Protein 2QA1 (pdb70)

Radius of gyration: 23.23 Å; Cα contacts (8 Å, |Δi|>4): 1098; chains: 1; bounding box: 50×61×61 Å

Secondary structure (DSSP, 8-state):
--SB-SEEEE--SHHHHHHHHHHHHTT--EEEEES-SS------SEEE-HHHHHHHHTTT-GGGG-S--B--EEEETTEEEEGGGSTTGGG-EEEEEHHHHHHHHHHHHHHTT-EEEET-EEEEEEEETTEEEEEEEETTEEEEEEESEEEE---TT-HHHHHTT----EE----EEEEEEEES-----EEEEEEETTEEEEEEEETTTEEEEEEEETT------HHHHHHHHHHHHS---TTSEEEEEEEEE--EEE-S-SEETTEEE-GGGTEE----SS-HHHHHHHHHHHHHHHHHHHHTTSS-HHHHHHHHHHHHHHHHHHHHHHHHHHHHHHS-GGGHHHHHHHHHHHTSHHHHHHHHHHHHSTT--------S-TTTTSBPPP-EEE-SS-EEEHHHHTTT--EEEEETT--HHHHHHHGGGTTTEEEEE-EE----TTSS-TT--EEEE-TTSBEEEEESS-SS-HHHHHHHHH-SPPP-

Nearest PDB structures (foldseek):
  2qa1-assembly1_A-2  TM=1.002E+00  e=1.867E-101  Streptomyces sp. PGA64
  4icy-assembly1_A-2  TM=9.979E-01  e=6.576E-88  Streptomyces sp. PGA64
  2qa2-assembly1_A-2  TM=9.808E-01  e=1.336E-72  Streptomyces
  7vwp-assembly1_A  TM=9.591E-01  e=5.067E-63  Micromonospora rosaria
  7vwp-assembly2_C-3  TM=9.704E-01  e=1.013E-60  Micromonospora rosaria

Organism: NCBI:txid161235

CATH classification: 3.50.50.60 (+2 more: 3.30.70.2450, 3.40.30.120)

Foldseek 3Di:
DDAEFAEEEEALALLRLLLLLLQLLLVGAYEYFAQAPDQPLDQPDFWAFLVLLLLCLLQVLPVLVPDFDWAQWADALLHTFRLVLAPSRRNTGGGHGSSSVSVSSNVSSVVSPHHYAYNKDFPAWDDDLQWIKTWIQHPVGIDIYIHNAYEYAPAQVTPLCVRLPWDKDFDDFFAKWKKFKWADDDDDADCSWDAFQFWIKGWDDDPPRIIIITAFGHPHGDLDDVVVVQVSCCVGPVDGPSVIGTPDMDMDTATWIATPFQDDNRYGYAFSNGIDGPCFLSPRSNLRSLLSLQQNNQSSCVSVVQDDCLSVRQSGVQSVVLRVLVRVRRVSSCCSRTPHCVCVVVSVVLSVVSVDSVSSNVNSCSSNVQVRAGPLAFWDQPQARGFQPWKWWDAPPDTDIPSHVLNSLAKEKEQQAPDVVVVVVCVLQVVRYPYTYTHIDDDDPPSSCPPWRMFIAGSSRGTNDTPPIGPDDDVVSCCSRRNDGHDD

Sequence (488 aa):
HRSDAAVIVVGAGPAGMMLAGELRLAGVEVVVLERLVERRTGESRGLGFTARTMMEVFDQRGILPRFGEVETSTQGHFGGLPIDFGVLEGAWQAAKTVPQSVTETHLEQWATGLGADIRRGHEVLSLTDDGAGVTVEVRGPEGKKHTLRAAYLVGCDGGRSSVRKAAGFDDFPGTAATMMEMYLADIKGVELQPRMIGETLPGGMVMVGPLPGGITRIIVCERGTPPPPSWHEVADAWKRLTGDDIAHAEPVWVSAFGNATRQVTEYRRGRVILAGDSAHIHLPAGGQGMNTSIQDAVNLGWKLGAVVNGTATEELLDSYHSERHAVGKRLLMNTQAQGLLFLSGPEEVVQPLRDVLTELIQYGEEVARHLAGMMVSGLEITYDVGTGSHPLLGKRMPALELTTATRETSSTEELLHTARGVLLDLADNPRLRARAAAWSDRVDIVTAVPGEVSATSGLRDTTAVLIRPDGHVAWAAPGSHHDLPMALERWFGAPLTG

Solvent-accessible surface area: 21072 Å² total; per-residue (Å²): 129,188,53,109,18,27,0,2,0,10,8,2,23,16,7,0,0,0,0,0,0,1,0,52,46,28,51,2,102,4,8,0,1,15,130,83,120,139,45,73,56,48,9,136,28,64,6,8,14,0,9,0,15,19,2,0,51,8,14,32,0,37,111,104,23,52,181,30,101,50,24,51,150,8,33,10,4,18,18,92,7,86,17,42,63,39,97,7,1,146,24,24,6,80,64,16,40,13,23,57,0,12,51,32,0,32,98,17,0,71,67,59,42,7,51,34,12,50,16,12,58,9,77,46,24,80,53,85,69,73,0,0,45,0,76,0,130,10,119,89,11,155,30,81,5,89,5,35,12,0,0,0,10,32,26,22,184,0,53,0,14,135,58,18,44,18,83,35,67,44,82,65,38,99,44,46,2,18,16,0,11,1,84,77,32,174,35,139,79,90,99,53,17,57,70,29,116,13,7,10,5,39,5,8,91,28,116,61,64,36,17,16,0,38,0,6,21,190,77,27,100,97,178,21,64,18,108,77,0,1,53,0,9,87,158,16,41,63,81,84,2,33,123,7,113,65,88,67,28,21,43,48,27,33,23,7,73,12,0,60,64,0,56,89,45,55,1,0,0,1,1,47,0,0,0,38,22,13,83,9,13,54,15,16,24,10,9,6,0,13,0,0,5,3,0,0,12,0,0,0,17,19,48,80,64,56,12,97,67,144,9,1,70,15,2,55,68,10,3,38,58,20,0,138,88,7,22,85,3,0,76,33,0,3,113,10,17,29,32,16,83,136,18,69,86,112,8,74,77,47,67,123,74,13,150,142,34,129,38,7,95,105,14,0,5,19,15,6,10,11,45,23,82,14,107,3,27,95,27,96,13,87,10,20,0,72,34,13,14,80,4,119,2,59,20,113,130,123,130,7,7,2,22,86,16,3,64,78,14,69,0,0,0,0,0,18,57,97,59,80,194,22,77,75,130,0,49,30,15,54,68,36,1,45,46,20,47,5,106,49,29,187,29,39,72,120,16,11,8,128,134,13,62,1,0,0,0,0,6,3,0,8,0,0,21,1,22,85,26,26,143,18,59,3,31,110,2,0,92,113,5,10,12,69,62,102,132,137

B-factor: mean 44.13, std 6.71, range [21.86, 83.82]

InterPro domains:
  IPR002938 FAD-binding domain [PF01494] (3-332)
  IPR036188 FAD/NAD(P)-binding domain superfamily [G3DSA:3.50.50.60] (1-177)
  IPR036188 FAD/NAD(P)-binding domain superfamily [G3DSA:3.50.50.60] (252-377)
  IPR036188 FAD/NAD(P)-binding domain superfamily [SSF51905] (5-354)
  IPR050641 Rifampicin monooxygenase-like [PTHR43004] (4-327)

Structure (mmCIF, N/CA/C/O backbone):
data_2QA1
#
_entry.id   2QA1
#
_cell.length_a   66.229
_cell.length_b   171.535
_cell.length_c   212.186
_cell.angle_alpha   90.00
_cell.angle_beta   90.00
_cell.angle_gamma   90.00
#
_symmetry.space_group_name_H-M   'F 2 2 2'
#
loop_
_entity.id
_entity.type
_entity.pdbx_description
1 polymer 'Polyketide oxygenase PgaE'
2 non-polymer 'ZINC ION'
3 non-polymer 'FLAVIN-ADENINE DINUCLEOTIDE'
4 non-polymer 1,2-ETHANEDIOL
5 non-polymer GLYCEROL
6 water water
#
loop_
_atom_site.group_PDB
_atom_site.id
_atom_site.type_symbol
_atom_site.label_atom_id
_atom_site.label_alt_id
_atom_site.label_comp_id
_atom_site.label_asym_id
_atom_site.label_entity_id
_atom_site.label_seq_id
_atom_site.pdbx_PDB_ins_code
_atom_site.Cartn_x
_atom_site.Cartn_y
_atom_site.Cartn_z
_atom_site.occupancy
_atom_site.B_iso_or_equiv
_atom_site.auth_seq_id
_atom_site.auth_comp_id
_atom_site.auth_asym_id
_atom_site.auth_atom_id
_atom_site.pdbx_PDB_model_num
ATOM 1 N N . HIS A 1 8 ? 24.590 31.362 90.650 1.00 75.69 -1 HIS A N 1
ATOM 2 C CA . HIS A 1 8 ? 25.299 32.249 89.671 1.00 75.26 -1 HIS A CA 1
ATOM 3 C C . HIS A 1 8 ? 26.799 32.378 89.989 1.00 75.35 -1 HIS A C 1
ATOM 4 O O . HIS A 1 8 ? 27.578 32.912 89.191 1.00 75.19 -1 HIS A O 1
ATOM 11 N N . ARG A 1 9 ? 27.182 31.809 91.131 1.00 75.11 0 ARG A N 1
ATOM 12 C CA . ARG A 1 9 ? 28.329 32.256 91.936 1.00 74.86 0 ARG A CA 1
ATOM 13 C C . ARG A 1 9 ? 29.748 32.290 91.344 1.00 74.16 0 ARG A C 1
ATOM 14 O O . ARG A 1 9 ? 30.160 31.403 90.590 1.00 74.22 0 ARG A O 1
ATOM 22 N N . SER A 1 10 ? 30.446 33.379 91.682 1.00 73.25 1 SER A N 1
ATOM 23 C CA . SER A 1 10 ? 31.905 33.407 91.937 1.00 71.90 1 SER A CA 1
ATOM 24 C C . SER A 1 10 ? 32.863 34.011 90.899 1.00 70.69 1 SER A C 1
ATOM 25 O O . SER A 1 10 ? 33.950 34.466 91.273 1.00 70.82 1 SER A O 1
ATOM 28 N N . ASP A 1 11 ? 32.478 34.039 89.624 1.00 69.07 2 ASP A N 1
ATOM 29 C CA . ASP A 1 11 ? 33.373 34.562 88.580 1.00 66.78 2 ASP A CA 1
ATOM 30 C C . ASP A 1 11 ? 32.695 35.346 87.459 1.00 64.91 2 ASP A C 1
ATOM 31 O O . ASP A 1 11 ? 31.549 35.072 87.078 1.00 65.00 2 ASP A O 1
ATOM 36 N N . ALA A 1 12 ? 33.430 36.333 86.952 1.00 61.71 3 ALA A N 1
ATOM 37 C CA . ALA A 1 12 ? 33.051 37.113 85.778 1.00 58.37 3 ALA A CA 1
ATOM 38 C C . ALA A 1 12 ? 34.334 37.625 85.138 1.00 55.67 3 ALA A C 1
ATOM 39 O O . ALA A 1 12 ? 35.409 37.511 85.729 1.00 55.53 3 ALA A O 1
ATOM 41 N N . ALA A 1 13 ? 34.232 38.181 83.936 1.00 52.23 4 ALA A N 1
ATOM 42 C CA . ALA A 1 13 ? 35.380 38.832 83.328 1.00 49.23 4 ALA A CA 1
ATOM 43 C C . ALA A 1 13 ? 35.579 40.213 83.947 1.00 46.89 4 ALA A C 1
ATOM 44 O O . ALA A 1 13 ? 36.698 40.588 84.280 1.00 45.81 4 ALA A O 1
ATOM 46 N N . VAL A 1 14 ? 34.481 40.956 84.099 1.00 45.10 5 VAL A N 1
ATOM 47 C CA . VAL A 1 14 ? 34.500 42.296 84.679 1.00 43.33 5 VAL A CA 1
ATOM 48 C C . VAL A 1 14 ? 33.408 42.407 85.739 1.00 42.19 5 VAL A C 1
ATOM 49 O O . VAL A 1 14 ? 32.266 42.000 85.504 1.00 40.85 5 VAL A O 1
ATOM 53 N N . ILE A 1 15 ? 33.768 42.942 86.904 1.00 40.20 6 ILE A N 1
ATOM 54 C CA . ILE A 1 15 ? 32.779 43.285 87.923 1.00 39.82 6 ILE A CA 1
ATOM 55 C C . ILE A 1 15 ? 32.574 44.792 87.959 1.00 40.02 6 ILE A C 1
ATOM 56 O O . ILE A 1 15 ? 33.539 45.553 88.039 1.00 39.87 6 ILE A O 1
ATOM 61 N N . VAL A 1 16 ? 31.311 45.206 87.881 1.00 40.15 7 VAL A N 1
ATOM 62 C CA . VAL A 1 16 ? 30.936 46.626 87.969 1.00 40.12 7 VAL A CA 1
ATOM 63 C C . VAL A 1 16 ? 30.223 46.827 89.304 1.00 40.47 7 VAL A C 1
ATOM 64 O O . VAL A 1 16 ? 29.280 46.089 89.626 1.00 40.69 7 VAL A O 1
ATOM 68 N N . VAL A 1 17 ? 30.690 47.798 90.094 1.00 39.37 8 VAL A N 1
ATOM 69 C CA . VAL A 1 17 ? 30.044 48.130 91.359 1.00 40.63 8 VAL A CA 1
ATOM 70 C C . VAL A 1 17 ? 29.123 49.337 91.159 1.00 40.82 8 VAL A C 1
ATOM 71 O O . VAL A 1 17 ? 29.590 50.428 90.838 1.00 41.21 8 VAL A O 1
ATOM 75 N N . GLY A 1 18 ? 27.825 49.142 91.353 1.00 40.24 9 GLY A N 1
ATOM 76 C CA . GLY A 1 18 ? 26.868 50.243 91.237 1.00 41.06 9 GLY A CA 1
ATOM 77 C C . GLY A 1 18 ? 26.051 50.152 89.966 1.00 41.94 9 GLY A C 1
ATOM 78 O O . GLY A 1 18 ? 26.591 49.943 88.884 1.00 41.19 9 GLY A O 1
ATOM 79 N N . ALA A 1 19 ? 24.738 50.301 90.108 1.00 42.60 10 ALA A N 1
ATOM 80 C CA . ALA A 1 19 ? 23.820 50.253 88.979 1.00 41.71 10 ALA A CA 1
ATOM 81 C C . ALA A 1 19 ? 23.092 51.595 88.839 1.00 42.34 10 ALA A C 1
ATOM 82 O O . ALA A 1 19 ? 21.886 51.644 88.583 1.00 43.88 10 ALA A O 1
ATOM 84 N N . GLY A 1 20 ? 23.842 52.686 89.001 1.00 41.55 11 GLY A N 1
ATOM 85 C CA . GLY A 1 20 ? 23.409 53.996 88.515 1.00 41.72 11 GLY A CA 1
ATOM 86 C C . GLY A 1 20 ? 23.607 54.107 87.007 1.00 40.33 11 GLY A C 1
ATOM 87 O O . GLY A 1 20 ? 23.867 53.104 86.329 1.00 42.59 11 GLY A O 1
ATOM 88 N N . PRO A 1 21 ? 23.454 55.319 86.453 1.00 39.32 12 PRO A N 1
ATOM 89 C CA . PRO A 1 21 ? 23.601 55.501 84.999 1.00 39.19 12 PRO A CA 1
ATOM 90 C C . PRO A 1 21 ? 24.957 55.049 84.452 1.00 39.22 12 PRO A C 1
ATOM 91 O O . PRO A 1 21 ? 25.009 54.443 83.376 1.00 38.89 12 PRO A O 1
ATOM 95 N N . ALA A 1 22 ? 26.039 55.306 85.188 1.00 38.75 13 ALA A N 1
ATOM 96 C CA . ALA A 1 22 ? 27.371 54.906 84.730 1.00 38.03 13 ALA A CA 1
ATOM 97 C C . ALA A 1 22 ? 27.479 53.380 84.655 1.00 38.94 13 ALA A C 1
ATOM 98 O O . ALA A 1 22 ? 27.875 52.822 83.627 1.00 38.41 13 ALA A O 1
ATOM 100 N N . GLY A 1 23 ? 27.111 52.711 85.742 1.00 38.37 14 GLY A N 1
ATOM 101 C CA . GLY A 1 23 ? 27.214 51.257 85.814 1.00 38.84 14 GLY A CA 1
ATOM 102 C C . GLY A 1 23 ? 26.336 50.549 84.814 1.00 38.36 14 GLY A C 1
ATOM 103 O O . GLY A 1 23 ? 26.747 49.553 84.202 1.00 38.52 14 GLY A O 1
ATOM 104 N N . MET A 1 24 ? 25.118 51.053 84.624 1.00 39.78 15 MET A N 1
ATOM 105 C CA . MET A 1 24 ? 24.194 50.414 83.669 1.00 40.78 15 MET A CA 1
ATOM 106 C C . MET A 1 24 ? 24.605 50.652 82.214 1.00 40.81 15 MET A C 1
ATOM 107 O O . MET A 1 24 ? 24.548 49.735 81.390 1.00 39.62 15 MET A O 1
ATOM 112 N N . MET A 1 25 ? 25.014 51.874 81.880 1.00 40.10 16 MET A N 1
ATOM 113 C CA . MET A 1 25 ? 25.547 52.104 80.529 1.00 38.74 16 MET A CA 1
ATOM 114 C C . MET A 1 25 ? 26.795 51.236 80.283 1.00 39.24 16 MET A C 1
ATOM 115 O O . MET A 1 25 ? 26.954 50.626 79.210 1.00 38.45 16 MET A O 1
ATOM 120 N N . LEU A 1 26 ? 27.679 51.183 81.274 1.00 37.71 17 LEU A N 1
ATOM 121 C CA . LEU A 1 26 ? 28.894 50.359 81.157 1.00 37.90 17 LEU A CA 1
ATOM 122 C C . LEU A 1 26 ? 28.545 48.895 80.946 1.00 38.23 17 LEU A C 1
ATOM 123 O O . LEU A 1 26 ? 29.152 48.213 80.127 1.00 40.27 17 LEU A O 1
ATOM 128 N N . ALA A 1 27 ? 27.601 48.394 81.731 1.00 38.94 18 ALA A N 1
ATOM 129 C CA . ALA A 1 27 ? 27.224 46.984 81.619 1.00 38.70 18 ALA A CA 1
ATOM 130 C C . ALA A 1 27 ? 26.745 46.667 80.209 1.00 39.25 18 ALA A C 1
ATOM 131 O O . ALA A 1 27 ? 27.128 45.641 79.619 1.00 38.34 18 ALA A O 1
ATOM 133 N N . GLY A 1 28 ? 25.900 47.539 79.657 1.00 38.63 19 GLY A N 1
ATOM 134 C CA . GLY A 1 28 ? 25.391 47.321 78.299 1.00 38.69 19 GLY A CA 1
ATOM 135 C C . GLY A 1 28 ? 26.518 47.362 77.282 1.00 38.06 19 GLY A C 1
ATOM 136 O O . GLY A 1 28 ? 26.601 46.505 76.397 1.00 39.28 19 GLY A O 1
ATOM 137 N N . GLU A 1 29 ? 27.408 48.355 77.407 1.00 37.69 20 GLU A N 1
ATOM 138 C CA . GLU A 1 29 ? 28.574 48.459 76.500 1.00 38.08 20 GLU A CA 1
ATOM 139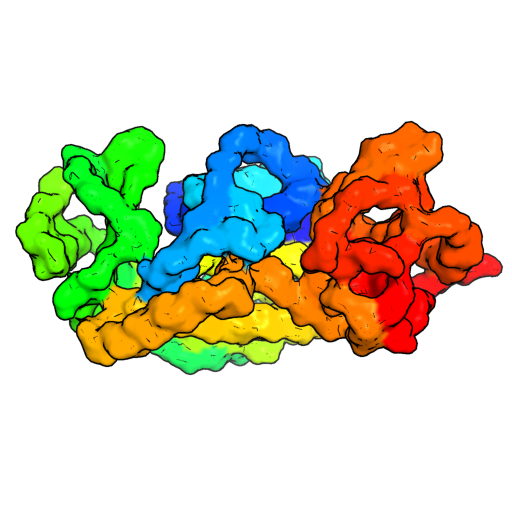 C C . GLU A 1 29 ? 29.485 47.224 76.555 1.00 38.16 20 GLU A C 1
ATOM 140 O O . GLU A 1 29 ? 29.990 46.765 75.530 1.00 37.22 20 GLU A O 1
ATOM 146 N N . LEU A 1 30 ? 29.708 46.697 77.754 1.00 37.72 21 LEU A N 1
ATOM 147 C CA . LEU A 1 30 ? 30.527 45.488 77.889 1.00 37.06 21 LEU A CA 1
ATOM 148 C C . LEU A 1 30 ? 29.856 44.276 77.236 1.00 38.14 21 LEU A C 1
ATOM 149 O O . LEU A 1 30 ? 30.512 43.470 76.552 1.00 38.21 21 LEU A O 1
ATOM 154 N N . ARG A 1 31 ? 28.547 44.153 77.418 1.00 37.55 22 ARG A N 1
ATOM 155 C CA . ARG A 1 31 ? 27.806 43.107 76.721 1.00 38.06 22 ARG A CA 1
ATOM 156 C C . ARG A 1 31 ? 27.937 43.238 75.213 1.00 38.15 22 ARG A C 1
ATOM 157 O O . ARG A 1 31 ? 28.086 42.225 74.512 1.00 38.25 22 ARG A O 1
ATOM 165 N N . LEU A 1 32 ? 27.902 44.470 74.693 1.00 37.79 23 LEU A N 1
ATOM 166 C CA . LEU A 1 32 ? 28.010 44.635 73.232 1.00 39.32 23 LEU A CA 1
ATOM 167 C C . LEU A 1 32 ? 29.379 44.137 72.758 1.00 41.18 23 LEU A C 1
ATOM 168 O O . LEU A 1 32 ? 29.530 43.627 71.635 1.00 42.34 23 LEU A O 1
ATOM 173 N N . ALA A 1 33 ? 30.362 44.262 73.639 1.00 42.39 24 ALA A N 1
ATOM 174 C CA . ALA A 1 33 ? 31.705 43.753 73.354 1.00 44.61 24 ALA A CA 1
ATOM 175 C C . ALA A 1 33 ? 31.859 42.251 73.605 1.00 45.94 24 ALA A C 1
ATOM 176 O O . ALA A 1 33 ? 32.936 41.684 73.363 1.00 48.29 24 ALA A O 1
ATOM 178 N N . GLY A 1 34 ? 30.785 41.607 74.063 1.00 45.81 25 GLY A N 1
ATOM 179 C CA . GLY A 1 34 ? 30.764 40.153 74.304 1.00 45.86 25 GLY A CA 1
ATOM 180 C C . GLY A 1 34 ? 31.386 39.711 75.618 1.00 45.67 25 GLY A C 1
ATOM 181 O O . GLY A 1 34 ? 31.785 38.539 75.770 1.00 46.25 25 GLY A O 1
ATOM 182 N N . VAL A 1 35 ? 31.452 40.643 76.566 1.00 43.63 26 VAL A N 1
ATOM 183 C CA . VAL A 1 35 ? 32.133 40.449 77.839 1.00 44.03 26 VAL A CA 1
ATOM 184 C C . VAL A 1 35 ? 31.157 39.993 78.916 1.00 43.43 26 VAL A C 1
ATOM 185 O O . VAL A 1 35 ? 30.085 40.580 79.084 1.00 42.67 26 VAL A O 1
ATOM 189 N N . GLU A 1 36 ? 31.532 38.958 79.657 1.00 42.79 27 GLU A N 1
ATOM 190 C CA . GLU A 1 36 ? 30.717 38.541 80.787 1.00 44.80 27 GLU A CA 1
ATOM 191 C C . GLU A 1 36 ? 30.876 39.541 81.914 1.00 43.50 27 GLU A C 1
ATOM 192 O O . GLU A 1 36 ? 31.984 39.758 82.414 1.00 45.59 27 GLU A O 1
ATOM 198 N N . VAL A 1 37 ? 29.767 40.162 82.297 1.00 41.73 28 VAL A N 1
ATOM 199 C CA . VAL A 1 37 ? 29.797 41.229 83.300 1.00 40.62 28 VAL A CA 1
ATOM 200 C C . VAL A 1 37 ? 28.782 41.005 84.423 1.00 40.36 28 VAL A C 1
ATOM 201 O O . VAL A 1 37 ? 27.615 40.695 84.166 1.00 40.47 28 VAL A O 1
ATOM 205 N N . VAL A 1 38 ? 29.251 41.130 85.665 1.00 39.81 29 VAL A N 1
ATOM 206 C CA . VAL A 1 38 ? 28.394 41.086 86.841 1.00 39.39 29 VAL A CA 1
ATOM 207 C C . VAL A 1 38 ? 28.352 42.488 87.442 1.00 38.86 29 VAL A C 1
ATOM 208 O O . VAL A 1 38 ? 29.403 43.107 87.638 1.00 40.73 29 VAL A O 1
ATOM 212 N N . VAL A 1 39 ? 27.146 42.985 87.706 1.00 38.24 30 VAL A N 1
ATOM 213 C CA . VAL A 1 39 ? 26.958 44.263 88.382 1.00 38.51 30 VAL A CA 1
ATOM 214 C C . VAL A 1 39 ? 26.482 44.009 89.809 1.00 39.20 30 VAL A C 1
ATOM 215 O O . VAL A 1 39 ? 25.533 43.248 90.028 1.00 39.19 30 VAL A O 1
ATOM 219 N N . LEU A 1 40 ? 27.162 44.625 90.770 1.00 38.66 31 LEU A N 1
ATOM 220 C CA . LEU A 1 40 ? 26.799 44.485 92.177 1.00 40.11 31 LEU A CA 1
ATOM 221 C C . LEU A 1 40 ? 26.218 45.822 92.604 1.00 40.70 31 LEU A C 1
ATOM 222 O O . LEU A 1 40 ? 26.902 46.855 92.554 1.00 41.40 31 LEU A O 1
ATOM 227 N N . GLU A 1 41 ? 24.940 45.808 92.961 1.00 40.50 32 GLU A N 1
ATOM 228 C CA . GLU A 1 41 ? 24.268 47.019 93.426 1.00 40.07 32 GLU A CA 1
ATOM 229 C C . GLU A 1 41 ? 23.664 46.792 94.807 1.00 39.85 32 GLU A C 1
ATOM 230 O O . GLU A 1 41 ? 22.925 45.835 95.010 1.00 38.84 32 GLU A O 1
ATOM 236 N N . ARG A 1 42 ? 23.989 47.675 95.759 1.00 39.40 33 ARG A N 1
ATOM 237 C CA . ARG A 1 42 ? 23.557 47.492 97.156 1.00 41.07 33 ARG A CA 1
ATOM 238 C C . ARG A 1 42 ? 22.042 47.617 97.315 1.00 40.35 33 ARG A C 1
ATOM 239 O O . ARG A 1 42 ? 21.443 46.890 98.102 1.00 39.29 33 ARG A O 1
ATOM 247 N N . LEU A 1 43 ? 21.433 48.532 96.556 1.00 39.80 34 LEU A N 1
ATOM 248 C CA . LEU A 1 43 ? 19.994 48.773 96.637 1.00 41.24 34 LEU A CA 1
ATOM 249 C C . LEU A 1 43 ? 19.193 47.652 96.011 1.00 41.85 34 LEU A C 1
ATOM 250 O O . LEU A 1 43 ? 19.515 47.195 94.923 1.00 42.14 34 LEU A O 1
ATOM 255 N N . VAL A 1 44 ? 18.124 47.240 96.684 1.00 43.47 35 VAL A N 1
ATOM 256 C CA . VAL A 1 44 ? 17.231 46.213 96.137 1.00 44.56 35 VAL A CA 1
ATOM 257 C C . VAL A 1 44 ? 16.351 46.826 95.038 1.00 45.79 35 VAL A C 1
ATOM 258 O O . VAL A 1 44 ? 15.981 46.157 94.076 1.00 45.47 35 VAL A O 1
ATOM 262 N N . GLU A 1 45 ? 16.053 48.116 95.179 1.00 48.45 36 GLU A N 1
ATOM 263 C CA . GLU A 1 45 ? 15.037 48.795 94.359 1.00 50.08 36 GLU A CA 1
ATOM 264 C C . GLU A 1 45 ? 15.562 50.170 93.989 1.00 52.48 36 GLU A C 1
ATOM 265 O O . GLU A 1 45 ? 16.165 50.841 94.834 1.00 52.56 36 GLU A O 1
ATOM 271 N N . ARG A 1 46 ? 15.347 50.585 92.740 1.00 54.28 37 ARG A N 1
ATOM 272 C CA B ARG A 1 46 ? 15.820 51.882 92.277 0.23 55.43 37 ARG A CA 1
ATOM 273 C CA C ARG A 1 46 ? 15.825 51.886 92.281 0.77 56.11 37 ARG A CA 1
ATOM 274 C C . ARG A 1 46 ? 15.243 52.969 93.170 1.00 57.29 37 ARG A C 1
ATOM 275 O O . ARG A 1 46 ? 14.042 52.965 93.478 1.00 58.19 37 ARG A O 1
ATOM 290 N N . THR A 1 47 ? 16.115 53.878 93.596 1.00 60.56 38 THR A N 1
ATOM 291 C CA . THR A 1 47 ? 15.785 54.921 94.568 1.00 63.24 38 THR A CA 1
ATOM 292 C C . THR A 1 47 ? 14.541 55.747 94.183 1.00 64.75 38 THR A C 1
ATOM 293 O O . THR A 1 47 ? 13.859 56.303 95.061 1.00 65.58 38 THR A O 1
ATOM 297 N N . GLY A 1 48 ? 14.259 55.791 92.870 1.00 66.36 39 GLY A N 1
ATOM 298 C CA . GLY A 1 48 ? 13.074 56.466 92.324 1.00 66.95 39 GLY A CA 1
ATOM 299 C C . GLY A 1 48 ? 13.227 57.989 92.411 1.00 67.05 39 GLY A C 1
ATOM 300 O O . GLY A 1 48 ? 12.239 58.729 92.619 1.00 67.60 39 GLY A O 1
ATOM 301 N N . GLU A 1 49 ? 14.464 58.458 92.229 1.00 66.27 40 GLU A N 1
ATOM 302 C CA . GLU A 1 49 ? 14.821 59.830 92.595 1.00 65.32 40 GLU A CA 1
ATOM 303 C C . GLU A 1 49 ? 14.567 60.822 91.488 1.00 64.36 40 GLU A C 1
ATOM 304 O O . GLU A 1 49 ? 13.664 61.651 91.586 1.00 64.60 40 GLU A O 1
ATOM 310 N N . SER A 1 50 ? 15.365 60.728 90.430 1.00 63.36 41 SER A N 1
ATOM 311 C CA . SER A 1 50 ? 15.401 61.759 89.415 1.00 62.22 41 SER A CA 1
ATOM 312 C C . SER A 1 50 ? 15.713 63.079 90.094 1.00 60.46 41 SER A C 1
ATOM 313 O O . SER A 1 50 ? 14.847 63.952 90.262 1.00 61.03 41 SER A O 1
ATOM 316 N N . ARG A 1 51 ? 16.949 63.183 90.555 1.00 57.72 42 ARG A N 1
ATOM 317 C CA . ARG A 1 51 ? 17.510 64.472 90.838 1.00 55.24 42 ARG A CA 1
ATOM 318 C C . ARG A 1 51 ? 17.597 65.195 89.496 1.00 53.09 42 ARG A C 1
ATOM 319 O O . ARG A 1 51 ? 17.017 66.257 89.329 1.00 52.87 42 ARG A O 1
ATOM 327 N N . GLY A 1 52 ? 18.255 64.580 88.519 1.00 51.64 43 GLY A N 1
ATOM 328 C CA . GLY A 1 52 ? 18.327 65.147 87.171 1.00 49.90 43 GLY A CA 1
ATOM 329 C C . GLY A 1 52 ? 17.054 65.051 86.334 1.00 47.60 43 GLY A C 1
ATOM 330 O O . GLY A 1 52 ? 16.263 64.124 86.487 1.00 47.22 43 GLY A O 1
ATOM 331 N N . LEU A 1 53 ? 16.864 66.039 85.466 1.00 46.54 44 LEU A N 1
ATOM 332 C CA . LEU A 1 53 ? 15.781 66.056 84.485 1.00 46.40 44 LEU A CA 1
ATOM 333 C C . LEU A 1 53 ? 16.344 66.297 83.096 1.00 46.19 44 LEU A C 1
ATOM 334 O O . LEU A 1 53 ? 17.087 67.254 82.873 1.00 48.02 44 LEU A O 1
ATOM 339 N N . GLY A 1 54 ? 15.957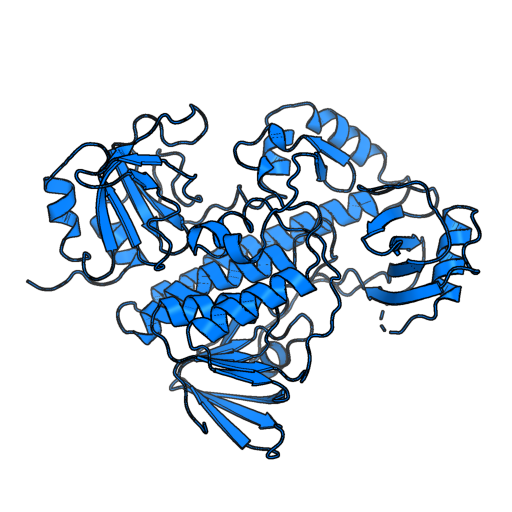 65.440 82.167 1.00 45.00 45 GLY A N 1
ATOM 340 C CA . GLY A 1 54 ? 16.406 65.555 80.795 1.00 44.58 45 GLY A CA 1
ATOM 341 C C . GLY A 1 54 ? 17.858 65.104 80.682 1.00 44.67 45 GLY A C 1
ATOM 342 O O . GLY A 1 54 ? 18.453 64.602 81.652 1.00 45.65 45 GLY A O 1
ATOM 343 N N . PHE A 1 55 ? 18.415 65.256 79.492 1.00 41.89 46 PHE A N 1
ATOM 344 C CA . PHE A 1 55 ? 19.814 64.930 79.242 1.00 40.48 46 PHE A CA 1
ATOM 345 C C . PHE A 1 55 ? 20.317 65.737 78.052 1.00 40.64 46 PHE A C 1
ATOM 346 O O . PHE A 1 55 ? 19.515 66.356 77.312 1.00 40.23 46 PHE A O 1
ATOM 354 N N . THR A 1 56 ? 21.632 65.757 77.882 1.00 39.87 47 THR A N 1
ATOM 355 C CA . THR A 1 56 ? 22.259 66.640 76.876 1.00 38.31 47 THR A CA 1
ATOM 356 C C . THR A 1 56 ? 22.108 66.084 75.476 1.00 38.64 47 THR A C 1
ATOM 357 O O . THR A 1 56 ? 21.757 64.901 75.291 1.00 38.10 47 THR A O 1
ATOM 361 N N . ALA A 1 57 ? 22.408 66.927 74.487 1.00 38.03 48 ALA A N 1
ATOM 362 C CA . ALA A 1 57 ? 22.395 66.486 73.099 1.00 37.85 48 ALA A CA 1
ATOM 363 C C . ALA A 1 57 ? 23.380 65.330 72.907 1.00 38.00 48 ALA A C 1
ATOM 364 O O . ALA A 1 57 ? 23.071 64.375 72.207 1.00 37.91 48 ALA A O 1
ATOM 366 N N . ARG A 1 58 ? 24.555 65.410 73.530 1.00 37.54 49 ARG A N 1
ATOM 367 C CA . ARG A 1 58 ? 25.534 64.334 73.321 1.00 37.70 49 ARG A CA 1
ATOM 368 C C . ARG A 1 58 ? 25.036 63.024 73.934 1.00 37.32 49 ARG A C 1
ATOM 369 O O . ARG A 1 58 ? 25.204 61.951 73.329 1.00 36.44 49 ARG A O 1
ATOM 377 N N . THR A 1 59 ? 24.434 63.091 75.118 1.00 37.80 50 THR A N 1
ATOM 378 C CA . THR A 1 59 ? 23.841 61.881 75.700 1.00 37.66 50 THR A CA 1
ATOM 379 C C . THR A 1 59 ? 22.774 61.282 74.765 1.00 38.21 50 THR A C 1
ATOM 380 O O . THR A 1 59 ? 22.740 60.054 74.558 1.00 37.21 50 THR A O 1
ATOM 384 N N A MET A 1 60 ? 21.926 62.138 74.180 0.50 37.17 51 MET A N 1
ATOM 385 N N B MET A 1 60 ? 21.927 62.126 74.182 0.50 39.19 51 MET A N 1
ATOM 386 C CA A MET A 1 60 ? 20.925 61.682 73.201 0.50 37.25 51 MET A CA 1
ATOM 387 C CA B MET A 1 60 ? 20.946 61.624 73.229 0.50 41.42 51 MET A CA 1
ATOM 388 C C A MET A 1 60 ? 21.591 60.897 72.077 0.50 37.74 51 MET A C 1
ATOM 389 C C B MET A 1 60 ? 21.627 60.853 72.106 0.50 39.98 51 MET A C 1
ATOM 390 O O A MET A 1 60 ? 21.089 59.840 71.671 0.50 36.95 51 MET A O 1
ATOM 391 O O B MET A 1 60 ? 21.163 59.771 71.720 0.50 39.26 51 MET A O 1
ATOM 400 N N . GLU A 1 61 ? 22.724 61.413 71.588 1.00 38.81 52 GLU A N 1
ATOM 401 C CA . GLU A 1 61 ? 23.464 60.779 70.496 1.00 37.73 52 GLU A CA 1
ATOM 402 C C . GLU A 1 61 ? 24.072 59.453 70.899 1.00 37.23 52 GLU A C 1
ATOM 403 O O . GLU A 1 61 ? 24.008 58.502 70.111 1.00 37.47 52 GLU A O 1
ATOM 409 N N . VAL A 1 62 ? 24.648 59.372 72.108 1.00 35.82 53 VAL A N 1
ATOM 410 C CA . VAL A 1 62 ? 25.274 58.092 72.522 1.00 36.77 53 VAL A CA 1
ATOM 411 C C . VAL A 1 62 ? 24.192 57.002 72.756 1.00 37.32 53 VAL A C 1
ATOM 412 O O . VAL A 1 62 ? 24.471 55.821 72.574 1.00 37.58 53 VAL A O 1
ATOM 416 N N . PHE A 1 63 ? 22.980 57.412 73.136 1.00 35.50 54 PHE A N 1
ATOM 417 C CA . PHE A 1 63 ? 21.825 56.496 73.193 1.00 36.70 54 PHE A CA 1
ATOM 418 C C . PHE A 1 63 ? 21.418 56.052 71.785 1.00 36.87 54 PHE A C 1
ATOM 419 O O . PHE A 1 63 ? 21.212 54.861 71.532 1.00 37.01 54 PHE A O 1
ATOM 427 N N . ASP A 1 64 ? 21.279 57.025 70.892 1.00 36.80 55 ASP A N 1
ATOM 428 C CA . ASP A 1 64 ? 20.824 56.789 69.513 1.00 37.18 55 ASP A CA 1
ATOM 429 C C . ASP A 1 64 ? 21.731 55.792 68.811 1.00 38.35 55 ASP A C 1
ATOM 430 O O . ASP A 1 64 ? 21.249 54.883 68.107 1.00 38.46 55 ASP A O 1
ATOM 435 N N . GLN A 1 65 ? 23.043 55.963 69.000 1.00 37.22 56 GLN A N 1
ATOM 436 C CA . GLN A 1 65 ? 24.036 55.122 68.314 1.00 37.48 56 GLN A CA 1
ATOM 437 C C . GLN A 1 65 ? 24.095 53.691 68.834 1.00 36.28 56 GLN A C 1
ATOM 438 O O . GLN A 1 65 ? 24.871 52.887 68.314 1.00 36.72 56 GLN A O 1
ATOM 444 N N . ARG A 1 66 ? 23.302 53.386 69.856 1.00 36.76 57 ARG A N 1
ATOM 445 C CA . ARG A 1 66 ? 23.109 52.002 70.303 1.00 36.13 57 ARG A CA 1
ATOM 446 C C . ARG A 1 66 ? 21.669 51.522 70.061 1.00 37.80 57 ARG A C 1
ATOM 447 O O . ARG A 1 66 ? 21.290 50.404 70.474 1.00 38.45 57 ARG A O 1
ATOM 455 N N . GLY A 1 67 ? 20.850 52.354 69.433 1.00 37.69 58 GLY A N 1
ATOM 456 C CA . GLY A 1 67 ? 19.454 51.956 69.167 1.00 38.65 58 GLY A CA 1
ATOM 457 C C . GLY A 1 67 ? 18.600 51.876 70.431 1.00 40.67 58 GLY A C 1
ATOM 458 O O . GLY A 1 67 ? 17.566 51.194 70.458 1.00 41.71 58 GLY A O 1
ATOM 459 N N . ILE A 1 68 ? 19.020 52.603 71.457 1.00 39.54 59 ILE A N 1
ATOM 460 C CA . ILE A 1 68 ? 18.327 52.670 72.759 1.00 40.40 59 ILE A CA 1
ATOM 461 C C . ILE A 1 68 ? 17.060 53.559 72.733 1.00 39.76 59 ILE A C 1
ATOM 462 O O . ILE A 1 68 ? 16.130 53.344 73.529 1.00 38.52 59 ILE A O 1
ATOM 467 N N . LEU A 1 69 ? 16.998 54.542 71.837 1.00 39.37 60 LEU A N 1
ATOM 468 C CA . LEU A 1 69 ? 15.928 55.560 71.955 1.00 39.47 60 LEU A CA 1
ATOM 469 C C . LEU A 1 69 ? 14.465 55.097 71.891 1.00 39.75 60 LEU A C 1
ATOM 470 O O . LEU A 1 69 ? 13.621 55.689 72.563 1.00 41.03 60 LEU A O 1
ATOM 475 N N . PRO A 1 70 ? 14.143 54.080 71.078 1.00 39.52 61 PRO A N 1
ATOM 476 C CA . PRO A 1 70 ? 12.744 53.644 71.078 1.00 39.66 61 PRO A CA 1
ATOM 477 C C . PRO A 1 70 ? 12.212 53.307 72.478 1.00 40.00 61 PRO A C 1
ATOM 478 O O . PRO A 1 70 ? 11.018 53.486 72.731 1.00 39.79 61 PRO A O 1
ATOM 482 N N . ARG A 1 71 ? 13.092 52.869 73.391 1.00 38.93 62 ARG A N 1
ATOM 483 C CA . ARG A 1 71 ? 12.672 52.591 74.782 1.00 39.48 62 ARG A CA 1
ATOM 484 C C . ARG A 1 71 ? 12.008 53.807 75.433 1.00 39.83 62 ARG A C 1
ATOM 485 O O . ARG A 1 71 ? 11.079 53.656 76.216 1.00 38.42 62 ARG A O 1
ATOM 493 N N . PHE A 1 72 ? 12.475 55.001 75.066 1.00 39.41 63 PHE A N 1
ATOM 494 C CA . PHE A 1 72 ? 11.994 56.259 75.650 1.00 40.46 63 PHE A CA 1
ATOM 495 C C . PHE A 1 72 ? 10.668 56.777 75.063 1.00 42.23 63 PHE A C 1
ATOM 496 O O . PHE A 1 72 ? 10.001 57.649 75.647 1.00 41.63 63 PHE A O 1
ATOM 504 N N . GLY A 1 73 ? 10.277 56.239 73.916 1.00 43.70 64 GLY A N 1
ATOM 505 C CA . GLY A 1 73 ? 9.075 56.729 73.247 1.00 44.31 64 GLY A CA 1
ATOM 506 C C . GLY A 1 73 ? 9.327 58.143 72.766 1.00 45.51 64 GLY A C 1
ATOM 507 O O . GLY A 1 73 ? 10.458 58.485 72.424 1.00 45.69 64 GLY A O 1
ATOM 508 N N . GLU A 1 74 ? 8.287 58.968 72.743 1.00 46.95 65 GLU A N 1
ATOM 509 C CA . GLU A 1 74 ? 8.428 60.330 72.257 1.00 49.32 65 GLU A CA 1
ATOM 510 C C . GLU A 1 74 ? 9.027 61.175 73.366 1.00 49.36 65 GLU A C 1
ATOM 511 O O . GLU A 1 74 ? 8.529 61.181 74.497 1.00 49.66 65 GLU A O 1
ATOM 517 N N . VAL A 1 75 ? 10.104 61.875 73.036 1.00 48.89 66 VAL A N 1
ATOM 518 C CA . VAL A 1 75 ? 10.838 62.676 74.006 1.00 48.20 66 VAL A CA 1
ATOM 519 C C . VAL A 1 75 ? 10.868 64.138 73.559 1.00 47.77 66 VAL A C 1
ATOM 520 O O . VAL A 1 75 ? 11.295 64.431 72.443 1.00 47.48 66 VAL A O 1
ATOM 524 N N . GLU A 1 76 ? 10.429 65.042 74.436 1.00 46.64 67 GLU A N 1
ATOM 525 C CA . GLU A 1 76 ? 10.488 66.472 74.148 1.00 46.52 67 GLU A CA 1
ATOM 526 C C . GLU A 1 76 ? 11.951 66.918 74.158 1.00 45.60 67 GLU A C 1
ATOM 527 O O . GLU A 1 76 ? 12.692 66.607 75.101 1.00 44.59 67 GLU A O 1
ATOM 533 N N . THR A 1 77 ? 12.356 67.620 73.100 1.00 44.60 68 THR A N 1
ATOM 534 C CA . THR A 1 77 ? 13.697 68.195 72.996 1.00 44.75 68 THR A CA 1
ATOM 535 C C . THR A 1 77 ? 13.630 69.731 73.023 1.00 43.94 68 THR A C 1
ATOM 536 O O . THR A 1 77 ? 12.558 70.320 72.862 1.00 42.76 68 THR A O 1
ATOM 540 N N . SER A 1 78 ? 14.764 70.387 73.228 1.00 43.91 69 SER A N 1
ATOM 541 C CA . SER A 1 78 ? 14.759 71.842 73.314 1.00 44.86 69 SER A CA 1
ATOM 542 C C . SER A 1 78 ? 16.097 72.447 72.944 1.00 44.45 69 SER A C 1
ATOM 543 O O . SER A 1 78 ? 17.134 71.852 73.199 1.00 42.40 69 SER A O 1
ATOM 546 N N . THR A 1 79 ? 16.047 73.630 72.343 1.00 45.59 70 THR A N 1
ATOM 547 C CA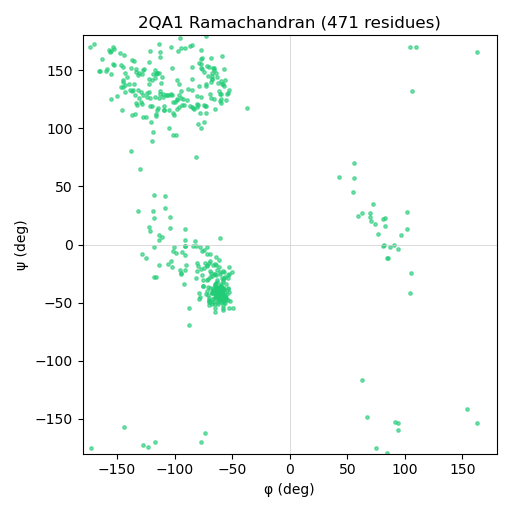 . THR A 1 79 ? 17.248 74.402 72.029 1.00 47.16 70 THR A CA 1
ATOM 548 C C . THR A 1 79 ? 17.471 75.509 73.053 1.00 49.09 70 THR A C 1
ATOM 549 O O . THR A 1 79 ? 18.442 76.259 72.941 1.00 48.84 70 THR A O 1
ATOM 553 N N . GLN A 1 80 ? 16.560 75.646 74.021 1.00 50.24 71 GLN A N 1
ATOM 554 C CA . GLN A 1 80 ? 16.699 76.684 75.044 1.00 52.64 71 GLN A CA 1
ATOM 555 C C . GLN A 1 80 ? 17.725 76.231 76.052 1.00 51.71 71 GLN A C 1
ATOM 556 O O . GLN A 1 80 ? 17.503 75.251 76.772 1.00 54.58 71 GLN A O 1
ATOM 562 N N . GLY A 1 81 ? 18.855 76.924 76.101 1.00 48.64 72 GLY A N 1
ATOM 563 C CA . GLY A 1 81 ? 19.879 76.616 77.093 1.00 45.87 72 GLY A CA 1
ATOM 564 C C . GLY A 1 81 ? 20.237 77.795 77.971 1.00 43.96 72 GLY A C 1
ATOM 565 O O . GLY A 1 81 ? 19.621 78.862 77.905 1.00 41.71 72 GLY A O 1
ATOM 566 N N . HIS A 1 82 ? 21.240 77.590 78.807 1.00 43.24 73 HIS A N 1
ATOM 567 C CA . HIS A 1 82 ? 21.782 78.659 79.625 1.00 42.64 73 HIS A CA 1
ATOM 568 C C . HIS A 1 82 ? 23.205 78.293 79.981 1.00 41.91 73 HIS A C 1
ATOM 569 O O . HIS A 1 82 ? 23.638 77.137 79.800 1.00 42.42 73 HIS A O 1
ATOM 576 N N . PHE A 1 83 ? 23.929 79.289 80.471 1.00 40.86 74 PHE A N 1
ATOM 577 C CA . PHE A 1 83 ? 25.209 79.080 81.114 1.00 39.95 74 PHE A CA 1
ATOM 578 C C . PHE A 1 83 ? 25.211 79.908 82.385 1.00 40.10 74 PHE A C 1
ATOM 579 O O . PHE A 1 83 ? 25.167 81.147 82.325 1.00 39.43 74 PHE A O 1
ATOM 587 N N . GLY A 1 84 ? 25.208 79.242 83.543 1.00 39.31 75 GLY A N 1
ATOM 588 C CA . GLY A 1 84 ? 25.165 79.960 84.825 1.00 39.69 75 GLY A CA 1
ATOM 589 C C . GLY A 1 84 ? 23.888 80.775 84.976 1.00 39.84 75 GLY A C 1
ATOM 590 O O . GLY A 1 84 ? 23.856 81.793 85.680 1.00 38.77 75 GLY A O 1
ATOM 591 N N . GLY A 1 85 ? 22.824 80.326 84.305 1.00 39.90 76 GLY A N 1
ATOM 592 C CA . GLY A 1 85 ? 21.543 81.017 84.355 1.00 39.49 76 GLY A CA 1
ATOM 593 C C . GLY A 1 85 ? 21.406 82.121 83.316 1.00 39.47 76 GLY A C 1
ATOM 594 O O . GLY A 1 85 ? 20.356 82.761 83.237 1.00 40.54 76 GLY A O 1
ATOM 595 N N . LEU A 1 86 ? 22.459 82.349 82.528 1.00 38.33 77 LEU A N 1
ATOM 596 C CA . LEU A 1 86 ? 22.398 83.296 81.406 1.00 38.39 77 LEU A CA 1
ATOM 597 C C . LEU A 1 86 ? 21.834 82.575 80.178 1.00 38.22 77 LEU A C 1
ATOM 598 O O . LEU A 1 86 ? 22.431 81.619 79.703 1.00 39.34 77 LEU A O 1
ATOM 603 N N . PRO A 1 87 ? 20.679 83.029 79.664 1.00 38.86 78 PRO A N 1
ATOM 604 C CA . PRO A 1 87 ? 20.046 82.260 78.586 1.00 39.18 78 PRO A CA 1
ATOM 605 C C . PRO A 1 87 ? 20.841 82.293 77.300 1.00 39.46 78 PRO A C 1
ATOM 606 O O . PRO A 1 87 ? 21.406 83.332 76.946 1.00 39.08 78 PRO A O 1
ATOM 610 N N . ILE A 1 88 ? 20.893 81.145 76.632 1.00 39.55 79 ILE A N 1
ATOM 611 C CA . ILE A 1 88 ? 21.556 80.998 75.345 1.00 39.94 79 ILE A CA 1
ATOM 612 C C . ILE A 1 88 ? 20.685 80.116 74.441 1.00 40.61 79 ILE A C 1
ATOM 613 O O . ILE A 1 88 ? 20.179 79.072 74.869 1.00 40.84 79 ILE A O 1
ATOM 618 N N . ASP A 1 89 ? 20.489 80.553 73.199 1.00 41.01 80 ASP A N 1
ATOM 619 C CA . ASP A 1 89 ? 19.832 79.711 72.216 1.00 43.04 80 ASP A CA 1
ATOM 620 C C . ASP A 1 89 ? 20.872 78.723 71.699 1.00 43.07 80 ASP A C 1
ATOM 621 O O . ASP A 1 89 ? 21.751 79.084 70.924 1.00 43.81 80 ASP A O 1
ATOM 626 N N . PHE A 1 90 ? 20.782 77.485 72.156 1.00 44.15 81 PHE A N 1
ATOM 627 C CA . PHE A 1 90 ? 21.764 76.461 71.775 1.00 45.13 81 PHE A CA 1
ATOM 628 C C . PHE A 1 90 ? 21.560 76.043 70.318 1.00 44.95 81 PHE A C 1
ATOM 629 O O . PHE A 1 90 ? 22.381 75.322 69.756 1.00 45.78 81 PHE A O 1
ATOM 637 N N . GLY A 1 91 ? 20.472 76.515 69.703 1.00 45.02 82 GLY A N 1
ATOM 638 C CA . GLY A 1 91 ? 20.190 76.253 68.290 1.00 43.99 82 GLY A CA 1
ATOM 639 C C . GLY A 1 91 ? 21.232 76.799 67.327 1.00 44.09 82 GLY A C 1
ATOM 640 O O . GLY A 1 91 ? 21.244 76.448 66.143 1.00 43.94 82 GLY A O 1
ATOM 641 N N . VAL A 1 92 ? 22.108 77.672 67.821 1.00 43.06 83 VAL A N 1
ATOM 642 C CA . VAL A 1 92 ? 23.206 78.205 67.002 1.00 42.97 83 VAL A CA 1
ATOM 643 C C . VAL A 1 92 ? 24.251 77.123 66.721 1.00 42.18 83 VAL A C 1
ATOM 644 O O . VAL A 1 92 ? 25.088 77.280 65.839 1.00 41.32 83 VAL A O 1
ATOM 648 N N . LEU A 1 93 ? 24.198 76.035 67.489 1.00 41.48 84 LEU A N 1
ATOM 649 C CA . LEU A 1 93 ? 25.129 74.924 67.327 1.00 41.61 84 LEU A CA 1
ATOM 650 C C . LEU A 1 93 ? 24.429 73.696 66.736 1.00 42.47 84 LEU A C 1
ATOM 651 O O . LEU A 1 93 ? 23.509 73.158 67.332 1.00 41.61 84 LEU A O 1
ATOM 656 N N . GLU A 1 94 ? 24.883 73.244 65.572 1.00 43.56 85 GLU A N 1
ATOM 657 C CA . GLU A 1 94 ? 24.276 72.083 64.906 1.00 44.83 85 GLU A CA 1
ATOM 658 C C . GLU A 1 94 ? 24.197 70.899 65.853 1.00 44.22 85 GLU A C 1
ATOM 659 O O . GLU A 1 94 ? 25.161 70.595 66.568 1.00 44.57 85 GLU A O 1
ATOM 665 N N . GLY A 1 95 ? 23.029 70.259 65.886 1.00 42.19 86 GLY A N 1
ATOM 666 C CA . GLY A 1 95 ? 22.842 69.048 66.678 1.00 41.62 86 GLY A CA 1
ATOM 667 C C . GLY A 1 95 ? 22.497 69.317 68.137 1.00 40.85 86 GLY A C 1
ATOM 668 O O . GLY A 1 95 ? 22.099 68.401 68.859 1.00 41.57 86 GLY A O 1
ATOM 669 N N . ALA A 1 96 ? 22.626 70.561 68.598 1.00 41.12 87 ALA A N 1
ATOM 670 C CA . ALA A 1 96 ? 22.344 70.839 70.016 1.00 42.05 87 ALA A CA 1
ATOM 671 C C . ALA A 1 96 ? 20.850 70.700 70.339 1.00 44.14 87 ALA A C 1
ATOM 672 O O . ALA A 1 96 ? 20.477 70.472 71.502 1.00 43.26 87 ALA A O 1
ATOM 674 N N . TRP A 1 97 ? 20.014 70.830 69.303 1.00 44.29 88 TRP A N 1
ATOM 675 C CA . TRP A 1 97 ? 18.554 70.612 69.405 1.00 45.94 88 TRP A CA 1
ATOM 676 C C . TRP A 1 97 ? 18.128 69.281 70.007 1.00 45.19 88 TRP A C 1
ATOM 677 O O . TRP A 1 97 ? 16.975 69.124 70.427 1.00 44.80 88 TRP A O 1
ATOM 688 N N . GLN A 1 98 ? 19.038 68.318 70.011 1.00 43.76 89 GLN A N 1
ATOM 689 C CA . GLN A 1 98 ? 18.711 66.969 70.434 1.00 43.63 89 GLN A CA 1
ATOM 690 C C . GLN A 1 98 ? 18.633 66.772 71.940 1.00 44.68 89 GLN A C 1
ATOM 691 O O . GLN A 1 98 ? 18.321 65.664 72.394 1.00 45.98 89 GLN A O 1
ATOM 697 N N . ALA A 1 99 ? 18.907 67.816 72.717 1.00 44.21 90 ALA A N 1
ATOM 698 C CA . ALA A 1 99 ? 18.796 67.728 74.191 1.00 44.03 90 ALA A CA 1
ATOM 699 C C . ALA A 1 99 ? 17.369 67.360 74.620 1.00 44.64 90 ALA A C 1
ATOM 700 O O . ALA A 1 99 ? 16.406 68.006 74.178 1.00 43.98 90 ALA A O 1
ATOM 702 N N . ALA A 1 100 ? 17.253 66.343 75.477 1.00 42.94 91 ALA A N 1
ATOM 703 C CA . ALA A 1 100 ? 15.987 65.973 76.129 1.00 43.30 91 ALA A CA 1
ATOM 704 C C . ALA A 1 100 ? 15.700 66.947 77.256 1.00 43.92 91 ALA A C 1
ATOM 705 O O . ALA A 1 100 ? 16.537 67.155 78.133 1.00 43.59 91 ALA A O 1
ATOM 707 N N . LYS A 1 101 ? 14.506 67.532 77.233 1.00 43.78 92 LYS A N 1
ATOM 708 C CA . LYS A 1 101 ? 14.141 68.618 78.142 1.00 44.56 92 LYS A CA 1
ATOM 709 C C . LYS A 1 101 ? 13.752 68.167 79.555 1.00 43.91 92 LYS A C 1
ATOM 710 O O . LYS A 1 101 ? 14.157 68.800 80.534 1.00 44.65 92 LYS A O 1
ATOM 716 N N . THR A 1 102 ? 12.978 67.081 79.662 1.00 43.16 93 THR A N 1
ATOM 717 C CA . THR A 1 102 ? 12.298 66.727 80.921 1.00 42.99 93 THR A CA 1
ATOM 718 C C . THR A 1 102 ? 12.474 65.295 81.461 1.00 43.34 93 THR A C 1
ATOM 719 O O . THR A 1 102 ? 12.023 65.004 82.567 1.00 43.64 93 THR A O 1
ATOM 723 N N . VAL A 1 103 ? 13.082 64.391 80.702 1.00 43.52 94 VAL A N 1
ATOM 724 C CA . VAL A 1 103 ? 13.068 62.983 81.145 1.00 44.23 94 VAL A CA 1
ATOM 725 C C . VAL A 1 103 ? 13.744 62.853 82.524 1.00 43.45 94 VAL A C 1
ATOM 726 O O . VAL A 1 103 ? 14.900 63.224 82.667 1.00 43.24 94 VAL A O 1
ATOM 730 N N . PRO A 1 104 ? 13.024 62.335 83.535 1.00 44.02 95 PRO A N 1
ATOM 731 C CA . PRO A 1 104 ? 13.599 62.192 84.887 1.00 43.95 95 PRO A CA 1
ATOM 732 C C . PRO A 1 104 ? 14.778 61.207 84.887 1.00 43.31 95 PRO A C 1
ATOM 733 O O . PRO A 1 104 ? 14.768 60.254 84.104 1.00 42.66 95 PRO A O 1
ATOM 737 N N . GLN A 1 105 ? 15.775 61.421 85.745 1.00 41.47 96 GLN A N 1
ATOM 738 C CA . GLN A 1 105 ? 16.921 60.506 85.776 1.00 41.30 96 GLN A CA 1
ATOM 739 C C . GLN A 1 105 ? 16.493 59.056 86.054 1.00 41.19 96 GLN A C 1
ATOM 740 O O . GLN A 1 105 ? 17.066 58.128 85.482 1.00 38.88 96 GLN A O 1
ATOM 746 N N . SER A 1 106 ? 15.496 58.874 86.927 1.00 40.36 97 SER A N 1
ATOM 747 C CA . SER A 1 106 ? 15.015 57.515 87.272 1.00 40.44 97 SER A CA 1
ATOM 748 C C . SER A 1 106 ? 14.494 56.743 86.061 1.00 40.79 97 SER A C 1
ATOM 749 O O . SER A 1 106 ? 14.648 55.518 85.992 1.00 39.96 97 SER A O 1
ATOM 752 N N . VAL A 1 107 ? 13.885 57.461 85.114 1.00 40.36 98 VAL A N 1
ATOM 753 C CA . VAL A 1 107 ? 13.380 56.866 83.860 1.00 40.09 98 VAL A CA 1
ATOM 754 C C . VAL A 1 107 ? 14.546 56.451 82.953 1.00 40.62 98 VAL A C 1
ATOM 755 O O . VAL A 1 107 ? 14.605 55.319 82.449 1.00 38.91 98 VAL A O 1
ATOM 759 N N . THR A 1 108 ? 15.497 57.364 82.764 1.00 38.64 99 THR A N 1
ATOM 760 C CA . THR A 1 108 ? 16.714 57.047 81.996 1.00 37.94 99 THR A CA 1
ATOM 761 C C . THR A 1 108 ? 17.417 55.821 82.584 1.00 38.99 99 THR A C 1
ATOM 762 O O . THR A 1 108 ? 17.765 54.888 81.856 1.00 39.17 99 THR A O 1
ATOM 766 N N . GLU A 1 109 ? 17.579 55.804 83.904 1.00 38.41 100 GLU A N 1
ATOM 767 C CA . GLU A 1 109 ? 18.205 54.661 84.580 1.00 39.51 100 GLU A CA 1
ATOM 768 C C . GLU A 1 109 ? 17.445 53.364 84.300 1.00 39.27 100 GLU A C 1
ATOM 769 O O . GLU A 1 109 ? 18.048 52.321 84.058 1.00 39.61 100 GLU A O 1
ATOM 775 N N . THR A 1 110 ? 16.119 53.438 84.359 1.00 39.97 101 THR A N 1
ATOM 776 C CA . THR A 1 110 ? 15.281 52.262 84.097 1.00 39.56 101 THR A CA 1
ATOM 777 C C . THR A 1 110 ? 15.529 51.693 82.713 1.00 38.74 101 THR A C 1
ATOM 778 O O . THR A 1 110 ? 15.699 50.482 82.539 1.00 38.38 101 THR A O 1
ATOM 782 N N . HIS A 1 111 ? 15.539 52.553 81.710 1.00 37.63 102 HIS A N 1
ATOM 783 C CA . HIS A 1 111 ? 15.753 52.068 80.351 1.00 37.80 102 HIS A CA 1
ATOM 784 C C . HIS A 1 111 ? 17.153 51.483 80.152 1.00 38.79 102 HIS A C 1
ATOM 785 O O . HIS A 1 111 ? 17.307 50.460 79.475 1.00 39.76 102 HIS A O 1
ATOM 792 N N . LEU A 1 112 ? 18.164 52.141 80.716 1.00 38.11 103 LEU A N 1
ATOM 793 C CA . LEU A 1 112 ? 19.537 51.610 80.671 1.00 39.01 103 LEU A CA 1
ATOM 794 C C . LEU A 1 112 ? 19.636 50.252 81.373 1.00 38.40 103 LEU A C 1
ATOM 795 O O . LEU A 1 112 ? 20.288 49.347 80.860 1.00 39.12 103 LEU A O 1
ATOM 800 N N . GLU A 1 113 ? 18.986 50.100 82.537 1.00 39.28 104 GLU A N 1
ATOM 801 C CA . GLU A 1 113 ? 18.990 48.794 83.221 1.00 39.46 104 GLU A CA 1
ATOM 802 C C . GLU A 1 113 ? 18.296 47.726 82.375 1.00 39.67 104 GLU A C 1
ATOM 803 O O . GLU A 1 113 ? 18.786 46.595 82.234 1.00 40.07 104 GLU A O 1
ATOM 809 N N . GLN A 1 114 ? 17.152 48.074 81.802 1.00 39.53 105 GLN A N 1
ATOM 810 C CA . GLN A 1 114 ? 16.424 47.085 80.991 1.00 40.04 105 GLN A CA 1
ATOM 811 C C . GLN A 1 114 ? 17.213 46.681 79.748 1.00 40.59 105 GLN A C 1
ATOM 812 O O . GLN A 1 114 ? 17.310 45.498 79.423 1.00 41.00 105 GLN A O 1
ATOM 818 N N . TRP A 1 115 ? 17.837 47.666 79.109 1.00 39.27 106 TRP A N 1
ATOM 819 C CA . TRP A 1 115 ? 18.710 47.439 77.963 1.00 39.17 106 TRP A CA 1
ATOM 820 C C . TRP A 1 115 ? 19.859 46.490 78.323 1.00 39.85 106 TRP A C 1
ATOM 821 O O . TRP A 1 115 ? 20.035 45.448 77.670 1.00 40.16 106 TRP A O 1
ATOM 832 N N . ALA A 1 116 ? 20.610 46.836 79.369 1.00 39.83 107 ALA A N 1
ATOM 833 C CA . ALA A 1 116 ? 21.780 46.043 79.806 1.00 39.56 107 ALA A CA 1
ATOM 834 C C . ALA A 1 116 ? 21.383 44.614 80.187 1.00 39.44 107 ALA A C 1
ATOM 835 O O . ALA A 1 116 ? 22.056 43.650 79.815 1.00 38.53 107 ALA A O 1
ATOM 837 N N . THR A 1 117 ? 20.296 44.495 80.945 1.00 38.59 108 THR A N 1
ATOM 838 C CA . THR A 1 117 ? 19.790 43.178 81.349 1.00 39.43 108 THR A CA 1
ATOM 839 C C . THR A 1 117 ? 19.409 42.358 80.124 1.00 39.40 108 THR A C 1
ATOM 840 O O . THR A 1 117 ? 19.756 41.170 80.030 1.00 38.44 108 THR A O 1
ATOM 844 N N . GLY A 1 118 ? 18.668 42.982 79.205 1.00 39.41 109 GLY A N 1
ATOM 845 C CA . GLY A 1 118 ? 18.283 42.318 77.941 1.00 40.02 109 GLY A CA 1
ATOM 846 C C . GLY A 1 118 ? 19.481 41.771 77.185 1.00 41.35 109 GLY A C 1
ATOM 847 O O . GLY A 1 118 ? 19.418 40.689 76.569 1.00 41.84 109 GLY A O 1
ATOM 848 N N . LEU A 1 119 ? 20.581 42.521 77.237 1.00 39.73 110 LEU A N 1
ATOM 849 C CA . LEU A 1 119 ? 21.840 42.111 76.596 1.00 38.76 110 LEU A CA 1
ATOM 850 C C . LEU A 1 119 ? 22.616 41.028 77.359 1.00 39.12 110 LEU A C 1
ATOM 851 O O . LEU A 1 119 ? 23.668 40.553 76.881 1.00 39.78 110 LEU A O 1
ATOM 856 N N . GLY A 1 120 ? 22.142 40.674 78.553 1.00 36.98 111 GLY A N 1
ATOM 857 C CA . GLY A 1 120 ? 22.725 39.558 79.303 1.00 36.79 111 GLY A CA 1
ATOM 858 C C . GLY A 1 120 ? 23.656 39.980 80.432 1.00 36.45 111 GLY A C 1
ATOM 859 O O . GLY A 1 120 ? 24.391 39.141 80.962 1.00 35.99 111 GLY A O 1
ATOM 860 N N . ALA A 1 121 ? 23.641 41.266 80.804 1.00 36.40 112 ALA A N 1
ATOM 861 C CA . ALA A 1 121 ? 24.360 41.693 82.033 1.00 36.63 112 ALA A CA 1
ATOM 862 C C . ALA A 1 121 ? 23.742 40.995 83.223 1.00 38.17 112 ALA A C 1
ATOM 863 O O . ALA A 1 121 ? 22.515 40.877 83.306 1.00 38.79 112 ALA A O 1
ATOM 865 N N . ASP A 1 122 ? 24.600 40.542 84.136 1.00 38.49 113 ASP A N 1
ATOM 866 C CA . ASP A 1 122 ? 24.186 39.814 85.333 1.00 39.09 113 ASP A CA 1
ATOM 867 C C . ASP A 1 122 ? 24.177 40.855 86.448 1.00 37.86 113 ASP A C 1
ATOM 868 O O . ASP A 1 122 ? 25.215 41.149 87.045 1.00 39.00 113 ASP A O 1
ATOM 873 N N . ILE A 1 123 ? 23.008 41.436 86.688 1.00 36.86 114 ILE A N 1
ATOM 874 C CA . ILE A 1 123 ? 22.871 42.500 87.679 1.00 37.54 114 ILE A CA 1
ATOM 875 C C . ILE A 1 123 ? 22.350 41.904 88.974 1.00 37.55 114 ILE A C 1
ATOM 876 O O . ILE A 1 123 ? 21.313 41.232 88.981 1.00 38.56 114 ILE A O 1
ATOM 881 N N . ARG A 1 124 ? 23.093 42.118 90.057 1.00 36.83 115 ARG A N 1
ATOM 882 C CA . ARG A 1 124 ? 22.777 41.485 91.329 1.00 37.23 115 ARG A CA 1
ATOM 883 C C . ARG A 1 124 ? 22.489 42.613 92.307 1.00 38.29 115 ARG A C 1
ATOM 884 O O . ARG A 1 124 ? 23.411 43.229 92.855 1.00 38.69 115 ARG A O 1
ATOM 892 N N . ARG A 1 125 ? 21.205 42.907 92.476 1.00 38.57 116 ARG A N 1
ATOM 893 C CA . ARG A 1 125 ? 20.755 43.916 93.431 1.00 40.73 116 ARG A CA 1
ATOM 894 C C . ARG A 1 125 ? 20.748 43.378 94.865 1.00 39.03 116 ARG A C 1
ATOM 895 O O . ARG A 1 125 ? 20.685 42.160 95.085 1.00 38.58 116 ARG A O 1
ATOM 903 N N . GLY A 1 126 ? 20.847 44.278 95.841 1.00 38.76 117 GLY A N 1
ATOM 904 C CA . GLY A 1 126 ? 20.943 43.870 97.251 1.00 38.95 117 GLY A CA 1
ATOM 905 C C . GLY A 1 126 ? 22.278 43.220 97.581 1.00 38.78 117 GLY A C 1
ATOM 906 O O . GLY A 1 126 ? 22.396 42.484 98.561 1.00 38.04 117 GLY A O 1
ATOM 907 N N . HIS A 1 127 ? 23.272 43.493 96.738 1.00 38.29 118 HIS A N 1
ATOM 908 C CA . HIS A 1 127 ? 24.641 43.036 96.917 1.00 37.65 118 HIS A CA 1
ATOM 909 C C . HIS A 1 127 ? 25.525 44.246 97.106 1.00 38.47 118 HIS A C 1
ATOM 910 O O . HIS A 1 127 ? 25.727 45.043 96.167 1.00 37.95 118 HIS A O 1
ATOM 917 N N . GLU A 1 128 ? 26.024 44.385 98.327 1.00 38.81 119 GLU A N 1
ATOM 918 C CA . GLU A 1 128 ? 26.905 45.483 98.690 1.00 40.52 119 GLU A CA 1
ATOM 919 C C . GLU A 1 128 ? 28.348 45.004 98.716 1.00 39.80 119 GLU A C 1
ATOM 920 O O . GLU A 1 128 ? 28.678 44.053 99.451 1.00 40.63 119 GLU A O 1
ATOM 926 N N . VAL A 1 129 ? 29.203 45.647 97.928 1.00 40.58 120 VAL A N 1
ATOM 927 C CA . VAL A 1 129 ? 30.644 45.462 98.049 1.00 40.67 120 VAL A CA 1
ATOM 928 C C . VAL A 1 129 ? 31.184 46.139 99.304 1.00 41.28 120 VAL A C 1
ATOM 929 O O . VAL A 1 129 ? 31.175 47.365 99.413 1.00 40.70 120 VAL A O 1
ATOM 933 N N . LEU A 1 130 ? 31.654 45.332 100.250 1.00 42.24 121 LEU A N 1
ATOM 934 C CA . LEU A 1 130 ? 32.144 45.847 101.523 1.00 43.32 121 LEU A CA 1
ATOM 935 C C . LEU A 1 130 ? 33.641 46.133 101.462 1.00 45.01 121 LEU A C 1
ATOM 936 O O . LEU A 1 130 ? 34.164 46.923 102.248 1.00 44.79 121 LEU A O 1
ATOM 941 N N . SER A 1 131 ? 34.325 45.485 100.524 1.00 46.64 122 SER A N 1
ATOM 942 C CA . SER A 1 131 ? 35.776 45.583 100.429 1.00 48.51 122 SER A CA 1
ATOM 943 C C . SER A 1 131 ? 36.287 44.962 99.133 1.00 48.44 122 SER A C 1
ATOM 944 O O . SER A 1 131 ? 35.526 44.347 98.386 1.00 47.72 122 SER A O 1
ATOM 947 N N . LEU A 1 132 ? 37.580 45.128 98.872 1.00 48.89 123 LEU A N 1
ATOM 948 C CA . LEU A 1 132 ? 38.146 44.803 97.569 1.00 48.65 123 LEU A CA 1
ATOM 949 C C . LEU A 1 132 ? 39.651 44.575 97.663 1.00 48.93 123 LEU A C 1
ATOM 950 O O . LEU A 1 132 ? 40.322 45.143 98.525 1.00 49.06 123 LEU A O 1
ATOM 955 N N . THR A 1 133 ? 40.175 43.741 96.771 1.00 49.05 124 THR A N 1
ATOM 956 C CA . THR A 1 133 ? 41.607 43.471 96.723 1.00 49.25 124 THR A CA 1
ATOM 957 C C . THR A 1 133 ? 42.098 43.354 95.284 1.00 48.73 124 THR A C 1
ATOM 958 O O . THR A 1 133 ? 41.390 42.844 94.416 1.00 48.64 124 THR A O 1
ATOM 962 N N . ASP A 1 134 ? 43.315 43.828 95.039 1.00 48.60 125 ASP A N 1
ATOM 963 C CA . ASP A 1 134 ? 43.906 43.771 93.707 1.00 48.45 125 ASP A CA 1
ATOM 964 C C . ASP A 1 134 ? 45.366 43.336 93.770 1.00 48.79 125 ASP A C 1
ATOM 965 O O . ASP A 1 134 ? 46.223 44.071 94.261 1.00 48.64 125 ASP A O 1
ATOM 970 N N . ASP A 1 135 ? 45.643 42.136 93.269 1.00 48.71 126 ASP A N 1
ATOM 971 C CA . ASP A 1 135 ? 46.976 41.797 92.785 1.00 49.24 126 ASP A CA 1
ATOM 972 C C . ASP A 1 135 ? 46.973 41.569 91.277 1.00 49.41 126 ASP A C 1
ATOM 973 O O . ASP A 1 135 ? 45.985 41.100 90.712 1.00 50.38 126 ASP A O 1
ATOM 978 N N . GLY A 1 136 ? 48.085 41.904 90.631 1.00 49.53 127 GLY A N 1
ATOM 979 C CA . GLY A 1 136 ? 48.067 42.292 89.233 1.00 48.84 127 GLY A CA 1
ATOM 980 C C . GLY A 1 136 ? 47.542 41.191 88.332 1.00 48.54 127 GLY A C 1
ATOM 981 O O . GLY A 1 136 ? 47.561 41.316 87.107 1.00 48.86 127 GLY A O 1
ATOM 982 N N . ALA A 1 137 ? 47.071 40.109 88.942 1.00 47.94 128 ALA A N 1
ATOM 983 C CA . ALA A 1 137 ? 46.419 39.035 88.202 1.00 46.91 128 ALA A CA 1
ATOM 984 C C . ALA A 1 137 ? 44.909 39.244 88.141 1.00 46.50 128 ALA A C 1
ATOM 985 O O . ALA A 1 137 ? 44.264 38.895 87.153 1.00 46.46 128 ALA A O 1
ATOM 987 N N . GLY A 1 138 ? 44.353 39.816 89.204 1.00 45.74 129 GLY A N 1
ATOM 988 C CA . GLY A 1 138 ? 42.904 40.020 89.299 1.00 44.87 129 GLY A CA 1
ATOM 989 C C . GLY A 1 138 ? 42.435 40.837 90.495 1.00 44.49 129 GLY A C 1
ATOM 990 O O . GLY A 1 138 ? 43.251 41.370 91.264 1.00 44.50 129 GLY A O 1
ATOM 991 N N . VAL A 1 139 ? 41.106 40.942 90.642 1.00 44.49 130 VAL A N 1
ATOM 992 C CA . VAL A 1 139 ? 40.501 41.671 91.759 1.00 44.11 130 VAL A CA 1
ATOM 993 C C . VAL A 1 139 ? 39.464 40.795 92.457 1.00 44.09 130 VAL A C 1
ATOM 994 O O . VAL A 1 139 ? 38.499 40.351 91.832 1.00 43.41 130 VAL A O 1
ATOM 998 N N . THR A 1 140 ? 39.674 40.544 93.748 1.00 44.41 131 THR A N 1
ATOM 999 C CA . THR A 1 140 ? 38.676 39.855 94.557 1.00 44.91 131 THR A CA 1
ATOM 1000 C C . THR A 1 140 ? 37.931 40.870 95.420 1.00 45.07 131 THR A C 1
ATOM 1001 O O . THR A 1 140 ? 38.564 41.681 96.117 1.00 45.30 131 THR A O 1
ATOM 1005 N N . VAL A 1 141 ? 36.591 40.824 95.363 1.00 44.23 132 VAL A N 1
ATOM 1006 C CA . VAL A 1 141 ? 35.758 41.636 96.248 1.00 44.35 132 VAL A CA 1
ATOM 1007 C C . VAL A 1 141 ? 35.011 40.765 97.260 1.00 44.75 132 VAL A C 1
ATOM 1008 O O . VAL A 1 141 ? 34.606 39.642 96.938 1.00 44.27 132 VAL A O 1
ATOM 1012 N N . GLU A 1 142 ? 34.850 41.270 98.485 1.00 44.95 133 GLU A N 1
ATOM 1013 C CA . GLU A 1 142 ? 33.902 40.666 99.420 1.00 45.48 133 GLU A CA 1
ATOM 1014 C C . GLU A 1 142 ? 32.577 41.438 99.339 1.00 44.36 133 GLU A C 1
ATOM 1015 O O . GLU A 1 142 ? 32.555 42.674 99.235 1.00 43.54 133 GLU A O 1
ATOM 1021 N N . VAL A 1 143 ? 31.481 40.681 99.354 1.00 43.69 134 VAL A N 1
ATOM 1022 C CA . VAL A 1 143 ? 30.154 41.193 99.048 1.00 42.77 134 VAL A CA 1
ATOM 1023 C C . VAL A 1 143 ? 29.167 40.664 100.077 1.00 42.17 134 VAL A C 1
ATOM 1024 O O . VAL A 1 143 ? 29.235 39.493 100.446 1.00 43.10 134 VAL A O 1
ATOM 1028 N N . ARG A 1 144 ? 28.260 41.515 100.547 1.00 41.27 135 ARG A N 1
ATOM 1029 C CA . ARG A 1 144 ? 27.120 41.033 101.320 1.00 41.78 135 ARG A CA 1
ATOM 1030 C C . ARG A 1 144 ? 25.858 41.061 100.467 1.00 40.11 135 ARG A C 1
ATOM 1031 O O . ARG A 1 144 ? 25.403 42.125 100.034 1.00 39.12 135 ARG A O 1
ATOM 1039 N N . GLY A 1 145 ? 25.313 39.875 100.217 1.00 39.21 136 GLY A N 1
ATOM 1040 C CA . GLY A 1 145 ? 24.042 39.737 99.522 1.00 38.16 136 GLY A CA 1
ATOM 1041 C C . GLY A 1 145 ? 22.996 39.087 100.409 1.00 37.55 136 GLY A C 1
ATOM 1042 O O . GLY A 1 145 ? 23.205 38.944 101.624 1.00 37.19 136 GLY A O 1
ATOM 1043 N N . PRO A 1 146 ? 21.846 38.711 99.822 1.00 37.40 137 PRO A N 1
ATOM 1044 C CA . PRO A 1 146 ? 20.818 37.955 100.562 1.00 38.17 137 PRO A CA 1
ATOM 1045 C C . PRO A 1 146 ? 21.345 36.646 101.152 1.00 38.00 137 PRO A C 1
ATOM 1046 O O . PRO A 1 146 ? 20.843 36.177 102.188 1.00 38.19 137 PRO A O 1
ATOM 1050 N N . GLU A 1 147 ? 22.348 36.058 100.500 1.00 38.36 138 GLU A N 1
ATOM 1051 C CA . GLU A 1 147 ? 22.946 34.797 100.964 1.00 39.22 138 GLU A CA 1
ATOM 1052 C C . GLU A 1 147 ? 23.980 35.028 102.066 1.00 39.26 138 GLU A C 1
ATOM 1053 O O . GLU A 1 147 ? 24.625 34.084 102.541 1.00 40.09 138 GLU A O 1
ATOM 1059 N N . GLY A 1 148 ? 24.134 36.282 102.473 1.00 39.07 139 GLY A N 1
ATOM 1060 C CA . GLY A 1 148 ? 25.135 36.636 103.466 1.00 39.69 139 GLY A CA 1
ATOM 1061 C C . GLY A 1 148 ? 26.392 37.081 102.752 1.00 39.91 139 GLY A C 1
ATOM 1062 O O . GLY A 1 148 ? 26.334 37.535 101.605 1.00 37.80 139 GLY A O 1
ATOM 1063 N N . LYS A 1 149 ? 27.526 36.907 103.425 1.00 39.66 140 LYS A N 1
ATOM 1064 C CA A LYS A 1 149 ? 28.830 37.382 102.952 0.50 39.93 140 LYS A CA 1
ATOM 1065 C CA B LYS A 1 149 ? 28.796 37.396 102.903 0.50 40.12 140 LYS A CA 1
ATOM 1066 C C . LYS A 1 149 ? 29.497 36.350 102.040 1.00 40.31 140 LYS A C 1
ATOM 1067 O O . LYS A 1 149 ? 29.489 35.158 102.347 1.00 40.29 140 LYS A O 1
ATOM 1078 N N . HIS A 1 150 ? 30.071 36.814 100.929 1.00 40.68 141 HIS A N 1
ATOM 1079 C CA . HIS A 1 150 ? 30.734 35.947 99.945 1.00 41.16 141 HIS A CA 1
ATOM 1080 C C . HIS A 1 150 ? 31.754 36.739 99.119 1.00 42.02 141 HIS A C 1
ATOM 1081 O O . HIS A 1 150 ? 31.759 37.969 99.152 1.00 43.72 141 HIS A O 1
ATOM 1088 N N . THR A 1 151 ? 32.604 36.037 98.374 1.00 42.63 142 THR A N 1
ATOM 1089 C CA . THR A 1 151 ? 33.617 36.691 97.548 1.00 43.28 142 THR A CA 1
ATOM 1090 C C . THR A 1 151 ? 33.397 36.442 96.064 1.00 44.16 142 THR A C 1
ATOM 1091 O O . THR A 1 151 ? 32.910 35.382 95.665 1.00 44.58 142 THR A O 1
ATOM 1095 N N . LEU A 1 152 ? 33.762 37.434 95.259 1.00 43.80 143 LEU A N 1
ATOM 1096 C CA . LEU A 1 152 ? 33.751 37.326 93.808 1.00 43.89 143 LEU A CA 1
ATOM 1097 C C . LEU A 1 152 ? 35.079 37.813 93.252 1.00 43.48 143 LEU A C 1
ATOM 1098 O O . LEU A 1 152 ? 35.716 38.699 93.828 1.00 43.60 143 LEU A O 1
ATOM 1103 N N . ARG A 1 153 ? 35.501 37.218 92.141 1.00 43.28 144 ARG A N 1
ATOM 1104 C CA . ARG A 1 153 ? 36.754 37.595 91.497 1.00 43.10 144 ARG A CA 1
ATOM 1105 C C . ARG A 1 153 ? 36.563 37.802 90.000 1.00 42.36 144 ARG A C 1
ATOM 1106 O O . ARG A 1 153 ? 35.770 37.107 89.366 1.00 41.92 144 ARG A O 1
ATOM 1114 N N . ALA A 1 154 ? 37.305 38.756 89.446 1.00 41.56 145 ALA A N 1
ATOM 1115 C CA . ALA A 1 154 ? 37.284 39.033 88.012 1.00 41.12 145 ALA A CA 1
ATOM 1116 C C . ALA A 1 154 ? 38.611 39.634 87.585 1.00 40.89 145 ALA A C 1
ATOM 1117 O O . ALA A 1 154 ? 39.425 40.019 88.428 1.00 41.45 145 ALA A O 1
ATOM 1119 N N . ALA A 1 155 ? 38.824 39.705 86.274 1.00 40.23 146 ALA A N 1
ATOM 1120 C CA . ALA A 1 155 ? 40.025 40.307 85.704 1.00 39.31 146 ALA A CA 1
ATOM 1121 C C . ALA A 1 155 ? 40.115 41.785 86.073 1.00 39.21 146 ALA A C 1
ATOM 1122 O O . ALA A 1 155 ? 41.177 42.277 86.463 1.00 38.27 146 ALA A O 1
ATOM 1124 N N . TYR A 1 156 ? 38.986 42.480 85.953 1.00 38.70 147 TYR A N 1
ATOM 1125 C CA . TYR A 1 156 ? 38.916 43.907 86.223 1.00 38.62 147 TYR A CA 1
ATOM 1126 C C . TYR A 1 156 ? 37.717 44.244 87.088 1.00 39.09 147 TYR A C 1
ATOM 1127 O O . TYR A 1 156 ? 36.673 43.595 87.000 1.00 38.66 147 TYR A O 1
ATOM 1136 N N . LEU A 1 157 ? 37.870 45.286 87.904 1.00 39.07 148 LEU A N 1
ATOM 1137 C CA . LEU A 1 157 ? 36.768 45.840 88.681 1.00 38.46 148 LEU A CA 1
ATOM 1138 C C . LEU A 1 157 ? 36.565 47.318 88.354 1.00 37.48 148 LEU A C 1
ATOM 1139 O O . LEU A 1 157 ? 37.523 48.082 88.340 1.00 36.57 148 LEU A O 1
ATOM 1144 N N . VAL A 1 158 ? 35.318 47.709 88.088 1.00 36.48 149 VAL A N 1
ATOM 1145 C CA . VAL A 1 158 ? 35.000 49.121 87.825 1.00 36.44 149 VAL A CA 1
ATOM 1146 C C . VAL A 1 158 ? 34.090 49.688 88.906 1.00 36.57 149 VAL A C 1
ATOM 1147 O O . VAL A 1 158 ? 32.944 49.236 89.057 1.00 36.05 149 VAL A O 1
ATOM 1151 N N . GLY A 1 159 ? 34.603 50.669 89.660 1.00 37.17 150 GLY A N 1
ATOM 1152 C CA . GLY A 1 159 ? 33.791 51.402 90.623 1.00 36.92 150 GLY A CA 1
ATOM 1153 C C . GLY A 1 159 ? 32.900 52.431 89.937 1.00 38.11 150 GLY A C 1
ATOM 1154 O O . GLY A 1 159 ? 33.377 53.509 89.565 1.00 38.77 150 GLY A O 1
ATOM 1155 N N . CYS A 1 160 ? 31.618 52.090 89.753 1.00 38.33 151 CYS A N 1
ATOM 1156 C CA . CYS A 1 160 ? 30.576 53.043 89.331 1.00 38.33 151 CYS A CA 1
ATOM 1157 C C . CYS A 1 160 ? 29.651 53.310 90.514 1.00 38.86 151 CYS A C 1
ATOM 1158 O O . CYS A 1 160 ? 28.422 53.402 90.372 1.00 39.19 151 CYS A O 1
ATOM 1161 N N . ASP A 1 161 ? 30.263 53.460 91.684 1.00 38.03 152 ASP A N 1
ATOM 1162 C CA . ASP A 1 161 ? 29.530 53.426 92.934 1.00 38.45 152 ASP A CA 1
ATOM 1163 C C . ASP A 1 161 ? 29.307 54.801 93.573 1.00 38.84 152 ASP A C 1
ATOM 1164 O O . ASP A 1 161 ? 29.094 54.904 94.776 1.00 38.92 152 ASP A O 1
ATOM 1169 N N . GLY A 1 162 ? 29.346 55.849 92.752 1.00 40.14 153 GLY A N 1
ATOM 1170 C CA . GLY A 1 162 ? 28.898 57.179 93.182 1.00 40.41 153 GLY A CA 1
ATOM 1171 C C . GLY A 1 162 ? 29.908 58.034 93.912 1.00 40.09 153 GLY A C 1
ATOM 1172 O O . GLY A 1 162 ? 31.052 57.624 94.140 1.00 40.40 153 GLY A O 1
ATOM 1173 N N . GLY A 1 163 ? 29.466 59.228 94.299 1.00 40.26 154 GLY A N 1
ATOM 1174 C CA . GLY A 1 163 ? 30.343 60.260 94.848 1.00 40.87 154 GLY A CA 1
ATOM 1175 C C . GLY A 1 163 ? 31.078 59.880 96.122 1.00 41.80 154 GLY A C 1
ATOM 1176 O O . GLY A 1 163 ? 32.128 60.449 96.437 1.00 41.86 154 GLY A O 1
ATOM 1177 N N . ARG A 1 164 ? 30.519 58.921 96.853 1.00 42.41 155 ARG A N 1
ATOM 1178 C CA . ARG A 1 164 ? 31.104 58.456 98.104 1.00 44.31 155 ARG A CA 1
ATOM 1179 C C . ARG A 1 164 ? 31.702 57.059 97.932 1.00 43.82 155 ARG A C 1
ATOM 1180 O O . ARG A 1 164 ? 31.733 56.263 98.871 1.00 44.51 155 ARG A O 1
ATOM 1188 N N . SER A 1 165 ? 32.181 56.792 96.718 1.00 42.97 156 SER A N 1
ATOM 1189 C CA . SER A 1 165 ? 32.736 55.502 96.278 1.00 42.71 156 SER A CA 1
ATOM 1190 C C . SER A 1 165 ? 33.573 54.712 97.307 1.00 42.75 156 SER A C 1
ATOM 1191 O O . SER A 1 165 ? 34.637 55.174 97.725 1.00 41.53 156 SER A O 1
ATOM 1194 N N . SER A 1 166 ? 33.093 53.512 97.665 1.00 43.82 157 SER A N 1
ATOM 1195 C CA . SER A 1 166 ? 33.841 52.557 98.520 1.00 43.41 157 SER A CA 1
ATOM 1196 C C . SER A 1 166 ? 35.099 52.109 97.792 1.00 42.81 157 SER A C 1
ATOM 1197 O O . SER A 1 166 ? 36.146 51.904 98.407 1.00 41.76 157 SER A O 1
ATOM 1200 N N . VAL A 1 167 ? 34.958 51.929 96.478 1.00 41.50 158 VAL A N 1
ATOM 1201 C CA . VAL A 1 167 ? 36.011 51.404 95.608 1.00 41.80 158 VAL A CA 1
ATOM 1202 C C . VAL A 1 167 ? 37.198 52.355 95.521 1.00 41.54 158 VAL A C 1
ATOM 1203 O O . VAL A 1 167 ? 38.362 51.924 95.624 1.00 41.63 158 VAL A O 1
ATOM 1207 N N . ARG A 1 168 ? 36.892 53.643 95.326 1.00 41.62 159 ARG A N 1
ATOM 1208 C CA . ARG A 1 168 ? 37.894 54.700 95.331 1.00 41.61 159 ARG A CA 1
ATOM 1209 C C . ARG A 1 168 ? 38.670 54.732 96.653 1.00 42.46 159 ARG A C 1
ATOM 1210 O O . ARG A 1 168 ? 39.909 54.758 96.654 1.00 41.47 159 ARG A O 1
ATOM 1218 N N . LYS A 1 169 ? 37.935 54.718 97.765 1.00 43.30 160 LYS A N 1
ATOM 1219 C CA . LYS A 1 169 ? 38.535 54.717 99.107 1.00 45.42 160 LYS A CA 1
ATOM 1220 C C . LYS A 1 169 ? 39.411 53.491 99.321 1.00 45.43 160 LYS A C 1
ATOM 1221 O O . LYS A 1 169 ? 40.530 53.598 99.831 1.00 46.23 160 LYS A O 1
ATOM 1227 N N . ALA A 1 170 ? 38.898 52.330 98.914 1.00 45.56 161 ALA A N 1
ATOM 1228 C CA . ALA A 1 170 ? 39.584 51.055 99.141 1.00 45.33 161 ALA A CA 1
ATOM 1229 C C . ALA A 1 170 ? 40.783 50.838 98.197 1.00 45.07 161 ALA A C 1
ATOM 1230 O O . ALA A 1 170 ? 41.790 50.255 98.618 1.00 45.01 161 ALA A O 1
ATOM 1232 N N . ALA A 1 171 ? 40.676 51.309 96.933 1.00 44.39 162 ALA A N 1
ATOM 1233 C CA . ALA A 1 171 ? 41.717 51.049 95.920 1.00 44.56 162 ALA A CA 1
ATOM 1234 C C . ALA A 1 171 ? 42.837 52.118 95.839 1.00 45.24 162 ALA A C 1
ATOM 1235 O O . ALA A 1 171 ? 43.667 52.157 94.844 1.00 46.80 162 ALA A O 1
ATOM 1237 N N . GLY A 1 172 ? 42.860 52.982 96.902 1.00 44.47 163 GLY A N 1
ATOM 1238 C CA . GLY A 1 172 ? 43.945 53.947 97.064 1.00 44.18 163 GLY A CA 1
ATOM 1239 C C . GLY A 1 172 ? 44.025 55.107 96.077 1.00 43.37 163 GLY A C 1
ATOM 1240 O O . GLY A 1 172 ? 45.113 55.652 95.852 1.00 44.31 163 GLY A O 1
ATOM 1241 N N . PHE A 1 173 ? 42.891 55.507 95.505 1.00 42.76 164 PHE A N 1
ATOM 1242 C CA . PHE A 1 173 ? 42.864 56.672 94.618 1.00 41.54 164 PHE A CA 1
ATOM 1243 C C . PHE A 1 173 ? 43.008 57.969 95.410 1.00 41.87 164 PHE A C 1
ATOM 1244 O O . PHE A 1 173 ? 42.421 58.103 96.500 1.00 43.24 164 PHE A O 1
ATOM 1252 N N . ASP A 1 174 ? 43.816 58.893 94.859 1.00 42.18 165 ASP A N 1
ATOM 1253 C CA A ASP A 1 174 ? 43.929 60.263 95.367 0.50 42.09 165 ASP A CA 1
ATOM 1254 C CA B ASP A 1 174 ? 43.929 60.256 95.368 0.50 42.03 165 ASP A CA 1
ATOM 1255 C C . ASP A 1 174 ? 42.759 61.083 94.820 1.00 42.27 165 ASP A C 1
ATOM 1256 O O . ASP A 1 174 ? 42.444 61.013 93.624 1.00 41.96 165 ASP A O 1
ATOM 1265 N N . PHE A 1 175 ? 42.111 61.856 95.692 1.00 41.69 166 PHE A N 1
ATOM 1266 C CA . PHE A 1 175 ? 40.889 62.589 95.334 1.00 42.29 166 PHE A CA 1
ATOM 1267 C C . PHE A 1 175 ? 41.002 64.071 95.752 1.00 42.42 166 PHE A C 1
ATOM 1268 O O . PHE A 1 175 ? 40.243 64.529 96.616 1.00 41.98 166 PHE A O 1
ATOM 1276 N N . PRO A 1 176 ? 41.944 64.828 95.137 1.00 42.46 167 PRO A N 1
ATOM 1277 C CA . PRO A 1 176 ? 42.110 66.236 95.516 1.00 42.94 167 PRO A CA 1
ATOM 1278 C C . PRO A 1 176 ? 41.029 67.158 94.935 1.00 43.08 167 PRO A C 1
ATOM 1279 O O . PRO A 1 176 ? 40.424 66.854 93.898 1.00 43.25 167 PRO A O 1
ATOM 1283 N N . GLY A 1 177 ? 40.814 68.282 95.614 1.00 44.04 168 GLY A N 1
ATOM 1284 C CA . GLY A 1 177 ? 39.800 69.273 95.246 1.00 45.13 168 GLY A CA 1
ATOM 1285 C C . GLY A 1 177 ? 39.535 70.192 96.430 1.00 46.52 168 GLY A C 1
ATOM 1286 O O . GLY A 1 177 ? 40.416 70.390 97.286 1.00 45.95 168 GLY A O 1
ATOM 1287 N N . THR A 1 178 ? 38.326 70.761 96.484 1.00 47.53 169 THR A N 1
ATOM 1288 C CA . THR A 1 178 ? 37.973 71.673 97.582 1.00 48.78 169 THR A CA 1
ATOM 1289 C C . THR A 1 178 ? 36.783 71.122 98.366 1.00 49.29 169 THR A C 1
ATOM 1290 O O . THR A 1 178 ? 35.849 70.566 97.778 1.00 48.49 169 THR A O 1
ATOM 1294 N N . ALA A 1 179 ? 36.817 71.295 99.695 1.00 49.18 170 ALA A N 1
ATOM 1295 C CA . ALA A 1 179 ? 35.710 70.850 100.543 1.00 50.16 170 ALA A CA 1
ATOM 1296 C C . ALA A 1 179 ? 34.499 71.749 100.306 1.00 50.61 170 ALA A C 1
ATOM 1297 O O . ALA A 1 179 ? 34.660 72.946 99.875 1.00 51.39 170 ALA A O 1
ATOM 1299 N N . ALA A 1 180 ? 33.284 71.156 100.542 1.00 51.12 171 ALA A N 1
ATOM 1300 C CA . ALA A 1 180 ? 32.028 71.893 100.379 1.00 51.65 171 ALA A CA 1
ATOM 1301 C C . ALA A 1 180 ? 32.030 73.155 101.249 1.00 52.13 171 ALA A C 1
ATOM 1302 O O . ALA A 1 180 ? 32.549 73.147 102.378 1.00 51.53 171 ALA A O 1
ATOM 1304 N N . THR A 1 181 ? 31.481 74.245 100.713 1.00 52.74 172 THR A N 1
ATOM 1305 C CA . THR A 1 181 ? 31.404 75.499 101.474 1.00 52.98 172 THR A CA 1
ATOM 1306 C C . THR A 1 181 ? 29.962 75.953 101.716 1.00 53.23 172 THR A C 1
ATOM 1307 O O . THR A 1 181 ? 29.739 76.957 102.397 1.00 53.59 172 THR A O 1
ATOM 1311 N N . MET A 1 182 ? 28.995 75.203 101.176 1.00 53.68 173 MET A N 1
ATOM 1312 C CA A MET A 1 182 ? 27.579 75.555 101.296 0.50 53.66 173 MET A CA 1
ATOM 1313 C CA B MET A 1 182 ? 27.575 75.574 101.238 0.50 53.66 173 MET A CA 1
ATOM 1314 C C . MET A 1 182 ? 26.645 74.358 101.111 1.00 53.57 173 MET A C 1
ATOM 1315 O O . MET A 1 182 ? 26.982 73.383 100.437 1.00 53.31 173 MET A O 1
ATOM 1324 N N . GLU A 1 183 ? 25.480 74.426 101.760 1.00 53.24 174 GLU A N 1
ATOM 1325 C CA . GLU A 1 183 ? 24.425 73.424 101.595 1.00 52.57 174 GLU A CA 1
ATOM 1326 C C . GLU A 1 183 ? 23.217 74.068 100.905 1.00 52.28 174 GLU A C 1
ATOM 1327 O O . GLU A 1 183 ? 22.734 75.124 101.338 1.00 52.77 174 GLU A O 1
ATOM 1333 N N . MET A 1 184 ? 22.728 73.431 99.844 1.00 50.88 175 MET A N 1
ATOM 1334 C CA . MET A 1 184 ? 21.501 73.872 99.176 1.00 50.03 175 MET A CA 1
ATOM 1335 C C . MET A 1 184 ? 20.385 72.846 99.345 1.00 49.32 175 MET A C 1
ATOM 1336 O O . MET A 1 184 ? 20.617 71.753 99.869 1.00 49.38 175 MET A O 1
ATOM 1341 N N . TYR A 1 185 ? 19.177 73.204 98.912 1.00 48.42 176 TYR A N 1
ATOM 1342 C CA . TYR A 1 185 ? 18.025 72.319 99.044 1.00 48.56 176 TYR A CA 1
ATOM 1343 C C . TYR A 1 185 ? 17.302 72.120 97.728 1.00 48.34 176 TYR A C 1
ATOM 1344 O O . TYR A 1 185 ? 17.297 72.998 96.863 1.00 48.66 176 TYR A O 1
ATOM 1353 N N . LEU A 1 186 ? 16.695 70.951 97.578 1.00 47.60 177 LEU A N 1
ATOM 1354 C CA . LEU A 1 186 ? 15.660 70.795 96.576 1.00 46.98 177 LEU A CA 1
ATOM 1355 C C . LEU A 1 186 ? 14.469 70.083 97.184 1.00 46.23 177 LEU A C 1
ATOM 1356 O O . LEU A 1 186 ? 14.608 69.300 98.125 1.00 46.08 177 LEU A O 1
ATOM 1361 N N . ALA A 1 187 ? 13.295 70.386 96.650 1.00 45.20 178 ALA A N 1
ATOM 1362 C CA . ALA A 1 187 ? 12.073 69.777 97.115 1.00 44.40 178 ALA A CA 1
ATOM 1363 C C . ALA A 1 187 ? 11.082 69.687 95.973 1.00 44.10 178 ALA A C 1
ATOM 1364 O O . ALA A 1 187 ? 10.821 70.679 95.280 1.00 43.97 178 ALA A O 1
ATOM 1366 N N . ASP A 1 188 ? 10.563 68.482 95.767 1.00 43.44 179 ASP A N 1
ATOM 1367 C CA . ASP A 1 188 ? 9.423 68.271 94.891 1.00 43.32 179 ASP A CA 1
ATOM 1368 C C . ASP A 1 188 ? 8.186 68.339 95.772 1.00 43.23 179 ASP A C 1
ATOM 1369 O O . ASP A 1 188 ? 8.091 67.626 96.774 1.00 42.91 179 ASP A O 1
ATOM 1374 N N . ILE A 1 189 ? 7.254 69.217 95.408 1.00 43.33 180 ILE A N 1
ATOM 1375 C CA . ILE A 1 189 ? 6.115 69.541 96.272 1.00 43.49 180 ILE A CA 1
ATOM 1376 C C . ILE A 1 189 ? 4.775 69.622 95.526 1.00 44.03 180 ILE A C 1
ATOM 1377 O O . ILE A 1 189 ? 4.739 69.798 94.306 1.00 44.20 180 ILE A O 1
ATOM 1382 N N . LYS A 1 190 ? 3.680 69.479 96.270 1.00 44.47 181 LYS A N 1
ATOM 1383 C CA . LYS A 1 190 ? 2.332 69.608 95.718 1.00 45.21 181 LYS A CA 1
ATOM 1384 C C . LYS A 1 190 ? 1.547 70.716 96.426 1.00 45.72 181 LYS A C 1
ATOM 1385 O O . LYS A 1 190 ? 1.962 71.204 97.480 1.00 45.67 181 LYS A O 1
ATOM 1391 N N . GLY A 1 191 ? 0.420 71.111 95.836 1.00 46.40 182 GLY A N 1
ATOM 1392 C CA . GLY A 1 191 ? -0.522 72.021 96.488 1.00 47.24 182 GLY A CA 1
ATOM 1393 C C . GLY A 1 191 ? -0.518 73.453 95.990 1.00 47.87 182 GLY A C 1
ATOM 1394 O O . GLY A 1 191 ? -1.580 74.056 95.825 1.00 47.89 182 GLY A O 1
ATOM 1395 N N . VAL A 1 192 ? 0.674 74.001 95.756 1.00 48.60 183 VAL A N 1
ATOM 1396 C CA . VAL A 1 192 ? 0.817 75.414 95.387 1.00 49.36 183 VAL A CA 1
ATOM 1397 C C . VAL A 1 192 ? 1.293 75.586 93.947 1.00 49.69 183 VAL A C 1
ATOM 1398 O O . VAL A 1 192 ? 2.175 74.859 93.480 1.00 50.04 183 VAL A O 1
ATOM 1402 N N . GLU A 1 193 ? 0.700 76.556 93.256 1.00 50.00 184 GLU A N 1
ATOM 1403 C CA . GLU A 1 193 ? 1.117 76.915 91.906 1.00 50.38 184 GLU A CA 1
ATOM 1404 C C . GLU A 1 193 ? 2.077 78.098 91.954 1.00 50.47 184 GLU A C 1
ATOM 1405 O O . GLU A 1 193 ? 1.717 79.184 92.416 1.00 50.53 184 GLU A O 1
ATOM 1411 N N . LEU A 1 194 ? 3.297 77.877 91.474 1.00 50.53 185 LEU A N 1
ATOM 1412 C CA . LEU A 1 194 ? 4.344 78.897 91.520 1.00 50.77 185 LEU A CA 1
ATOM 1413 C C . LEU A 1 194 ? 4.785 79.330 90.125 1.00 50.94 185 LEU A C 1
ATOM 1414 O O . LEU A 1 194 ? 4.783 78.531 89.182 1.00 50.77 185 LEU A O 1
ATOM 1419 N N . GLN A 1 195 ? 5.156 80.604 90.010 1.00 51.15 186 GLN A N 1
ATOM 1420 C CA . GLN A 1 195 ? 5.616 81.187 88.752 1.00 51.42 186 GLN A CA 1
ATOM 1421 C C . GLN A 1 195 ? 6.927 80.532 88.329 1.00 51.45 186 GLN A C 1
ATOM 1422 O O . GLN A 1 195 ? 7.925 80.640 89.044 1.00 51.64 186 GLN A O 1
ATOM 1428 N N . PRO A 1 196 ? 6.924 79.838 87.172 1.00 51.41 187 PRO A N 1
ATOM 1429 C CA . PRO A 1 196 ? 8.085 79.075 86.706 1.00 51.41 187 PRO A CA 1
ATOM 1430 C C . PRO A 1 196 ? 9.345 79.920 86.495 1.00 51.54 187 PRO A C 1
ATOM 1431 O O . PRO A 1 196 ? 9.263 81.057 86.027 1.00 51.34 187 PRO A O 1
ATOM 1435 N N . ARG A 1 197 ? 10.491 79.355 86.871 1.00 51.80 188 ARG A N 1
ATOM 1436 C CA . ARG A 1 197 ? 11.800 79.919 86.559 1.00 52.32 188 ARG A CA 1
ATOM 1437 C C . ARG A 1 197 ? 12.736 78.781 86.141 1.00 52.45 188 ARG A C 1
ATOM 1438 O O . ARG A 1 197 ? 13.551 78.296 86.935 1.00 52.20 188 ARG A O 1
ATOM 1446 N N . MET A 1 198 ? 12.608 78.376 84.880 1.00 52.64 189 MET A N 1
ATOM 1447 C CA . MET A 1 198 ? 13.274 77.185 84.337 1.00 53.10 189 MET A CA 1
ATOM 1448 C C . MET A 1 198 ? 14.807 77.267 84.234 1.00 53.06 189 MET A C 1
ATOM 1449 O O . MET A 1 198 ? 15.486 76.239 84.268 1.00 53.23 189 MET A O 1
ATOM 1454 N N . ILE A 1 199 ? 15.349 78.474 84.100 1.00 52.94 190 ILE A N 1
ATOM 1455 C CA . ILE A 1 199 ? 16.808 78.642 84.068 1.00 53.22 190 ILE A CA 1
ATOM 1456 C C . ILE A 1 199 ? 17.334 79.342 85.327 1.00 53.33 190 ILE A C 1
ATOM 1457 O O . ILE A 1 199 ? 18.522 79.658 85.422 1.00 53.16 190 ILE A O 1
ATOM 1462 N N . GLY A 1 200 ? 16.444 79.567 86.293 1.00 53.48 191 GLY A N 1
ATOM 1463 C CA . GLY A 1 200 ? 16.823 80.187 87.565 1.00 53.64 191 GLY A CA 1
ATOM 1464 C C . GLY A 1 200 ? 16.411 81.642 87.700 1.00 53.65 191 GLY A C 1
ATOM 1465 O O . GLY A 1 200 ? 15.989 82.275 86.728 1.00 53.70 191 GLY A O 1
ATOM 1466 N N . GLU A 1 201 ? 16.545 82.169 88.914 1.00 53.64 192 GLU A N 1
ATOM 1467 C CA . GLU A 1 201 ? 16.152 83.537 89.237 1.00 53.60 192 GLU A CA 1
ATOM 1468 C C . GLU A 1 201 ? 17.123 84.094 90.268 1.00 53.59 192 GLU A C 1
ATOM 1469 O O . GLU A 1 201 ? 17.193 83.591 91.394 1.00 53.51 192 GLU A O 1
ATOM 1475 N N . THR A 1 202 ? 17.877 85.122 89.878 1.00 53.45 193 THR A N 1
ATOM 1476 C CA . THR A 1 202 ? 18.816 85.781 90.787 1.00 53.47 193 THR A CA 1
ATOM 1477 C C . THR A 1 202 ? 18.059 86.656 91.783 1.00 53.34 193 THR A C 1
ATOM 1478 O O . THR A 1 202 ? 17.348 87.590 91.396 1.00 53.38 193 THR A O 1
ATOM 1482 N N . LEU A 1 203 ? 18.220 86.338 93.064 1.00 52.99 194 LEU A N 1
ATOM 1483 C CA . LEU A 1 203 ? 17.545 87.051 94.146 1.00 52.77 194 LEU A CA 1
ATOM 1484 C C . LEU A 1 203 ? 18.563 87.827 94.990 1.00 52.52 194 LEU A C 1
ATOM 1485 O O . LEU A 1 203 ? 19.760 87.528 94.934 1.00 52.23 194 LEU A O 1
ATOM 1490 N N . PRO A 1 204 ? 18.097 88.831 95.767 1.00 52.46 195 PRO A N 1
ATOM 1491 C CA . PRO A 1 204 ? 19.011 89.633 96.592 1.00 52.47 195 PRO A CA 1
ATOM 1492 C C . PRO A 1 204 ? 19.816 88.806 97.598 1.00 52.39 195 PRO A C 1
ATOM 1493 O O . PRO A 1 204 ? 20.935 89.188 97.951 1.00 52.64 195 PRO A O 1
ATOM 1497 N N . GLY A 1 205 ? 19.250 87.687 98.047 1.00 52.08 196 GLY A N 1
ATOM 1498 C CA . GLY A 1 205 ? 19.922 86.807 98.993 1.00 51.55 196 GLY A CA 1
ATOM 1499 C C . GLY A 1 205 ? 20.187 85.411 98.462 1.00 51.51 196 GLY A C 1
ATOM 1500 O O . GLY A 1 205 ? 20.332 84.474 99.237 1.00 51.45 196 GLY A O 1
ATOM 1501 N N . GLY A 1 206 ? 20.240 85.251 97.144 1.00 51.51 197 GLY A N 1
ATOM 1502 C CA . GLY A 1 206 ? 20.568 83.945 96.567 1.00 51.45 197 GLY A CA 1
ATOM 1503 C C . GLY A 1 206 ? 20.026 83.678 95.176 1.00 51.48 197 GLY A C 1
ATOM 1504 O O . GLY A 1 206 ? 20.018 84.565 94.319 1.00 51.25 197 GLY A O 1
ATOM 1505 N N . MET A 1 207 ? 19.591 82.440 94.950 1.00 51.39 198 MET A N 1
ATOM 1506 C CA . MET A 1 207 ? 19.028 82.048 93.660 1.00 51.55 198 MET A CA 1
ATOM 1507 C C . MET A 1 207 ? 17.922 81.005 93.826 1.00 51.35 198 MET A C 1
ATOM 1508 O O . MET A 1 207 ? 17.899 80.255 94.809 1.00 51.23 198 MET A O 1
ATOM 1513 N N . VAL A 1 208 ? 17.011 80.959 92.858 1.00 50.90 199 VAL A N 1
ATOM 1514 C CA . VAL A 1 208 ? 15.871 80.057 92.939 1.00 50.59 199 VAL A CA 1
ATOM 1515 C C . VAL A 1 208 ? 15.479 79.505 91.568 1.00 50.41 199 VAL A C 1
ATOM 1516 O O . VAL A 1 208 ? 15.551 80.209 90.556 1.00 50.01 199 VAL A O 1
ATOM 1520 N N . MET A 1 209 ? 15.100 78.228 91.553 1.00 49.94 200 MET A N 1
ATOM 1521 C CA . MET A 1 209 ? 14.566 77.580 90.363 1.00 50.20 200 MET A CA 1
ATOM 1522 C C . MET A 1 209 ? 13.179 77.037 90.690 1.00 49.37 200 MET A C 1
ATOM 1523 O O . MET A 1 209 ? 12.924 76.577 91.803 1.00 49.30 200 MET A O 1
ATOM 1528 N N . VAL A 1 210 ? 12.277 77.137 89.722 1.00 48.80 201 VAL A N 1
ATOM 1529 C CA . VAL A 1 210 ? 10.917 76.628 89.867 1.00 48.26 201 VAL A CA 1
ATOM 1530 C C . VAL A 1 210 ? 10.430 76.078 88.538 1.00 47.44 201 VAL A C 1
ATOM 1531 O O . VAL A 1 210 ? 10.631 76.694 87.488 1.00 47.32 201 VAL A O 1
ATOM 1535 N N . GLY A 1 211 ? 9.800 74.910 88.589 1.00 46.59 202 GLY A N 1
ATOM 1536 C CA . GLY A 1 211 ? 9.384 74.224 87.378 1.00 45.82 202 GLY A CA 1
ATOM 1537 C C . GLY A 1 211 ? 8.383 73.120 87.638 1.00 45.54 202 GLY A C 1
ATOM 1538 O O . GLY A 1 211 ? 8.411 72.496 88.702 1.00 45.29 202 GLY A O 1
ATOM 1539 N N . PRO A 1 212 ? 7.490 72.870 86.661 1.00 45.18 203 PRO A N 1
ATOM 1540 C CA . PRO A 1 212 ? 6.460 71.843 86.795 1.00 45.10 203 PRO A CA 1
ATOM 1541 C C . PRO A 1 212 ? 6.933 70.436 86.413 1.00 44.94 203 PRO A C 1
ATOM 1542 O O . PRO A 1 212 ? 7.844 70.279 85.599 1.00 44.74 203 PRO A O 1
ATOM 1546 N N . LEU A 1 213 ? 6.301 69.433 87.016 1.00 44.73 204 LEU A N 1
ATOM 1547 C CA . LEU A 1 213 ? 6.533 68.026 86.708 1.00 44.55 204 LEU A CA 1
ATOM 1548 C C . LEU A 1 213 ? 5.173 67.340 86.614 1.00 44.62 204 LEU A C 1
ATOM 1549 O O . LEU A 1 213 ? 4.198 67.857 87.173 1.00 44.50 204 LEU A O 1
ATOM 1554 N N . PRO A 1 214 ? 5.094 66.181 85.916 1.00 44.66 205 PRO A N 1
ATOM 1555 C CA . PRO A 1 214 ? 3.815 65.467 85.797 1.00 44.77 205 PRO A CA 1
ATOM 1556 C C . PRO A 1 214 ? 3.191 65.106 87.148 1.00 44.98 205 PRO A C 1
ATOM 1557 O O . PRO A 1 214 ? 3.908 64.903 88.132 1.00 45.03 205 PRO A O 1
ATOM 1561 N N . GLY A 1 215 ? 1.863 65.031 87.183 1.00 45.03 206 GLY A N 1
ATOM 1562 C CA . GLY A 1 215 ? 1.132 64.702 88.404 1.00 45.28 206 GLY A CA 1
ATOM 1563 C C . GLY A 1 215 ? 0.916 65.885 89.330 1.00 45.44 206 GLY A C 1
ATOM 1564 O O . GLY A 1 215 ? 0.717 65.706 90.533 1.00 45.48 206 GLY A O 1
ATOM 1565 N N . GLY A 1 216 ? 0.960 67.093 88.769 1.00 45.53 207 GLY A N 1
ATOM 1566 C CA . GLY A 1 216 ? 0.721 68.326 89.524 1.00 45.68 207 GLY A CA 1
ATOM 1567 C C . GLY A 1 216 ? 1.868 68.730 90.433 1.00 45.91 207 GLY A C 1
ATOM 1568 O O . GLY A 1 216 ? 1.692 69.542 91.345 1.00 46.00 207 GLY A O 1
ATOM 1569 N N . ILE A 1 217 ? 3.045 68.167 90.174 1.00 45.96 208 ILE A N 1
ATOM 1570 C CA . ILE A 1 217 ? 4.230 68.416 90.990 1.00 45.98 208 ILE A CA 1
ATOM 1571 C C . ILE A 1 217 ? 4.952 69.685 90.538 1.00 45.76 208 ILE A C 1
ATOM 1572 O O . ILE A 1 217 ? 5.154 69.906 89.342 1.00 45.94 208 ILE A O 1
ATOM 1577 N N . THR A 1 218 ? 5.309 70.522 91.507 1.00 44.97 209 THR A N 1
ATOM 1578 C CA . THR A 1 218 ? 6.209 71.637 91.277 1.00 44.90 209 THR A CA 1
ATOM 1579 C C . THR A 1 218 ? 7.536 71.290 91.935 1.00 44.70 209 THR A C 1
ATOM 1580 O O . THR A 1 218 ? 7.574 70.904 93.108 1.00 44.57 209 THR A O 1
ATOM 1584 N N . ARG A 1 219 ? 8.616 71.408 91.169 1.00 44.33 210 ARG A N 1
ATOM 1585 C CA . ARG A 1 219 ? 9.960 71.252 91.707 1.00 44.63 210 ARG A CA 1
ATOM 1586 C C . ARG A 1 219 ? 10.564 72.617 92.039 1.00 45.15 210 ARG A C 1
ATOM 1587 O O . ARG A 1 219 ? 10.571 73.526 91.199 1.00 44.97 210 ARG A O 1
ATOM 1595 N N . ILE A 1 220 ? 11.066 72.754 93.263 1.00 45.22 211 ILE A N 1
ATOM 1596 C CA . ILE A 1 220 ? 11.768 73.977 93.661 1.00 46.06 211 ILE A CA 1
ATOM 1597 C C . ILE A 1 220 ? 13.234 73.709 94.003 1.00 46.44 211 ILE A C 1
ATOM 1598 O O . ILE A 1 220 ? 13.569 72.658 94.548 1.00 47.20 211 ILE A O 1
ATOM 1603 N N . ILE A 1 221 ? 14.101 74.652 93.644 1.00 46.73 212 ILE A N 1
ATOM 1604 C CA . ILE A 1 221 ? 15.525 74.584 93.976 1.00 47.32 212 ILE A CA 1
ATOM 1605 C C . ILE A 1 221 ? 15.879 75.832 94.787 1.00 47.95 212 ILE A C 1
ATOM 1606 O O . ILE A 1 221 ? 15.720 76.960 94.309 1.00 48.62 212 ILE A O 1
ATOM 1611 N N . VAL A 1 222 ? 16.343 75.617 96.016 1.00 48.09 213 VAL A N 1
ATOM 1612 C CA . VAL A 1 222 ? 16.448 76.687 97.001 1.00 48.16 213 VAL A CA 1
ATOM 1613 C C . VAL A 1 222 ? 17.887 76.879 97.477 1.00 47.88 213 VAL A C 1
ATOM 1614 O O . VAL A 1 222 ? 18.404 76.079 98.262 1.00 48.25 213 VAL A O 1
ATOM 1618 N N . CYS A 1 223 ? 18.509 77.959 97.003 1.00 47.50 214 CYS A N 1
ATOM 1619 C CA . CYS A 1 223 ? 19.908 78.268 97.294 1.00 46.97 214 CYS A CA 1
ATOM 1620 C C . CYS A 1 223 ? 20.011 79.618 98.006 1.00 47.03 214 CYS A C 1
ATOM 1621 O O . CYS A 1 223 ? 20.161 80.659 97.358 1.00 46.58 214 CYS A O 1
ATOM 1624 N N . GLU A 1 224 ? 19.931 79.589 99.339 1.00 46.85 215 GLU A N 1
ATOM 1625 C CA . GLU A 1 224 ? 19.872 80.805 100.144 1.00 46.87 215 GLU A CA 1
ATOM 1626 C C . GLU A 1 224 ? 21.220 81.219 100.730 1.00 47.75 215 GLU A C 1
ATOM 1627 O O . GLU A 1 224 ? 21.997 80.381 101.190 1.00 48.03 215 GLU A O 1
ATOM 1633 N N . ARG A 1 225 ? 21.457 82.528 100.743 1.00 48.42 216 ARG A N 1
ATOM 1634 C CA . ARG A 1 225 ? 22.674 83.135 101.282 1.00 48.67 216 ARG A CA 1
ATOM 1635 C C . ARG A 1 225 ? 22.998 82.721 102.714 1.00 48.15 216 ARG A C 1
ATOM 1636 O O . ARG A 1 225 ? 22.137 82.794 103.590 1.00 48.32 216 ARG A O 1
ATOM 1644 N N . GLY A 1 226 ? 24.244 82.298 102.936 1.00 48.06 217 GLY A N 1
ATOM 1645 C CA . GLY A 1 226 ? 24.794 82.110 104.290 1.00 47.71 217 GLY A CA 1
ATOM 1646 C C . GLY A 1 226 ? 24.470 80.809 105.006 1.00 47.41 217 GLY A C 1
ATOM 1647 O O . GLY A 1 226 ? 24.648 80.708 106.215 1.00 47.31 217 GLY A O 1
ATOM 1648 N N . THR A 1 227 ? 23.996 79.817 104.258 1.00 47.41 218 THR A N 1
ATOM 1649 C CA . THR A 1 227 ? 23.656 78.512 104.808 1.00 46.94 218 THR A CA 1
ATOM 1650 C C . THR A 1 227 ? 24.920 77.645 104.916 1.00 47.27 218 THR A C 1
ATOM 1651 O O . THR A 1 227 ? 25.536 77.318 103.894 1.00 47.49 218 THR A O 1
ATOM 1655 N N . PRO A 1 228 ? 25.312 77.269 106.149 1.00 47.34 219 PRO A N 1
ATOM 1656 C CA . PRO A 1 228 ? 26.483 76.402 106.328 1.00 47.63 219 PRO A CA 1
ATOM 1657 C C . PRO A 1 228 ? 26.247 74.983 105.790 1.00 47.83 219 PRO A C 1
ATOM 1658 O O . PRO A 1 228 ? 25.125 74.477 105.882 1.00 47.75 219 PRO A O 1
ATOM 1662 N N . PRO A 1 229 ? 27.296 74.349 105.219 1.00 48.11 220 PRO A N 1
ATOM 1663 C CA . PRO A 1 229 ? 27.184 72.981 104.695 1.00 48.26 220 PRO A CA 1
ATOM 1664 C C . PRO A 1 229 ? 26.986 71.930 105.792 1.00 48.44 220 PRO A C 1
ATOM 1665 O O . PRO A 1 229 ? 27.421 72.127 106.929 1.00 48.45 220 PRO A O 1
ATOM 1669 N N . PRO A 1 235 ? 18.965 64.363 106.449 1.00 48.23 226 PRO A N 1
ATOM 1670 C CA . PRO A 1 235 ? 17.772 64.683 105.666 1.00 48.12 226 PRO A CA 1
ATOM 1671 C C . PRO A 1 235 ? 17.058 65.926 106.205 1.00 48.09 226 PRO A C 1
ATOM 1672 O O . PRO A 1 235 ? 16.716 65.973 107.391 1.00 47.84 226 PRO A O 1
ATOM 1676 N N . PRO A 1 236 ? 16.838 66.936 105.337 1.00 48.12 227 PRO A N 1
ATOM 1677 C CA . PRO A 1 236 ? 16.253 68.211 105.763 1.00 47.99 227 PRO A CA 1
ATOM 1678 C C . PRO A 1 236 ? 14.735 68.151 105.936 1.00 47.97 227 PRO A C 1
ATOM 1679 O O . PRO A 1 236 ? 14.037 67.578 105.094 1.00 47.98 227 PRO A O 1
ATOM 1683 N N . SER A 1 237 ? 14.240 68.736 107.026 1.00 47.87 228 SER A N 1
ATOM 1684 C CA . SER A 1 237 ? 12.804 68.919 107.228 1.00 47.68 228 SER A CA 1
ATOM 1685 C C . SER A 1 237 ? 12.256 69.897 106.188 1.00 47.74 228 SER A C 1
ATOM 1686 O O . SER A 1 237 ? 12.976 70.786 105.722 1.00 47.55 228 SER A O 1
ATOM 1689 N N . TRP A 1 238 ? 10.989 69.720 105.820 1.00 47.63 229 TRP A N 1
ATOM 1690 C CA . TRP A 1 238 ? 10.350 70.574 104.818 1.00 47.49 229 TRP A CA 1
ATOM 1691 C C . TRP A 1 238 ? 10.278 72.045 105.251 1.00 47.73 229 TRP A C 1
ATOM 1692 O O . TRP A 1 238 ? 10.441 72.946 104.426 1.00 47.96 229 TRP A O 1
ATOM 1703 N N . HIS A 1 239 ? 10.059 72.286 106.541 1.00 47.72 230 HIS A N 1
ATOM 1704 C CA . HIS A 1 239 ? 9.836 73.650 107.016 1.00 47.81 230 HIS A CA 1
ATOM 1705 C C . HIS A 1 239 ? 11.077 74.556 107.010 1.00 47.39 230 HIS A C 1
ATOM 1706 O O . HIS A 1 239 ? 10.951 75.765 106.811 1.00 47.11 230 HIS A O 1
ATOM 1713 N N . GLU A 1 240 ? 12.266 73.987 107.196 1.00 46.66 231 GLU A N 1
ATOM 1714 C CA . GLU A 1 240 ? 13.483 74.782 106.991 1.00 46.62 231 GLU A CA 1
ATOM 1715 C C . GLU A 1 240 ? 13.647 75.186 105.515 1.00 45.67 231 GLU A C 1
ATOM 1716 O O . GLU A 1 240 ? 14.038 76.324 105.224 1.00 44.94 231 GLU A O 1
ATOM 1722 N N . VAL A 1 241 ? 13.314 74.261 104.606 1.00 44.90 232 VAL A N 1
ATOM 1723 C CA . VAL A 1 241 ? 13.282 74.540 103.155 1.00 44.70 232 VAL A CA 1
ATOM 1724 C C . VAL A 1 241 ? 12.215 75.586 102.799 1.00 44.12 232 VAL A C 1
ATOM 1725 O O . VAL A 1 241 ? 12.472 76.487 101.989 1.00 43.60 232 VAL A O 1
ATOM 1729 N N . ALA A 1 242 ? 11.029 75.458 103.404 1.00 43.11 233 ALA A N 1
ATOM 1730 C CA . ALA A 1 242 ? 9.965 76.452 103.259 1.00 42.75 233 ALA A CA 1
ATOM 1731 C C . ALA A 1 242 ? 10.401 77.818 103.821 1.00 42.44 233 ALA A C 1
ATOM 1732 O O . ALA A 1 242 ? 10.176 78.855 103.193 1.00 41.61 233 ALA A O 1
ATOM 1734 N N . ASP A 1 243 ? 11.030 77.800 104.997 1.00 42.30 234 ASP A N 1
ATOM 1735 C CA . ASP A 1 243 ? 11.595 79.006 105.614 1.00 42.14 234 ASP A CA 1
ATOM 1736 C C . ASP A 1 243 ? 12.652 79.675 104.744 1.00 42.34 234 ASP A C 1
ATOM 1737 O O . ASP A 1 243 ? 12.715 80.909 104.674 1.00 42.28 234 ASP A O 1
ATOM 1742 N N . ALA A 1 244 ? 13.468 78.853 104.085 1.00 42.33 235 ALA A N 1
ATOM 1743 C CA . ALA A 1 244 ? 14.447 79.348 103.121 1.00 42.97 235 ALA A CA 1
ATOM 1744 C C . ALA A 1 244 ? 13.748 80.023 101.936 1.00 43.47 235 ALA A C 1
ATOM 1745 O O . ALA A 1 244 ? 14.163 81.105 101.495 1.00 43.64 235 ALA A O 1
ATOM 1747 N N . TRP A 1 245 ? 12.685 79.388 101.438 1.00 43.46 236 TRP A N 1
ATOM 1748 C CA . TRP A 1 245 ? 11.893 79.941 100.344 1.00 43.31 236 TRP A CA 1
ATOM 1749 C C . TRP A 1 245 ? 11.305 81.304 100.713 1.00 43.25 236 TRP A C 1
ATOM 1750 O O . TRP A 1 245 ? 11.424 82.275 99.957 1.00 43.16 236 TRP A O 1
ATOM 1761 N N . LYS A 1 246 ? 10.680 81.351 101.886 1.00 42.79 237 LYS A N 1
ATOM 1762 C CA . LYS A 1 246 ? 10.001 82.534 102.397 1.00 42.67 237 LYS A CA 1
ATOM 1763 C C . LYS A 1 246 ? 10.953 83.728 102.530 1.00 42.09 237 LYS A C 1
ATOM 1764 O O . LYS A 1 246 ? 10.600 84.853 102.159 1.00 41.66 237 LYS A O 1
ATOM 1770 N N . ARG A 1 247 ? 12.159 83.470 103.041 1.00 41.21 238 ARG A N 1
ATOM 1771 C CA . ARG A 1 247 ? 13.174 84.519 103.185 1.00 40.63 238 ARG A CA 1
ATOM 1772 C C . ARG A 1 247 ? 13.677 85.016 101.826 1.00 40.90 238 ARG A C 1
ATOM 1773 O O . ARG A 1 247 ? 13.857 86.220 101.628 1.00 40.83 238 ARG A O 1
ATOM 1781 N N . LEU A 1 248 ? 13.889 84.086 100.895 1.00 41.15 239 LEU A N 1
ATOM 1782 C CA . LEU A 1 248 ? 14.380 84.420 99.551 1.00 41.60 239 LEU A CA 1
ATOM 1783 C C . LEU A 1 248 ? 13.346 85.160 98.695 1.00 41.72 239 LEU A C 1
ATOM 1784 O O . LEU A 1 248 ? 13.659 86.192 98.091 1.00 41.64 239 LEU A O 1
ATOM 1789 N N . THR A 1 249 ? 12.122 84.631 98.666 1.00 41.82 240 THR A N 1
ATOM 1790 C CA . THR A 1 249 ? 11.078 85.075 97.733 1.00 42.19 240 THR A CA 1
ATOM 1791 C C . THR A 1 249 ? 10.027 85.997 98.355 1.00 42.47 240 THR A C 1
ATOM 1792 O O . THR A 1 249 ? 9.307 86.701 97.637 1.00 42.20 240 THR A O 1
ATOM 1796 N N . GLY A 1 250 ? 9.923 85.968 99.683 1.00 42.75 241 GLY A N 1
ATOM 1797 C CA . GLY A 1 250 ? 8.854 86.672 100.390 1.00 43.32 241 GLY A CA 1
ATOM 1798 C C . GLY A 1 250 ? 7.538 85.905 100.398 1.00 43.63 241 GLY A C 1
ATOM 1799 O O . GLY A 1 250 ? 6.553 86.360 100.986 1.00 43.50 241 GLY A O 1
ATOM 1800 N N . ASP A 1 251 ? 7.526 84.737 99.755 1.00 43.82 242 ASP A N 1
ATOM 1801 C CA . ASP A 1 251 ? 6.310 83.937 99.608 1.00 44.29 242 ASP A CA 1
ATOM 1802 C C . ASP A 1 251 ? 6.278 82.739 100.556 1.00 44.47 242 ASP A C 1
ATOM 1803 O O . ASP A 1 251 ? 7.235 81.959 100.619 1.00 44.46 242 ASP A O 1
ATOM 1808 N N . ASP A 1 252 ? 5.168 82.601 101.282 1.00 44.45 243 ASP A N 1
ATOM 1809 C CA . ASP A 1 252 ? 4.963 81.478 102.200 1.00 44.61 243 ASP A CA 1
ATOM 1810 C C . ASP A 1 252 ? 4.420 80.246 101.470 1.00 44.58 243 ASP A C 1
ATOM 1811 O O . ASP A 1 252 ? 3.320 80.283 100.910 1.00 44.50 243 ASP A O 1
ATOM 1816 N N . ILE A 1 253 ? 5.201 79.163 101.481 1.00 44.64 244 ILE A N 1
ATOM 1817 C CA . ILE A 1 253 ? 4.766 77.875 100.907 1.00 44.65 244 ILE A CA 1
ATOM 1818 C C . ILE A 1 253 ? 4.786 76.706 101.912 1.00 44.65 244 ILE A C 1
ATOM 1819 O O . ILE A 1 253 ? 4.693 75.541 101.515 1.00 44.13 244 ILE A O 1
ATOM 1824 N N . ALA A 1 254 ? 4.884 77.026 103.205 1.00 44.85 245 ALA A N 1
ATOM 1825 C CA . ALA A 1 254 ? 4.921 76.026 104.289 1.00 45.23 245 ALA A CA 1
ATOM 1826 C C . ALA A 1 254 ? 3.746 75.033 104.273 1.00 45.46 245 ALA A C 1
ATOM 1827 O O . ALA A 1 254 ? 3.869 73.905 104.761 1.00 45.55 245 ALA A O 1
ATOM 1829 N N . HIS A 1 255 ? 2.620 75.465 103.709 1.00 45.62 246 HIS A N 1
ATOM 1830 C CA . HIS A 1 255 ? 1.413 74.643 103.572 1.00 45.72 246 HIS A CA 1
ATOM 1831 C C . HIS A 1 255 ? 1.526 73.519 102.523 1.00 46.04 246 HIS A C 1
ATOM 1832 O O . HIS A 1 255 ? 0.738 72.569 102.542 1.00 45.67 246 HIS A O 1
ATOM 1839 N N . ALA A 1 256 ? 2.500 73.627 101.616 1.00 46.38 247 ALA A N 1
ATOM 1840 C CA . ALA A 1 256 ? 2.700 72.629 100.556 1.00 47.01 247 ALA A CA 1
ATOM 1841 C C . ALA A 1 256 ? 2.964 71.221 101.100 1.00 47.60 247 ALA A C 1
ATOM 1842 O O . ALA A 1 256 ? 3.320 71.049 102.275 1.00 47.49 247 ALA A O 1
ATOM 1844 N N . GLU A 1 257 ? 2.782 70.220 100.234 1.00 48.45 248 GLU A N 1
ATOM 1845 C CA . GLU A 1 257 ? 3.040 68.826 100.594 1.00 49.13 248 GLU A CA 1
ATOM 1846 C C . GLU A 1 257 ? 4.383 68.368 100.029 1.00 49.09 248 GLU A C 1
ATOM 1847 O O . GLU A 1 257 ? 4.537 68.270 98.811 1.00 48.72 248 GLU A O 1
ATOM 1853 N N . PRO A 1 258 ? 5.362 68.095 100.913 1.00 49.43 249 PRO A N 1
ATOM 1854 C CA . PRO A 1 258 ? 6.681 67.629 100.477 1.00 49.65 249 PRO A CA 1
ATOM 1855 C C . PRO A 1 258 ? 6.654 66.184 99.983 1.00 49.92 249 PRO A C 1
ATOM 1856 O O . PRO A 1 258 ? 6.288 65.273 100.741 1.00 50.06 249 PRO A O 1
ATOM 1860 N N . VAL A 1 259 ? 7.016 65.987 98.716 1.00 49.80 250 VAL A N 1
ATOM 1861 C CA . VAL A 1 259 ? 7.104 64.649 98.123 1.00 50.02 250 VAL A CA 1
ATOM 1862 C C . VAL A 1 259 ? 8.496 64.087 98.383 1.00 49.82 250 VAL A C 1
ATOM 1863 O O . VAL A 1 259 ? 8.647 62.993 98.934 1.00 49.52 250 VAL A O 1
ATOM 1867 N N . TRP A 1 260 ? 9.503 64.857 97.983 1.00 49.64 251 TRP A N 1
ATOM 1868 C CA . TRP A 1 260 ? 10.894 64.546 98.264 1.00 49.68 251 TRP A CA 1
ATOM 1869 C C . TRP A 1 260 ? 11.610 65.821 98.686 1.00 49.62 251 TRP A C 1
ATOM 1870 O O . TRP A 1 260 ? 11.453 66.864 98.051 1.00 49.54 251 TRP A O 1
ATOM 1881 N N . VAL A 1 261 ? 12.364 65.735 99.777 1.00 49.69 252 VAL A N 1
ATOM 1882 C CA . VAL A 1 261 ? 13.234 66.826 100.204 1.00 49.76 252 VAL A CA 1
ATOM 1883 C C . VAL A 1 261 ? 14.666 66.310 100.332 1.00 50.03 252 VAL A C 1
ATOM 1884 O O . VAL A 1 261 ? 14.918 65.273 100.952 1.00 49.69 252 VAL A O 1
ATOM 1888 N N . SER A 1 262 ? 15.591 67.044 99.724 1.00 50.60 253 SER A N 1
ATOM 1889 C CA . SER A 1 262 ? 16.987 66.635 99.631 1.00 50.85 253 SER A CA 1
ATOM 1890 C C . SER A 1 262 ? 17.939 67.817 99.877 1.00 50.63 253 SER A C 1
ATOM 1891 O O . SER A 1 262 ? 17.590 68.985 99.630 1.00 50.03 253 SER A O 1
ATOM 1894 N N . ALA A 1 263 ? 19.131 67.494 100.379 1.00 50.75 254 ALA A N 1
ATOM 1895 C CA . ALA A 1 263 ? 20.236 68.446 100.496 1.00 50.94 254 ALA A CA 1
ATOM 1896 C C . ALA A 1 263 ? 21.410 68.026 99.601 1.00 50.89 254 ALA A C 1
ATOM 1897 O O . ALA A 1 263 ? 21.621 66.833 99.372 1.00 51.02 254 ALA A O 1
ATOM 1899 N N . PHE A 1 264 ? 22.149 69.011 99.083 1.00 50.70 255 PHE A N 1
ATOM 1900 C CA . PHE A 1 264 ? 23.380 68.779 98.300 1.00 49.60 255 PHE A CA 1
ATOM 1901 C C . PHE A 1 264 ? 24.400 69.919 98.518 1.00 49.64 255 PHE A C 1
ATOM 1902 O O . PHE A 1 264 ? 24.047 70.984 99.039 1.00 49.29 255 PHE A O 1
ATOM 1910 N N . GLY A 1 265 ? 25.658 69.690 98.130 1.00 49.91 256 GLY A N 1
ATOM 1911 C CA . GLY A 1 265 ? 26.738 70.672 98.340 1.00 49.02 256 GLY A CA 1
ATOM 1912 C C . GLY A 1 265 ? 27.533 71.032 97.090 1.00 49.29 256 GLY A C 1
ATOM 1913 O O . GLY A 1 265 ? 27.178 70.619 95.976 1.00 49.03 256 GLY A O 1
ATOM 1914 N N . ASN A 1 266 ? 28.611 71.798 97.281 1.00 48.63 257 ASN A N 1
ATOM 1915 C CA . ASN A 1 266 ? 29.493 72.226 96.183 1.00 47.55 257 ASN A CA 1
ATOM 1916 C C . ASN A 1 266 ? 30.940 71.736 96.335 1.00 46.91 257 ASN A C 1
ATOM 1917 O O . ASN A 1 266 ? 31.875 72.388 95.878 1.00 46.69 257 ASN A O 1
ATOM 1922 N N . ALA A 1 267 ? 31.117 70.593 96.988 1.00 46.70 258 ALA A N 1
ATOM 1923 C CA . ALA A 1 267 ? 32.414 69.919 97.006 1.00 46.80 258 ALA A CA 1
ATOM 1924 C C . ALA A 1 267 ? 32.808 69.565 95.569 1.00 46.80 258 ALA A C 1
ATOM 1925 O O . ALA A 1 267 ? 32.013 68.981 94.835 1.00 46.39 258 ALA A O 1
ATOM 1927 N N . THR A 1 268 ? 34.030 69.927 95.187 1.00 46.46 259 THR A N 1
ATOM 1928 C CA . THR A 1 268 ? 34.526 69.711 93.839 1.00 45.84 259 THR A CA 1
ATOM 1929 C C . THR A 1 268 ? 35.864 68.971 93.864 1.00 44.70 259 THR A C 1
ATOM 1930 O O . THR A 1 268 ? 36.879 69.522 94.290 1.00 44.24 259 THR A O 1
ATOM 1934 N N . ARG A 1 269 ? 35.847 67.710 93.428 1.00 43.19 260 ARG A N 1
ATOM 1935 C CA . ARG A 1 269 ? 37.017 66.835 93.496 1.00 42.36 260 ARG A CA 1
ATOM 1936 C C . ARG A 1 269 ? 37.074 65.897 92.296 1.00 40.76 260 ARG A C 1
ATOM 1937 O O . ARG A 1 269 ? 36.038 65.547 91.726 1.00 40.09 260 ARG A O 1
ATOM 1945 N N . GLN A 1 270 ? 38.287 65.478 91.941 1.00 40.05 261 GLN A N 1
ATOM 1946 C CA . GLN A 1 270 ? 38.508 64.539 90.832 1.00 40.79 261 GLN A CA 1
ATOM 1947 C C . GLN A 1 270 ? 39.703 63.632 91.109 1.00 41.34 261 GLN A C 1
ATOM 1948 O O . GLN A 1 270 ? 40.747 64.113 91.557 1.00 40.05 261 GLN A O 1
ATOM 1954 N N . VAL A 1 271 ? 39.565 62.328 90.836 1.00 41.76 262 VAL A N 1
ATOM 1955 C CA . VAL A 1 271 ? 40.701 61.403 91.018 1.00 41.86 262 VAL A CA 1
ATOM 1956 C C . VAL A 1 271 ? 41.861 61.760 90.086 1.00 41.87 262 VAL A C 1
ATOM 1957 O O . VAL A 1 271 ? 41.642 62.193 88.960 1.00 42.34 262 VAL A O 1
ATOM 1961 N N . THR A 1 272 ? 43.088 61.582 90.561 1.00 41.71 263 THR A N 1
ATOM 1962 C CA . THR A 1 272 ? 44.271 61.893 89.754 1.00 41.12 263 THR A CA 1
ATOM 1963 C C . THR A 1 272 ? 44.534 60.812 88.714 1.00 40.99 263 THR A C 1
ATOM 1964 O O . THR A 1 272 ? 45.221 61.056 87.721 1.00 40.98 263 THR A O 1
ATOM 1968 N N . GLU A 1 273 ? 43.987 59.622 88.964 1.00 40.15 264 GLU A N 1
ATOM 1969 C CA . GLU A 1 273 ? 44.132 58.463 88.092 1.00 40.08 264 GLU A CA 1
ATOM 1970 C C . GLU A 1 273 ? 42.758 57.840 87.944 1.00 40.17 264 GLU A C 1
ATOM 1971 O O . GLU A 1 273 ? 42.101 57.560 88.945 1.00 40.00 264 GLU A O 1
ATOM 1977 N N . TYR A 1 274 ? 42.321 57.604 86.714 1.00 40.57 265 TYR A N 1
ATOM 1978 C CA . TYR A 1 274 ? 41.047 56.917 86.522 1.00 40.62 265 TYR A CA 1
ATOM 1979 C C . TYR A 1 274 ? 41.180 55.399 86.706 1.00 41.70 265 TYR A C 1
ATOM 1980 O O . TYR A 1 274 ? 40.191 54.694 86.928 1.00 43.03 265 TYR A O 1
ATOM 1989 N N . ARG A 1 275 ? 42.409 54.905 86.631 1.00 42.60 266 ARG A N 1
ATOM 1990 C CA . ARG A 1 275 ? 42.691 53.482 86.804 1.00 42.91 266 ARG A CA 1
ATOM 1991 C C . ARG A 1 275 ? 43.919 53.297 87.685 1.00 43.20 266 ARG A C 1
ATOM 1992 O O . ARG A 1 275 ? 44.939 53.968 87.508 1.00 43.46 266 ARG A O 1
ATOM 2000 N N . ARG A 1 276 ? 43.797 52.405 88.659 1.00 42.56 267 ARG A N 1
ATOM 2001 C CA . ARG A 1 276 ? 44.947 51.945 89.411 1.00 42.89 267 ARG A CA 1
ATOM 2002 C C . ARG A 1 276 ? 44.932 50.439 89.287 1.00 43.18 267 ARG A C 1
ATOM 2003 O O . ARG A 1 276 ? 44.034 49.776 89.811 1.00 43.70 267 ARG A O 1
ATOM 2011 N N . GLY A 1 277 ? 45.899 49.919 88.537 1.00 43.63 268 GLY A N 1
ATOM 2012 C CA . GLY A 1 277 ? 46.018 48.484 88.282 1.00 43.80 268 GLY A CA 1
ATOM 2013 C C . GLY A 1 277 ? 44.823 47.939 87.529 1.00 43.56 268 GLY A C 1
ATOM 2014 O O . GLY A 1 277 ? 44.561 48.327 86.389 1.00 43.81 268 GLY A O 1
ATOM 2015 N N . ARG A 1 278 ? 44.094 47.044 88.186 1.00 43.24 269 ARG A N 1
ATOM 2016 C CA . ARG A 1 278 ? 42.919 46.415 87.610 1.00 42.72 269 ARG A CA 1
ATOM 2017 C C . ARG A 1 278 ? 41.612 47.004 88.168 1.00 42.90 269 ARG A C 1
ATOM 2018 O O . ARG A 1 278 ? 40.523 46.436 87.975 1.00 42.04 269 ARG A O 1
ATOM 2026 N N . VAL A 1 279 ? 41.735 48.155 88.834 1.00 42.14 270 VAL A N 1
ATOM 2027 C CA . VAL A 1 279 ? 40.592 48.877 89.391 1.00 41.05 270 VAL A CA 1
ATOM 2028 C C . VAL A 1 279 ? 40.406 50.216 88.683 1.00 41.28 270 VAL A C 1
ATOM 2029 O O . VAL A 1 279 ? 41.269 51.091 88.753 1.00 40.70 270 VAL A O 1
ATOM 2033 N N . ILE A 1 280 ? 39.257 50.363 88.026 1.00 39.41 271 ILE A N 1
ATOM 2034 C CA . ILE A 1 280 ? 38.923 51.540 87.202 1.00 39.87 271 ILE A CA 1
ATOM 2035 C C . ILE A 1 280 ? 37.706 52.258 87.793 1.00 39.76 271 ILE A C 1
ATOM 2036 O O . ILE A 1 280 ? 36.859 51.627 88.426 1.00 40.67 271 ILE A O 1
ATOM 2041 N N . LEU A 1 281 ? 37.619 53.574 87.601 1.00 40.09 272 LEU A N 1
ATOM 2042 C CA . LEU A 1 281 ? 36.454 54.337 88.050 1.00 40.13 272 LEU A CA 1
ATOM 2043 C C . LEU A 1 281 ? 35.758 55.004 86.879 1.00 40.17 272 LEU A C 1
ATOM 2044 O O . LEU A 1 281 ? 36.411 55.413 85.922 1.00 39.97 272 LEU A O 1
ATOM 2049 N N . ALA A 1 282 ? 34.436 55.117 86.980 1.00 40.73 273 ALA A N 1
ATOM 2050 C CA . ALA A 1 282 ? 33.599 55.834 86.014 1.00 41.70 273 ALA A CA 1
ATOM 2051 C C . ALA A 1 282 ? 32.451 56.507 86.763 1.00 41.98 273 ALA A C 1
ATOM 2052 O O . ALA A 1 282 ? 31.877 55.925 87.689 1.00 42.19 273 ALA A O 1
ATOM 2054 N N . GLY A 1 283 ? 32.122 57.730 86.373 1.00 41.60 274 GLY A N 1
ATOM 2055 C CA . GLY A 1 283 ? 30.993 58.438 86.958 1.00 41.48 274 GLY A CA 1
ATOM 2056 C C . GLY A 1 283 ? 31.384 59.291 88.152 1.00 41.77 274 GLY A C 1
ATOM 2057 O O . GLY A 1 283 ? 32.538 59.744 88.262 1.00 41.46 274 GLY A O 1
ATOM 2058 N N . ASP A 1 284 ? 30.424 59.509 89.053 1.00 41.58 275 ASP A N 1
ATOM 2059 C CA . ASP A 1 284 ? 30.638 60.367 90.232 1.00 41.05 275 ASP A CA 1
ATOM 2060 C C . ASP A 1 284 ? 31.795 59.860 91.094 1.00 41.50 275 ASP A C 1
ATOM 2061 O O . ASP A 1 284 ? 32.388 60.639 91.862 1.00 40.39 275 ASP A O 1
ATOM 2066 N N . SER A 1 285 ? 32.118 58.564 90.981 1.00 41.37 276 SER A N 1
ATOM 2067 C CA . SER A 1 285 ? 33.208 57.993 91.801 1.00 41.16 276 SER A CA 1
ATOM 2068 C C . SER A 1 285 ? 34.535 58.650 91.431 1.00 41.37 276 SER A C 1
ATOM 2069 O O . SER A 1 285 ? 35.448 58.733 92.247 1.00 42.21 276 SER A O 1
ATOM 2072 N N . ALA A 1 286 ? 34.620 59.131 90.197 1.00 41.26 277 ALA A N 1
ATOM 2073 C CA . ALA A 1 286 ? 35.824 59.778 89.699 1.00 41.36 277 ALA A CA 1
ATOM 2074 C C . ALA A 1 286 ? 35.766 61.303 89.824 1.00 41.12 277 ALA A C 1
ATOM 2075 O O . ALA A 1 286 ? 36.795 61.965 89.799 1.00 40.63 277 ALA A O 1
ATOM 2077 N N . HIS A 1 287 ? 34.561 61.856 89.911 1.00 41.34 278 HIS A N 1
ATOM 2078 C CA . HIS A 1 287 ? 34.385 63.314 89.902 1.00 41.49 278 HIS A CA 1
ATOM 2079 C C . HIS A 1 287 ? 33.101 63.768 90.586 1.00 40.99 278 HIS A C 1
ATOM 2080 O O . HIS A 1 287 ? 31.997 63.317 90.250 1.00 39.95 278 HIS A O 1
ATOM 2087 N N . ILE A 1 288 ? 33.256 64.659 91.558 1.00 40.29 279 ILE A N 1
ATOM 2088 C CA . ILE A 1 288 ? 32.109 65.259 92.209 1.00 40.25 279 ILE A CA 1
ATOM 2089 C C . ILE A 1 288 ? 32.193 66.765 92.065 1.00 39.28 279 ILE A C 1
ATOM 2090 O O . ILE A 1 288 ? 33.280 67.320 91.874 1.00 39.42 279 ILE A O 1
ATOM 2095 N N . HIS A 1 289 ? 31.044 67.420 92.163 1.00 39.98 280 HIS A N 1
ATOM 2096 C CA . HIS A 1 289 ? 30.943 68.847 91.856 1.00 41.01 280 HIS A CA 1
ATOM 2097 C C . HIS A 1 289 ? 29.550 69.330 92.223 1.00 42.06 280 HIS A C 1
ATOM 2098 O O . HIS A 1 289 ? 28.660 68.515 92.494 1.00 43.04 280 HIS A O 1
ATOM 2105 N N . LEU A 1 290 ? 29.360 70.647 92.204 1.00 42.32 281 LEU A N 1
ATOM 2106 C CA . LEU A 1 290 ? 28.033 71.241 92.302 1.00 43.79 281 LEU A CA 1
ATOM 2107 C C . LEU A 1 290 ? 27.210 70.762 91.097 1.00 44.65 281 LEU A C 1
ATOM 2108 O O . LEU A 1 290 ? 27.676 70.840 89.971 1.00 44.36 281 LEU A O 1
ATOM 2113 N N . PRO A 1 291 ? 25.976 70.289 91.332 1.00 45.63 282 PRO A N 1
ATOM 2114 C CA . PRO A 1 291 ? 25.164 69.931 90.174 1.00 46.91 282 PRO A CA 1
ATOM 2115 C C . PRO A 1 291 ? 24.530 71.200 89.591 1.00 47.48 282 PRO A C 1
ATOM 2116 O O . PRO A 1 291 ? 23.342 71.489 89.806 1.00 48.42 282 PRO A O 1
ATOM 2120 N N . ALA A 1 292 ? 25.369 71.965 88.900 1.00 46.99 283 ALA A N 1
ATOM 2121 C CA . ALA A 1 292 ? 24.964 73.146 88.165 1.00 46.62 283 ALA A CA 1
ATOM 2122 C C . ALA A 1 292 ? 25.262 72.896 86.697 1.00 46.15 283 ALA A C 1
ATOM 2123 O O . ALA A 1 292 ? 26.387 72.532 86.345 1.00 47.30 283 ALA A O 1
ATOM 2125 N N . GLY A 1 293 ? 24.265 73.072 85.838 1.00 45.12 284 GLY A N 1
ATOM 2126 C CA . GLY A 1 293 ? 24.499 72.974 84.394 1.00 44.87 284 GLY A CA 1
ATOM 2127 C C . GLY A 1 293 ? 24.169 71.621 83.789 1.00 44.90 284 GLY A C 1
ATOM 2128 O O . GLY A 1 293 ? 24.451 71.389 82.615 1.00 45.60 284 GLY A O 1
ATOM 2129 N N . GLY A 1 294 ? 23.553 70.748 84.588 1.00 43.50 285 GLY A N 1
ATOM 2130 C CA . GLY A 1 294 ? 23.052 69.452 84.129 1.00 42.95 285 GLY A CA 1
ATOM 2131 C C . GLY A 1 294 ? 24.136 68.611 83.479 1.00 43.03 285 GLY A C 1
ATOM 2132 O O . GLY A 1 294 ? 23.988 68.196 82.321 1.00 43.99 285 GLY A O 1
ATOM 2133 N N . GLN A 1 295 ? 25.219 68.353 84.220 1.00 42.27 286 GLN A N 1
ATOM 2134 C CA . GLN A 1 295 ? 26.417 67.688 83.660 1.00 41.29 286 GLN A CA 1
ATOM 2135 C C . GLN A 1 295 ? 26.762 66.315 84.245 1.00 41.01 286 GLN A C 1
ATOM 2136 O O . GLN A 1 295 ? 27.368 65.522 83.572 1.00 40.11 286 GLN A O 1
ATOM 2142 N N . GLY A 1 296 ? 26.398 66.052 85.493 1.00 40.45 287 GLY A N 1
ATOM 2143 C CA . GLY A 1 296 ? 26.931 64.870 86.188 1.00 39.50 287 GLY A CA 1
ATOM 2144 C C . GLY A 1 296 ? 26.504 63.542 85.572 1.00 39.24 287 GLY A C 1
ATOM 2145 O O . GLY A 1 296 ? 27.352 62.713 85.185 1.00 39.11 287 GLY A O 1
ATOM 2146 N N . MET A 1 297 ? 25.197 63.315 85.490 1.00 37.67 288 MET A N 1
ATOM 2147 C CA . MET A 1 297 ? 24.708 62.078 84.861 1.00 39.40 288 MET A CA 1
ATOM 2148 C C . MET A 1 297 ? 25.244 61.958 83.441 1.00 39.31 288 MET A C 1
ATOM 2149 O O . MET A 1 297 ? 25.692 60.893 83.020 1.00 40.65 288 MET A O 1
ATOM 2154 N N . ASN A 1 298 ? 25.176 63.052 82.686 1.00 39.41 289 ASN A N 1
ATOM 2155 C CA . ASN A 1 298 ? 25.630 63.025 81.296 1.00 38.10 289 ASN A CA 1
ATOM 2156 C C . ASN A 1 298 ? 27.087 62.615 81.164 1.00 38.87 289 ASN A C 1
ATOM 2157 O O . ASN A 1 298 ? 27.418 61.778 80.327 1.00 38.98 289 ASN A O 1
ATOM 2162 N N . THR A 1 299 ? 27.949 63.215 81.975 1.00 38.87 290 THR A N 1
ATOM 2163 C CA . THR A 1 299 ? 29.391 62.889 81.953 1.00 39.76 290 THR A CA 1
ATOM 2164 C C . THR A 1 299 ? 29.631 61.437 82.395 1.00 39.32 290 THR A C 1
ATOM 2165 O O . THR A 1 299 ? 30.527 60.759 81.876 1.00 39.39 290 THR A O 1
ATOM 2169 N N . SER A 1 300 ? 28.833 60.968 83.350 1.00 39.72 291 SER A N 1
ATOM 2170 C CA . SER A 1 300 ? 28.995 59.622 83.912 1.00 39.26 291 SER A CA 1
ATOM 2171 C C . SER A 1 300 ? 28.613 58.550 82.895 1.00 39.89 291 SER A C 1
ATOM 2172 O O . SER A 1 300 ? 29.336 57.561 82.709 1.00 39.35 291 SER A O 1
ATOM 2175 N N . ILE A 1 301 ? 27.475 58.758 82.233 1.00 37.77 292 ILE A N 1
ATOM 2176 C CA . ILE A 1 301 ? 27.081 57.908 81.097 1.00 39.02 292 ILE A CA 1
ATOM 2177 C C . ILE A 1 301 ? 28.166 57.914 80.024 1.00 39.61 292 ILE A C 1
ATOM 2178 O O . ILE A 1 301 ? 28.552 56.870 79.489 1.00 38.77 292 ILE A O 1
ATOM 2183 N N . GLN A 1 302 ? 28.685 59.100 79.724 1.00 39.18 293 GLN A N 1
ATOM 2184 C CA . GLN A 1 302 ? 29.716 59.223 78.702 1.00 39.09 293 GLN A CA 1
ATOM 2185 C C . GLN A 1 302 ? 31.083 58.662 79.082 1.00 39.22 293 GLN A C 1
ATOM 2186 O O . GLN A 1 302 ? 31.804 58.184 78.194 1.00 39.33 293 GLN A O 1
ATOM 2192 N N . ASP A 1 303 ? 31.430 58.669 80.382 1.00 38.43 294 ASP A N 1
ATOM 2193 C CA . ASP A 1 303 ? 32.603 57.922 80.844 1.00 39.75 294 ASP A CA 1
ATOM 2194 C C . ASP A 1 303 ? 32.480 56.440 80.478 1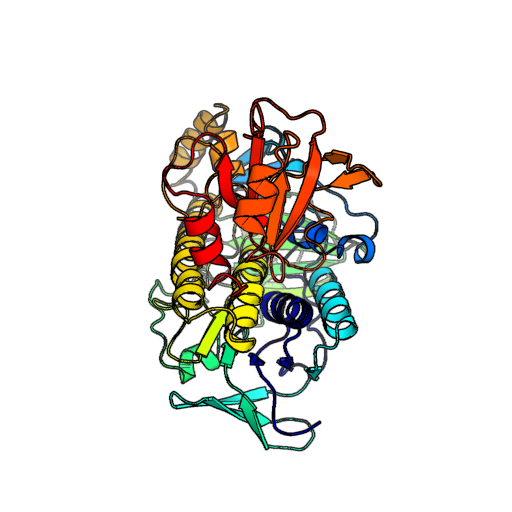.00 39.58 294 ASP A C 1
ATOM 2195 O O . ASP A 1 303 ? 33.433 55.814 79.998 1.00 39.91 294 ASP A O 1
ATOM 2200 N N . ALA A 1 304 ? 31.324 55.861 80.788 1.00 40.14 295 ALA A N 1
ATOM 2201 C CA . ALA A 1 304 ? 31.057 54.447 80.494 1.00 39.33 295 ALA A CA 1
ATOM 2202 C C . ALA A 1 304 ? 31.159 54.164 79.004 1.00 39.49 295 ALA A C 1
ATOM 2203 O O . ALA A 1 304 ? 31.611 53.080 78.597 1.00 40.05 295 ALA A O 1
ATOM 2205 N N . VAL A 1 305 ? 30.720 55.111 78.181 1.00 39.42 296 VAL A N 1
ATOM 2206 C CA . VAL A 1 305 ? 30.751 54.920 76.716 1.00 39.99 296 VAL A CA 1
ATOM 2207 C C . VAL A 1 305 ? 32.195 54.932 76.204 1.00 40.74 296 VAL A C 1
ATOM 2208 O O . VAL A 1 305 ? 32.561 54.168 75.313 1.00 39.82 296 VAL A O 1
ATOM 2212 N N . ASN A 1 306 ? 33.019 55.783 76.792 1.00 40.95 297 ASN A N 1
ATOM 2213 C CA . ASN A 1 306 ? 34.438 55.766 76.474 1.00 40.28 297 ASN A CA 1
ATOM 2214 C C . ASN A 1 306 ? 35.095 54.448 76.915 1.00 40.55 297 ASN A C 1
ATOM 2215 O O . ASN A 1 306 ? 35.924 53.894 76.195 1.00 41.78 297 ASN A O 1
ATOM 2220 N N . LEU A 1 307 ? 34.708 53.953 78.091 1.00 40.76 298 LEU A N 1
ATOM 2221 C CA . LEU A 1 307 ? 35.396 52.827 78.723 1.00 39.13 298 LEU A CA 1
ATOM 2222 C C . LEU A 1 307 ? 35.025 51.462 78.148 1.00 39.67 298 LEU A C 1
ATOM 2223 O O . LEU A 1 307 ? 35.901 50.622 77.908 1.00 38.85 298 LEU A O 1
ATOM 2228 N N . GLY A 1 308 ? 33.721 51.241 77.981 1.00 39.41 299 GLY A N 1
ATOM 2229 C CA . GLY A 1 308 ? 33.184 49.912 77.677 1.00 40.05 299 GLY A CA 1
ATOM 2230 C C . GLY A 1 308 ? 33.900 49.230 76.536 1.00 40.84 299 GLY A C 1
ATOM 2231 O O . GLY A 1 308 ? 34.392 48.104 76.693 1.00 41.10 299 GLY A O 1
ATOM 2232 N N . TRP A 1 309 ? 33.972 49.896 75.387 1.00 39.23 300 TRP A N 1
ATOM 2233 C CA . TRP A 1 309 ? 34.584 49.245 74.217 1.00 40.62 300 TRP A CA 1
ATOM 2234 C C . TRP A 1 309 ? 36.078 48.949 74.394 1.00 39.95 300 TRP A C 1
ATOM 2235 O O . TRP A 1 309 ? 36.589 47.940 73.902 1.00 39.39 300 TRP A O 1
ATOM 2246 N N . LYS A 1 310 ? 36.763 49.827 75.115 1.00 39.85 301 LYS A N 1
ATOM 2247 C CA . LYS A 1 310 ? 38.200 49.673 75.388 1.00 39.67 301 LYS A CA 1
ATOM 2248 C C . LYS A 1 310 ? 38.473 48.517 76.341 1.00 39.43 301 LYS A C 1
ATOM 2249 O O . LYS A 1 310 ? 39.276 47.649 76.042 1.00 39.00 301 LYS A O 1
ATOM 2255 N N . LEU A 1 311 ? 37.783 48.503 77.477 1.00 40.01 302 LEU A N 1
ATOM 2256 C CA . LEU A 1 311 ? 37.894 47.406 78.433 1.00 40.37 302 LEU A CA 1
ATOM 2257 C C . LEU A 1 311 ? 37.478 46.092 77.775 1.00 40.17 302 LEU A C 1
ATOM 2258 O O . LEU A 1 311 ? 38.108 45.071 78.002 1.00 38.90 302 LEU A O 1
ATOM 2263 N N . GLY A 1 312 ? 36.432 46.127 76.947 1.00 39.09 303 GLY A N 1
ATOM 2264 C CA . GLY A 1 312 ? 36.020 44.936 76.186 1.00 39.24 303 GLY A CA 1
ATOM 2265 C C . GLY A 1 312 ? 37.114 44.397 75.284 1.00 39.14 303 GLY A C 1
ATOM 2266 O O . GLY A 1 312 ? 37.377 43.186 75.254 1.00 39.48 303 GLY A O 1
ATOM 2267 N N . ALA A 1 313 ? 37.765 45.288 74.542 1.00 38.76 304 ALA A N 1
ATOM 2268 C CA . ALA A 1 313 ? 38.875 44.869 73.680 1.00 38.53 304 ALA A CA 1
ATOM 2269 C C . ALA A 1 313 ? 40.051 44.286 74.462 1.00 39.09 304 ALA A C 1
ATOM 2270 O O . ALA A 1 313 ? 40.680 43.327 74.008 1.00 39.78 304 ALA A O 1
ATOM 2272 N N . VAL A 1 314 ? 40.341 44.857 75.628 1.00 38.70 305 VAL A N 1
ATOM 2273 C CA . VAL A 1 314 ? 41.412 44.342 76.482 1.00 39.49 305 VAL A CA 1
ATOM 2274 C C . VAL A 1 314 ? 41.051 42.949 77.000 1.00 39.53 305 VAL A C 1
ATOM 2275 O O . VAL A 1 314 ? 41.848 42.014 76.884 1.00 38.76 305 VAL A O 1
ATOM 2279 N N . VAL A 1 315 ? 39.842 42.807 77.546 1.00 39.35 306 VAL A N 1
ATOM 2280 C CA . VAL A 1 315 ? 39.354 41.488 78.002 1.00 39.94 306 VAL A CA 1
ATOM 2281 C C . VAL A 1 315 ? 39.376 40.443 76.880 1.00 39.94 306 VAL A C 1
ATOM 2282 O O . VAL A 1 315 ? 39.734 39.269 77.095 1.00 39.00 306 VAL A O 1
ATOM 2286 N N . ASN A 1 316 ? 38.976 40.866 75.684 1.00 40.13 307 ASN A N 1
ATOM 2287 C CA . ASN A 1 316 ? 38.976 39.987 74.512 1.00 40.19 307 ASN A CA 1
ATOM 2288 C C . ASN A 1 316 ? 40.366 39.704 73.923 1.00 40.53 307 ASN A C 1
ATOM 2289 O O . ASN A 1 316 ? 40.500 38.906 72.991 1.00 39.78 307 ASN A O 1
ATOM 2294 N N . GLY A 1 317 ? 41.389 40.356 74.469 1.00 40.45 308 GLY A N 1
ATOM 2295 C CA . GLY A 1 317 ? 42.767 40.137 74.041 1.00 42.06 308 GLY A CA 1
ATOM 2296 C C . GLY A 1 317 ? 43.158 40.791 72.726 1.00 42.88 308 GLY A C 1
ATOM 2297 O O . GLY A 1 317 ? 44.252 40.544 72.212 1.00 42.30 308 GLY A O 1
ATOM 2298 N N . THR A 1 318 ? 42.283 41.639 72.185 1.00 44.01 309 THR A N 1
ATOM 2299 C CA . THR A 1 318 ? 42.542 42.274 70.889 1.00 44.75 309 THR A CA 1
ATOM 2300 C C . THR A 1 318 ? 43.268 43.593 71.028 1.00 46.51 309 THR A C 1
ATOM 2301 O O . THR A 1 318 ? 43.845 44.099 70.063 1.00 47.60 309 THR A O 1
ATOM 2305 N N . ALA A 1 319 ? 43.240 44.149 72.233 1.00 47.46 310 ALA A N 1
ATOM 2306 C CA . ALA A 1 319 ? 43.997 45.348 72.529 1.00 49.44 310 ALA A CA 1
ATOM 2307 C C . ALA A 1 319 ? 44.885 45.149 73.750 1.00 50.99 310 ALA A C 1
ATOM 2308 O O . ALA A 1 319 ? 44.570 44.362 74.645 1.00 51.70 310 ALA A O 1
ATOM 2310 N N . THR A 1 320 ? 46.000 45.866 73.765 1.00 52.50 311 THR A N 1
ATOM 2311 C CA . THR A 1 320 ? 46.865 45.955 74.932 1.00 53.39 311 THR A CA 1
ATOM 2312 C C . THR A 1 320 ? 46.387 47.084 75.851 1.00 54.23 311 THR A C 1
ATOM 2313 O O . THR A 1 320 ? 45.539 47.892 75.471 1.00 53.84 311 THR A O 1
ATOM 2317 N N . GLU A 1 321 ? 46.965 47.158 77.048 1.00 55.35 312 GLU A N 1
ATOM 2318 C CA . GLU A 1 321 ? 46.574 48.170 78.038 1.00 55.89 312 GLU A CA 1
ATOM 2319 C C . GLU A 1 321 ? 46.960 49.630 77.705 1.00 54.74 312 GLU A C 1
ATOM 2320 O O . GLU A 1 321 ? 46.545 50.554 78.421 1.00 54.25 312 GLU A O 1
ATOM 2326 N N . GLU A 1 322 ? 47.750 49.843 76.645 1.00 52.86 313 GLU A N 1
ATOM 2327 C CA . GLU A 1 322 ? 47.911 51.197 76.088 1.00 50.90 313 GLU A CA 1
ATOM 2328 C C . GLU A 1 322 ? 46.536 51.775 75.744 1.00 48.12 313 GLU A C 1
ATOM 2329 O O . GLU A 1 322 ? 46.225 52.925 76.064 1.00 46.37 313 GLU A O 1
ATOM 2335 N N . LEU A 1 323 ? 45.712 50.962 75.096 1.00 45.75 314 LEU A N 1
ATOM 2336 C CA . LEU A 1 323 ? 44.332 51.351 74.828 1.00 43.55 314 LEU A CA 1
ATOM 2337 C C . LEU A 1 323 ? 43.605 51.713 76.122 1.00 43.49 314 LEU A C 1
ATOM 2338 O O . LEU A 1 323 ? 42.917 52.726 76.179 1.00 43.49 314 LEU A O 1
ATOM 2343 N N . LEU A 1 324 ? 43.770 50.889 77.156 1.00 44.12 315 LEU A N 1
ATOM 2344 C CA . LEU A 1 324 ? 43.087 51.119 78.437 1.00 44.49 315 LEU A CA 1
ATOM 2345 C C . LEU A 1 324 ? 43.513 52.431 79.082 1.00 43.65 315 LEU A C 1
ATOM 2346 O O . LEU A 1 324 ? 42.682 53.124 79.677 1.00 43.44 315 LEU A O 1
ATOM 2351 N N . ASP A 1 325 ? 44.800 52.767 78.942 1.00 42.46 316 ASP A N 1
ATOM 2352 C CA . ASP A 1 325 ? 45.363 54.029 79.437 1.00 41.97 316 ASP A CA 1
ATOM 2353 C C . ASP A 1 325 ? 44.724 55.261 78.809 1.00 41.07 316 ASP A C 1
ATOM 2354 O O . ASP A 1 325 ? 44.732 56.338 79.415 1.00 40.74 316 ASP A O 1
ATOM 2359 N N . SER A 1 326 ? 44.179 55.107 77.603 1.00 39.87 317 SER A N 1
ATOM 2360 C CA . SER A 1 326 ? 43.510 56.217 76.910 1.00 40.39 317 SER A CA 1
ATOM 2361 C C . SER A 1 326 ? 42.142 56.544 77.514 1.00 40.27 317 SER A C 1
ATOM 2362 O O . SER A 1 326 ? 41.592 57.614 77.246 1.00 40.54 317 SER A O 1
ATOM 2365 N N . TYR A 1 327 ? 41.584 55.635 78.317 1.00 39.84 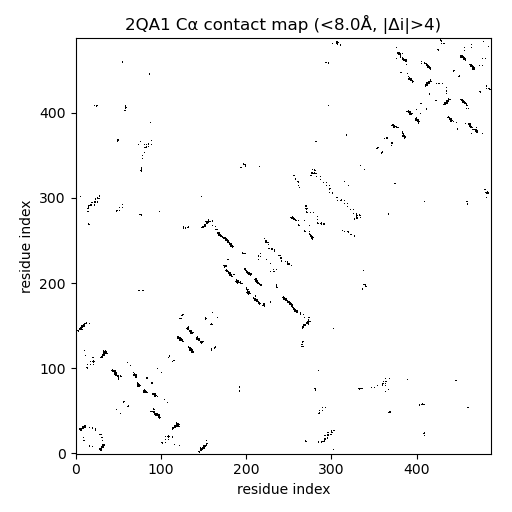318 TYR A N 1
ATOM 2366 C CA . TYR A 1 327 ? 40.362 55.966 79.057 1.00 40.60 318 TYR A CA 1
ATOM 2367 C C . TYR A 1 327 ? 40.739 57.022 80.091 1.00 40.11 318 TYR A C 1
ATOM 2368 O O . TYR A 1 327 ? 40.123 58.080 80.152 1.00 40.78 318 TYR A O 1
ATOM 2377 N N . HIS A 1 328 ? 41.776 56.756 80.875 1.00 39.56 319 HIS A N 1
ATOM 2378 C CA . HIS A 1 328 ? 42.259 57.776 81.787 1.00 38.66 319 HIS A CA 1
ATOM 2379 C C . HIS A 1 328 ? 42.553 59.111 81.099 1.00 39.35 319 HIS A C 1
ATOM 2380 O O . HIS A 1 328 ? 42.084 60.155 81.548 1.00 39.47 319 HIS A O 1
ATOM 2387 N N . SER A 1 329 ? 43.382 59.106 80.060 1.00 39.73 320 SER A N 1
ATOM 2388 C CA . SER A 1 329 ? 43.858 60.389 79.520 1.00 41.14 320 SER A CA 1
ATOM 2389 C C . SER A 1 329 ? 42.702 61.197 78.919 1.00 40.95 320 SER A C 1
ATOM 2390 O O . SER A 1 329 ? 42.616 62.404 79.141 1.00 40.80 320 SER A O 1
ATOM 2393 N N . GLU A 1 330 ? 41.812 60.523 78.195 1.00 40.97 321 GLU A N 1
ATOM 2394 C CA . GLU A 1 330 ? 40.654 61.174 77.562 1.00 40.85 321 GLU A CA 1
ATOM 2395 C C . GLU A 1 330 ? 39.618 61.624 78.580 1.00 41.09 321 GLU A C 1
ATOM 2396 O O . GLU A 1 330 ? 39.183 62.784 78.572 1.00 41.28 321 GLU A O 1
ATOM 2402 N N . ARG A 1 331 ? 39.239 60.730 79.489 1.00 39.83 322 ARG A N 1
ATOM 2403 C CA . ARG A 1 331 ? 38.179 61.086 80.437 1.00 39.82 322 ARG A CA 1
ATOM 2404 C C . ARG A 1 331 ? 38.649 61.926 81.636 1.00 39.89 322 ARG A C 1
ATOM 2405 O O . ARG A 1 331 ? 37.868 62.708 82.159 1.00 41.03 322 ARG A O 1
ATOM 2413 N N . HIS A 1 332 ? 39.902 61.797 82.068 1.00 40.7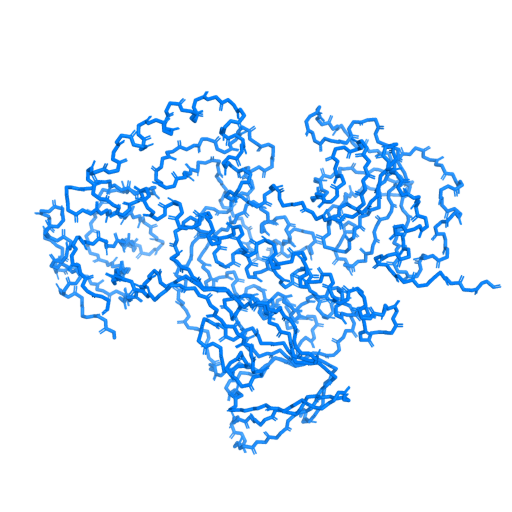2 323 HIS A N 1
ATOM 2414 C CA . HIS A 1 332 ? 40.394 62.725 83.081 1.00 39.03 323 HIS A CA 1
ATOM 2415 C C . HIS A 1 332 ? 40.314 64.147 82.540 1.00 39.54 323 HIS A C 1
ATOM 2416 O O . HIS A 1 332 ? 39.953 65.070 83.273 1.00 39.81 323 HIS A O 1
ATOM 2423 N N . ALA A 1 333 ? 40.647 64.321 81.262 1.00 38.91 324 ALA A N 1
ATOM 2424 C CA . ALA A 1 333 ? 40.602 65.647 80.627 1.00 40.49 324 ALA A CA 1
ATOM 2425 C C . ALA A 1 333 ? 39.178 66.204 80.578 1.00 39.90 324 ALA A C 1
ATOM 2426 O O . ALA A 1 333 ? 38.955 67.389 80.854 1.00 39.70 324 ALA A O 1
ATOM 2428 N N . VAL A 1 334 ? 38.226 65.351 80.217 1.00 40.16 325 VAL A N 1
ATOM 2429 C CA . VAL A 1 334 ? 36.807 65.740 80.191 1.00 39.44 325 VAL A CA 1
ATOM 2430 C C . VAL A 1 334 ? 36.342 66.067 81.608 1.00 39.78 325 VAL A C 1
ATOM 2431 O O . VAL A 1 334 ? 35.613 67.029 81.811 1.00 40.13 325 VAL A O 1
ATOM 2435 N N . GLY A 1 335 ? 36.759 65.259 82.580 1.00 38.90 326 GLY A N 1
ATOM 2436 C CA . GLY A 1 335 ? 36.343 65.474 83.969 1.00 40.24 326 GLY A CA 1
ATOM 2437 C C . GLY A 1 335 ? 36.877 66.772 84.542 1.00 41.94 326 GLY A C 1
ATOM 2438 O O . GLY A 1 335 ? 36.209 67.423 85.358 1.00 41.51 326 GLY A O 1
ATOM 2439 N N . LYS A 1 336 ? 38.089 67.146 84.125 1.00 42.20 327 LYS A N 1
ATOM 2440 C CA . LYS A 1 336 ? 38.707 68.406 84.558 1.00 42.50 327 LYS A CA 1
ATOM 2441 C C . LYS A 1 336 ? 37.874 69.585 84.054 1.00 41.58 327 LYS A C 1
ATOM 2442 O O . LYS A 1 336 ? 37.626 70.576 84.766 1.00 40.92 327 LYS A O 1
ATOM 2448 N N . ARG A 1 337 ? 37.440 69.459 82.811 1.00 42.01 328 ARG A N 1
ATOM 2449 C CA . ARG A 1 337 ? 36.615 70.447 82.157 1.00 41.99 328 ARG A CA 1
ATOM 2450 C C . ARG A 1 337 ? 35.234 70.542 82.800 1.00 41.35 328 ARG A C 1
ATOM 2451 O O . ARG A 1 337 ? 34.663 71.630 82.950 1.00 41.22 328 ARG A O 1
ATOM 2459 N N . LEU A 1 338 ? 34.683 69.387 83.140 1.00 40.07 329 LEU A N 1
ATOM 2460 C CA . LEU A 1 338 ? 33.461 69.304 83.928 1.00 40.07 329 LEU A CA 1
ATOM 2461 C C . LEU A 1 338 ? 33.558 70.146 85.207 1.00 39.42 329 LEU A C 1
ATOM 2462 O O . LEU A 1 338 ? 32.656 70.908 85.513 1.00 38.54 329 LEU A O 1
ATOM 2467 N N . LEU A 1 339 ? 34.649 69.996 85.951 1.00 40.42 330 LEU A N 1
ATOM 2468 C CA . LEU A 1 339 ? 34.803 70.764 87.193 1.00 41.24 330 LEU A CA 1
ATOM 2469 C C . LEU A 1 339 ? 34.866 72.265 86.917 1.00 41.92 330 LEU A C 1
ATOM 2470 O O . LEU A 1 339 ? 34.276 73.053 87.663 1.00 41.34 330 LEU A O 1
ATOM 2475 N N . MET A 1 340 ? 35.564 72.654 85.849 1.00 41.90 331 MET A N 1
ATOM 2476 C CA . MET A 1 340 ? 35.636 74.060 85.426 1.00 44.75 331 MET A CA 1
ATOM 2477 C C . MET A 1 340 ? 34.268 74.611 85.053 1.00 42.84 331 MET A C 1
ATOM 2478 O O . MET A 1 340 ? 33.885 75.692 85.510 1.00 40.43 331 MET A O 1
ATOM 2483 N N . ASN A 1 341 ? 33.551 73.860 84.212 1.00 41.72 332 ASN A N 1
ATOM 2484 C CA . ASN A 1 341 ? 32.224 74.223 83.715 1.00 42.20 332 ASN A CA 1
ATOM 2485 C C . ASN A 1 341 ? 31.230 74.441 84.872 1.00 41.61 332 ASN A C 1
ATOM 2486 O O . ASN A 1 341 ? 30.624 75.516 84.998 1.00 40.42 332 ASN A O 1
ATOM 2491 N N . THR A 1 342 ? 31.083 73.426 85.720 1.00 40.78 333 THR A N 1
ATOM 2492 C CA . THR A 1 342 ? 30.131 73.487 86.831 1.00 40.04 333 THR A CA 1
ATOM 2493 C C . THR A 1 342 ? 30.526 74.568 87.847 1.00 40.72 333 THR A C 1
ATOM 2494 O O . THR A 1 342 ? 29.661 75.292 88.342 1.00 40.25 333 THR A O 1
ATOM 2498 N N . GLN A 1 343 ? 31.817 74.688 88.158 1.00 39.66 334 GLN A N 1
ATOM 2499 C CA . GLN A 1 343 ? 32.262 75.752 89.082 1.00 41.74 334 GLN A CA 1
ATOM 2500 C C . GLN A 1 343 ? 32.002 77.154 88.510 1.00 41.15 334 GLN A C 1
ATOM 2501 O O . GLN A 1 343 ? 31.570 78.063 89.244 1.00 40.61 334 GLN A O 1
ATOM 2507 N N . ALA A 1 344 ? 32.266 77.332 87.213 1.00 39.90 335 ALA A N 1
ATOM 2508 C CA . ALA A 1 344 ? 31.995 78.622 86.561 1.00 39.82 335 ALA A CA 1
ATOM 2509 C C . ALA A 1 344 ? 30.500 78.951 86.599 1.00 39.68 335 ALA A C 1
ATOM 2510 O O . ALA A 1 344 ? 30.130 80.063 86.965 1.00 39.81 335 ALA A O 1
ATOM 2512 N N . GLN A 1 345 ? 29.655 77.985 86.228 1.00 38.84 336 GLN A N 1
ATOM 2513 C CA . GLN A 1 345 ? 28.203 78.184 86.258 1.00 39.32 336 GLN A CA 1
ATOM 2514 C C . GLN A 1 345 ? 27.702 78.436 87.683 1.00 39.80 336 GLN A C 1
ATOM 2515 O O . GLN A 1 345 ? 26.835 79.295 87.905 1.00 41.02 336 GLN A O 1
ATOM 2521 N N . GLY A 1 346 ? 28.255 77.691 88.638 1.00 39.58 337 GLY A N 1
ATOM 2522 C CA . GLY A 1 346 ? 27.888 77.835 90.045 1.00 39.33 337 GLY A CA 1
ATOM 2523 C C . GLY A 1 346 ? 28.224 79.215 90.577 1.00 40.22 337 GLY A C 1
ATOM 2524 O O . GLY A 1 346 ? 27.416 79.831 91.291 1.00 40.07 337 GLY A O 1
ATOM 2525 N N . LEU A 1 347 ? 29.412 79.713 90.240 1.00 39.48 338 LEU A N 1
ATOM 2526 C CA . LEU A 1 347 ? 29.759 81.084 90.618 1.00 40.60 338 LEU A CA 1
ATOM 2527 C C . LEU A 1 347 ? 28.749 82.098 90.093 1.00 39.84 338 LEU A C 1
ATOM 2528 O O . LEU A 1 347 ? 28.329 82.988 90.831 1.00 39.53 338 LEU A O 1
ATOM 2533 N N . LEU A 1 348 ? 28.356 81.956 88.823 1.00 39.84 339 LEU A N 1
ATOM 2534 C CA . LEU A 1 348 ? 27.393 82.878 88.209 1.00 41.50 339 LEU A CA 1
ATOM 2535 C C . LEU A 1 348 ? 25.998 82.768 88.830 1.00 41.80 339 LEU A C 1
ATOM 2536 O O . LEU A 1 348 ? 25.325 83.788 89.049 1.00 42.42 339 LEU A O 1
ATOM 2541 N N . PHE A 1 349 ? 25.580 81.539 89.119 1.00 42.23 340 PHE A N 1
ATOM 2542 C CA . PHE A 1 349 ? 24.309 81.279 89.799 1.00 43.93 340 PHE A CA 1
ATOM 2543 C C . PHE A 1 349 ? 24.235 81.770 91.237 1.00 44.36 340 PHE A C 1
ATOM 2544 O O . PHE A 1 349 ? 23.232 82.370 91.644 1.00 44.23 340 PHE A O 1
ATOM 2552 N N . LEU A 1 350 ? 25.272 81.483 92.021 1.00 44.26 341 LEU A N 1
ATOM 2553 C CA . LEU A 1 350 ? 25.128 81.459 93.487 1.00 44.84 341 LEU A CA 1
ATOM 2554 C C . LEU A 1 350 ? 25.732 82.628 94.229 1.00 45.61 341 LEU A C 1
ATOM 2555 O O . LEU A 1 350 ? 25.408 82.854 95.400 1.00 45.57 341 LEU A O 1
ATOM 2560 N N . SER A 1 351 ? 26.609 83.370 93.565 1.00 45.31 342 SER A N 1
ATOM 2561 C CA . SER A 1 351 ? 27.245 84.501 94.214 1.00 46.68 342 SER A CA 1
ATOM 2562 C C . SER A 1 351 ? 26.232 85.645 94.271 1.00 48.04 342 SER A C 1
ATOM 2563 O O . SER A 1 351 ? 25.244 85.649 93.532 1.00 50.49 342 SER A O 1
ATOM 2566 N N . GLY A 1 352 ? 26.453 86.610 95.144 1.00 48.55 343 GLY A N 1
ATOM 2567 C CA . GLY A 1 352 ? 25.467 87.685 95.278 1.00 48.82 343 GLY A CA 1
ATOM 2568 C C . GLY A 1 352 ? 25.477 88.670 94.116 1.00 48.61 343 GLY A C 1
ATOM 2569 O O . GLY A 1 352 ? 25.997 88.364 93.025 1.00 47.80 343 GLY A O 1
ATOM 2570 N N . PRO A 1 353 ? 24.878 89.857 94.330 1.00 47.95 344 PRO A N 1
ATOM 2571 C CA . PRO A 1 353 ? 24.983 90.990 93.416 1.00 47.55 344 PRO A CA 1
ATOM 2572 C C . PRO A 1 353 ? 26.435 91.306 93.041 1.00 47.34 344 PRO A C 1
ATOM 2573 O O . PRO A 1 353 ? 26.687 91.914 91.999 1.00 47.81 344 PRO A O 1
ATOM 2577 N N . GLU A 1 354 ? 27.375 90.898 93.893 1.00 46.97 345 GLU A N 1
ATOM 2578 C CA A GLU A 1 354 ? 28.801 91.129 93.633 0.50 46.69 345 GLU A CA 1
ATOM 2579 C CA B GLU A 1 354 ? 28.813 91.088 93.655 0.50 46.99 345 GLU A CA 1
ATOM 2580 C C . GLU A 1 354 ? 29.258 90.628 92.262 1.00 45.70 345 GLU A C 1
ATOM 2581 O O . GLU A 1 354 ? 30.104 91.257 91.628 1.00 46.51 345 GLU A O 1
ATOM 2592 N N A VAL A 1 355 ? 28.695 89.508 91.817 0.50 43.72 346 VAL A N 1
ATOM 2593 N N B VAL A 1 355 ? 28.690 89.524 91.791 0.50 43.97 346 VAL A N 1
ATOM 2594 C CA A VAL A 1 355 ? 29.087 88.886 90.554 0.50 41.99 346 VAL A CA 1
ATOM 2595 C CA B VAL A 1 355 ? 29.113 88.925 90.526 0.50 42.38 346 VAL A CA 1
ATOM 2596 C C A VAL A 1 355 ? 28.309 89.452 89.342 0.50 40.77 346 VAL A C 1
ATOM 2597 C C B VAL A 1 355 ? 28.307 89.458 89.328 0.50 40.98 346 VAL A C 1
ATOM 2598 O O A VAL A 1 355 ? 28.594 89.098 88.201 0.50 39.65 346 VAL A O 1
ATOM 2599 O O B VAL A 1 355 ? 28.572 89.101 88.183 0.50 39.84 346 VAL A O 1
ATOM 2606 N N . GLN A 1 356 ? 27.338 90.329 89.595 1.00 40.22 347 GLN A N 1
ATOM 2607 C CA . GLN A 1 356 ? 26.520 90.897 88.514 1.00 39.97 347 GLN A CA 1
ATOM 2608 C C . GLN A 1 356 ? 27.331 91.501 87.341 1.00 39.75 347 GLN A C 1
ATOM 2609 O O . GLN A 1 356 ? 26.996 91.245 86.194 1.00 39.00 347 GLN A O 1
ATOM 2615 N N . PRO A 1 357 ? 28.381 92.304 87.627 1.00 39.78 348 PRO A N 1
ATOM 2616 C CA . PRO A 1 357 ? 29.209 92.833 86.535 1.00 40.31 348 PRO A CA 1
ATOM 2617 C C . PRO A 1 357 ? 29.723 91.766 85.588 1.00 40.39 348 PRO A C 1
ATOM 2618 O O . PRO A 1 357 ? 29.705 91.978 84.374 1.00 39.77 348 PRO A O 1
ATOM 2622 N N . LEU A 1 358 ? 30.143 90.621 86.129 1.00 41.08 349 LEU A N 1
ATOM 2623 C CA . LEU A 1 358 ? 30.605 89.519 85.285 1.00 41.57 349 LEU A CA 1
ATOM 2624 C C . LEU A 1 358 ? 29.462 88.846 84.524 1.00 40.82 349 LEU A C 1
ATOM 2625 O O . LEU A 1 358 ? 29.651 88.444 83.384 1.00 41.16 349 LEU A O 1
ATOM 2630 N N . ARG A 1 359 ? 28.286 88.718 85.151 1.00 40.35 350 ARG A N 1
ATOM 2631 C CA . ARG A 1 359 ? 27.096 88.236 84.443 1.00 38.98 350 ARG A CA 1
ATOM 2632 C C . ARG A 1 359 ? 26.850 89.173 83.258 1.00 38.65 350 ARG A C 1
ATOM 2633 O O . ARG A 1 359 ? 26.636 88.730 82.124 1.00 37.62 350 ARG A O 1
ATOM 2641 N N . ASP A 1 360 ? 26.898 90.476 83.525 1.00 38.18 351 ASP A N 1
ATOM 2642 C CA . ASP A 1 360 ? 26.596 91.456 82.479 1.00 39.13 351 ASP A CA 1
ATOM 2643 C C . ASP A 1 360 ? 27.600 91.404 81.319 1.00 39.09 351 ASP A C 1
ATOM 2644 O O . ASP A 1 360 ? 27.200 91.458 80.156 1.00 37.60 351 ASP A O 1
ATOM 2649 N N . VAL A 1 361 ? 28.893 91.311 81.631 1.00 38.46 352 VAL A N 1
ATOM 2650 C CA . VAL A 1 361 ? 29.897 91.159 80.572 1.00 39.20 352 VAL A CA 1
ATOM 2651 C C . VAL A 1 361 ? 29.645 89.888 79.757 1.00 39.25 352 VAL A C 1
ATOM 2652 O O . VAL A 1 361 ? 29.691 89.900 78.528 1.00 37.15 352 VAL A O 1
ATOM 2656 N N . LEU A 1 362 ? 29.400 88.770 80.442 1.00 39.07 353 LEU A N 1
ATOM 2657 C CA . LEU A 1 362 ? 29.206 87.507 79.749 1.00 40.33 353 LEU A CA 1
ATOM 2658 C C . LEU A 1 362 ? 27.957 87.573 78.862 1.00 39.71 353 LEU A C 1
ATOM 2659 O O . LEU A 1 362 ? 27.945 87.033 77.763 1.00 38.87 353 LEU A O 1
ATOM 2664 N N . THR A 1 363 ? 26.915 88.244 79.352 1.00 39.53 354 THR A N 1
ATOM 2665 C CA . THR A 1 363 ? 25.691 88.443 78.593 1.00 38.59 354 THR A CA 1
ATOM 2666 C C . THR A 1 363 ? 25.983 89.177 77.276 1.00 37.59 354 THR A C 1
ATOM 2667 O O . THR A 1 363 ? 25.496 88.780 76.228 1.00 38.04 354 THR A O 1
ATOM 2671 N N . GLU A 1 364 ? 26.787 90.232 77.327 1.00 36.95 355 GLU A N 1
ATOM 2672 C CA . GLU A 1 364 ? 27.182 90.916 76.082 1.00 37.80 355 GLU A CA 1
ATOM 2673 C C . GLU A 1 364 ? 27.944 89.983 75.144 1.00 37.82 355 GLU A C 1
ATOM 2674 O O . GLU A 1 364 ? 27.700 89.983 73.934 1.00 37.36 355 GLU A O 1
ATOM 2680 N N . LEU A 1 365 ? 28.871 89.197 75.704 1.00 36.83 356 LEU A N 1
ATOM 2681 C CA . LEU A 1 365 ? 29.685 88.291 74.896 1.00 36.68 356 LEU A CA 1
ATOM 2682 C C . LEU A 1 365 ? 28.855 87.209 74.215 1.00 37.15 356 LEU A C 1
ATOM 2683 O O . LEU A 1 365 ? 29.146 86.822 73.080 1.00 35.91 356 LEU A O 1
ATOM 2688 N N . ILE A 1 366 ? 27.790 86.780 74.891 1.00 37.74 357 ILE A N 1
ATOM 2689 C CA . ILE A 1 366 ? 26.898 85.710 74.412 1.00 37.75 357 ILE A CA 1
ATOM 2690 C C . ILE A 1 366 ? 26.198 86.118 73.116 1.00 38.75 357 ILE A C 1
ATOM 2691 O O . ILE A 1 366 ? 25.781 85.269 72.330 1.00 38.84 357 ILE A O 1
ATOM 2696 N N . GLN A 1 367 ? 26.108 87.425 72.878 1.00 38.85 358 GLN A N 1
ATOM 2697 C CA . GLN A 1 367 ? 25.515 87.927 71.661 1.00 40.05 358 GLN A CA 1
ATOM 2698 C C . GLN A 1 367 ? 26.357 87.652 70.415 1.00 40.01 358 GLN A C 1
ATOM 2699 O O . GLN A 1 367 ? 25.849 87.792 69.293 1.00 40.40 358 GLN A O 1
ATOM 2705 N N . TYR A 1 368 ? 27.626 87.265 70.597 1.00 37.83 359 TYR A N 1
ATOM 2706 C CA . TYR A 1 368 ? 28.481 86.876 69.467 1.00 37.41 359 TYR A CA 1
ATOM 2707 C C . TYR A 1 368 ? 28.314 85.391 69.201 1.00 38.11 359 TYR A C 1
ATOM 2708 O O . TYR A 1 368 ? 28.322 84.597 70.132 1.00 38.33 359 TYR A O 1
ATOM 2717 N N . GLY A 1 369 ? 28.149 85.025 67.927 1.00 37.94 360 GLY A N 1
ATOM 2718 C CA . GLY A 1 369 ? 27.911 83.624 67.561 1.00 38.65 360 GLY A CA 1
ATOM 2719 C C . GLY A 1 369 ? 28.958 82.647 68.071 1.00 39.16 360 GLY A C 1
ATOM 2720 O O . GLY A 1 369 ? 28.609 81.574 68.569 1.00 38.39 360 GLY A O 1
ATOM 2721 N N A GLU A 1 370 ? 30.235 83.009 67.955 0.50 39.31 361 GLU A N 1
ATOM 2722 N N B GLU A 1 370 ? 30.233 83.017 67.944 0.50 39.39 361 GLU A N 1
ATOM 2723 C CA A GLU A 1 370 ? 31.322 82.129 68.403 0.50 39.73 361 GLU A CA 1
ATOM 2724 C CA B GLU A 1 370 ? 31.338 82.168 68.400 0.50 40.13 361 GLU A CA 1
ATOM 2725 C C A GLU A 1 370 ? 31.241 81.835 69.904 0.50 38.75 361 GLU A C 1
ATOM 2726 C C B GLU A 1 370 ? 31.200 81.832 69.887 0.50 38.85 361 GLU A C 1
ATOM 2727 O O A GLU A 1 370 ? 31.570 80.732 70.339 0.50 38.01 361 GLU A O 1
ATOM 2728 O O B GLU A 1 370 ? 31.439 80.698 70.294 0.50 38.19 361 GLU A O 1
ATOM 2739 N N . VAL A 1 371 ? 30.815 82.831 70.684 1.00 38.22 362 VAL A N 1
ATOM 2740 C CA . VAL A 1 371 ? 30.658 82.678 72.133 1.00 36.96 362 VAL A CA 1
ATOM 2741 C C . VAL A 1 371 ? 29.469 81.779 72.458 1.00 37.13 362 VAL A C 1
ATOM 2742 O O . VAL A 1 371 ? 29.587 80.833 73.237 1.00 37.67 362 VAL A O 1
ATOM 2746 N N . ALA A 1 372 ? 28.322 82.084 71.871 1.00 36.72 363 ALA A N 1
ATOM 2747 C CA . ALA A 1 372 ? 27.131 81.241 72.034 1.00 36.89 363 ALA A CA 1
ATOM 2748 C C . ALA A 1 372 ? 27.444 79.782 71.661 1.00 37.15 363 ALA A C 1
ATOM 2749 O O . ALA A 1 372 ? 27.083 78.858 72.404 1.00 36.12 363 ALA A O 1
ATOM 2751 N N . ARG A 1 373 ? 28.088 79.574 70.509 1.00 37.50 364 ARG A N 1
ATOM 2752 C CA . ARG A 1 373 ? 28.470 78.214 70.101 1.00 38.66 364 ARG A CA 1
ATOM 2753 C C . ARG A 1 373 ? 29.490 77.577 71.051 1.00 38.82 364 ARG A C 1
ATOM 2754 O O . ARG A 1 373 ? 29.389 76.376 71.357 1.00 38.51 364 ARG A O 1
ATOM 2762 N N . HIS A 1 374 ? 30.464 78.368 71.518 1.00 37.54 365 HIS A N 1
ATOM 2763 C CA . HIS A 1 374 ? 31.468 77.860 72.475 1.00 38.36 365 HIS A CA 1
ATOM 2764 C C . HIS A 1 374 ? 30.799 77.324 73.735 1.00 38.03 365 HIS A C 1
ATOM 2765 O O . HIS A 1 374 ? 31.047 76.192 74.161 1.00 37.00 365 HIS A O 1
ATOM 2772 N N . LEU A 1 375 ? 29.935 78.144 74.328 1.00 38.02 366 LEU A N 1
ATOM 2773 C CA . LEU A 1 375 ? 29.260 77.774 75.576 1.00 37.27 366 LEU A CA 1
ATOM 2774 C C . LEU A 1 375 ? 28.291 76.627 75.372 1.00 38.06 366 LEU A C 1
ATOM 2775 O O . LEU A 1 375 ? 28.261 75.708 76.197 1.00 37.16 366 LEU A O 1
ATOM 2780 N N . ALA A 1 376 ? 27.541 76.658 74.266 1.00 38.04 367 ALA A N 1
ATOM 2781 C CA . ALA A 1 376 ? 26.662 75.549 73.873 1.00 39.44 367 ALA A CA 1
ATOM 2782 C C . ALA A 1 376 ? 27.463 74.248 73.716 1.00 39.69 367 ALA A C 1
ATOM 2783 O O . ALA A 1 376 ? 26.978 73.167 74.058 1.00 39.60 367 ALA A O 1
ATOM 2785 N N . GLY A 1 377 ? 28.676 74.362 73.190 1.00 39.21 368 GLY A N 1
ATOM 2786 C CA . GLY A 1 377 ? 29.537 73.179 72.980 1.00 38.90 368 GLY A CA 1
ATOM 2787 C C . GLY A 1 377 ? 29.955 72.545 74.287 1.00 39.65 368 GLY A C 1
ATOM 2788 O O . GLY A 1 377 ? 29.995 71.314 74.410 1.00 39.54 368 GLY A O 1
ATOM 2789 N N . MET A 1 378 ? 30.240 73.412 75.255 1.00 38.70 369 MET A N 1
ATOM 2790 C CA A MET A 1 378 ? 30.636 73.017 76.593 0.50 40.93 369 MET A CA 1
ATOM 2791 C CA B MET A 1 378 ? 30.635 73.028 76.609 0.50 41.44 369 MET A CA 1
ATOM 2792 C C . MET A 1 378 ? 29.480 72.360 77.352 1.00 40.80 369 MET A C 1
ATOM 2793 O O . MET A 1 378 ? 29.646 71.307 77.980 1.00 41.76 369 MET A O 1
ATOM 2802 N N . VAL A 1 379 ? 28.310 72.982 77.302 1.00 39.60 370 VAL A N 1
ATOM 2803 C CA . VAL A 1 379 ? 27.183 72.467 78.062 1.00 39.47 370 VAL A CA 1
ATOM 2804 C C . VAL A 1 379 ? 26.656 71.163 77.453 1.00 39.25 370 VAL A C 1
ATOM 2805 O O . VAL A 1 379 ? 26.355 70.207 78.175 1.00 39.76 370 VAL A O 1
ATOM 2809 N N . SER A 1 380 ? 26.539 71.129 76.134 1.00 38.11 371 SER A N 1
ATOM 2810 C CA . SER A 1 380 ? 25.978 69.970 75.437 1.00 38.71 371 SER A CA 1
ATOM 2811 C C . SER A 1 380 ? 26.936 68.783 75.387 1.00 38.30 371 SER A C 1
ATOM 2812 O O . SER A 1 380 ? 26.502 67.658 75.150 1.00 40.15 371 SER A O 1
ATOM 2815 N N . GLY A 1 381 ? 28.231 69.034 75.573 1.00 38.01 372 GLY A N 1
ATOM 2816 C CA . GLY A 1 381 ? 29.254 67.998 75.386 1.00 38.62 372 GLY A CA 1
ATOM 2817 C C . GLY A 1 381 ? 29.663 67.791 73.925 1.00 38.99 372 GLY A C 1
ATOM 2818 O O . GLY A 1 381 ? 30.554 66.990 73.629 1.00 40.12 372 GLY A O 1
ATOM 2819 N N . LEU A 1 382 ? 29.053 68.541 73.015 1.00 38.96 373 LEU A N 1
ATOM 2820 C CA . LEU A 1 382 ? 29.417 68.404 71.597 1.00 40.23 373 LEU A CA 1
ATOM 2821 C C . LEU A 1 382 ? 30.839 68.872 71.293 1.00 40.67 373 LEU A C 1
ATOM 2822 O O . LEU A 1 382 ? 31.392 68.482 70.274 1.00 42.53 373 LEU A O 1
ATOM 2827 N N . GLU A 1 383 ? 31.438 69.658 72.201 1.00 39.43 374 GLU A N 1
ATOM 2828 C CA . GLU A 1 383 ? 32.822 70.149 72.025 1.00 39.63 374 GLU A CA 1
ATOM 2829 C C . GLU A 1 383 ? 33.894 69.075 72.192 1.00 39.18 374 GLU A C 1
ATOM 2830 O O . GLU A 1 383 ? 35.044 69.306 71.831 1.00 40.19 374 GLU A O 1
ATOM 2836 N N . ILE A 1 384 ? 33.538 67.948 72.805 1.00 39.50 375 ILE A N 1
ATOM 2837 C CA . ILE A 1 384 ? 34.543 67.028 73.364 1.00 39.63 375 ILE A CA 1
ATOM 2838 C C . ILE A 1 384 ? 35.472 66.500 72.267 1.00 39.12 375 ILE A C 1
ATOM 2839 O O . ILE A 1 384 ? 35.017 65.918 71.283 1.00 39.43 375 ILE A O 1
ATOM 2844 N N . THR A 1 385 ? 36.766 66.724 72.461 1.00 39.19 376 THR A N 1
ATOM 2845 C CA . THR A 1 385 ? 37.775 66.400 71.465 1.00 40.05 376 THR A CA 1
ATOM 2846 C C . THR A 1 385 ? 38.906 65.627 72.124 1.00 39.94 376 THR A C 1
ATOM 2847 O O . THR A 1 385 ? 39.493 66.092 73.113 1.00 40.31 376 THR A O 1
ATOM 2851 N N . TYR A 1 386 ? 39.204 64.460 71.561 1.00 38.71 377 TYR A N 1
ATOM 2852 C CA . TYR A 1 386 ? 40.261 63.590 72.064 1.00 39.00 377 TYR A CA 1
ATOM 2853 C C . TYR A 1 386 ? 41.529 63.693 71.214 1.00 39.90 377 TYR A C 1
ATOM 2854 O O . TYR A 1 386 ? 41.455 63.970 70.014 1.00 39.23 377 TYR A O 1
ATOM 2863 N N . ASP A 1 387 ? 42.683 63.440 71.842 1.00 40.39 378 ASP A N 1
ATOM 2864 C CA . ASP A 1 387 ? 43.950 63.375 71.133 1.00 41.84 378 ASP A CA 1
ATOM 2865 C C . ASP A 1 387 ? 44.031 62.070 70.358 1.00 41.03 378 ASP A C 1
ATOM 2866 O O . ASP A 1 387 ? 44.192 61.001 70.955 1.00 41.95 378 ASP A O 1
ATOM 2871 N N . VAL A 1 388 ? 43.867 62.172 69.043 1.00 40.07 379 VAL A N 1
ATOM 2872 C CA . VAL A 1 388 ? 43.965 61.021 68.134 1.00 40.40 379 VAL A CA 1
ATOM 2873 C C . VAL A 1 388 ? 45.060 61.264 67.088 1.00 41.28 379 VAL A C 1
ATOM 2874 O O . VAL A 1 388 ? 45.177 60.540 66.105 1.00 39.68 379 VAL A O 1
ATOM 2878 N N . GLY A 1 389 ? 45.865 62.298 67.318 1.00 41.01 380 GLY A N 1
ATOM 2879 C CA . GLY A 1 389 ? 46.917 62.670 66.377 1.00 43.92 380 GLY A CA 1
ATOM 2880 C C . GLY A 1 389 ? 46.547 63.966 65.692 1.00 45.42 380 GLY A C 1
ATOM 2881 O O . GLY A 1 389 ? 45.420 64.441 65.815 1.00 47.63 380 GLY A O 1
ATOM 2882 N N . THR A 1 390 ? 47.489 64.545 64.964 1.00 46.20 381 THR A N 1
ATOM 2883 C CA . THR A 1 390 ? 47.237 65.842 64.347 1.00 46.90 381 THR A CA 1
ATOM 2884 C C . THR A 1 390 ? 46.806 65.740 62.886 1.00 46.36 381 THR A C 1
ATOM 2885 O O . THR A 1 390 ? 46.915 64.689 62.263 1.00 45.57 381 THR A O 1
ATOM 2889 N N . GLY A 1 391 ? 46.302 66.850 62.359 1.00 46.17 382 GLY A N 1
ATOM 2890 C CA . GLY A 1 391 ? 45.886 66.936 60.969 1.00 45.79 382 GLY A CA 1
ATOM 2891 C C . GLY A 1 391 ? 44.987 68.129 60.761 1.00 45.09 382 GLY A C 1
ATOM 2892 O O . GLY A 1 391 ? 44.500 68.715 61.723 1.00 45.01 382 GLY A O 1
ATOM 2893 N N . SER A 1 392 ? 44.777 68.497 59.502 1.00 44.73 383 SER A N 1
ATOM 2894 C CA . SER A 1 392 ? 43.913 69.627 59.184 1.00 44.21 383 SER A CA 1
ATOM 2895 C C . SER A 1 392 ? 42.424 69.262 59.217 1.00 43.48 383 SER A C 1
ATOM 2896 O O . SER A 1 392 ? 41.586 70.144 59.384 1.00 42.97 383 SER A O 1
ATOM 2899 N N . HIS A 1 393 ? 42.080 67.980 59.055 1.00 42.51 384 HIS A N 1
ATOM 2900 C CA . HIS A 1 393 ? 40.662 67.634 59.005 1.00 41.66 384 HIS A CA 1
ATOM 2901 C C . HIS A 1 393 ? 39.982 68.062 60.302 1.00 42.33 384 HIS A C 1
ATOM 2902 O O . HIS A 1 393 ? 40.436 67.671 61.378 1.00 42.30 384 HIS A O 1
ATOM 2909 N N . PRO A 1 394 ? 38.898 68.866 60.201 1.00 43.20 385 PRO A N 1
ATOM 2910 C CA . PRO A 1 394 ? 38.224 69.463 61.375 1.00 43.12 385 PRO A CA 1
ATOM 2911 C C . PRO A 1 394 ? 37.615 68.494 62.389 1.00 43.21 385 PRO A C 1
ATOM 2912 O O . PRO A 1 394 ? 37.381 68.879 63.533 1.00 42.83 385 PRO A O 1
ATOM 2916 N N . LEU A 1 395 ? 37.372 67.252 61.991 1.00 42.80 386 LEU A N 1
ATOM 2917 C CA . LEU A 1 395 ? 36.652 66.319 62.854 1.00 42.69 386 LEU A CA 1
ATOM 2918 C C . LEU A 1 395 ? 37.556 65.447 63.728 1.00 42.16 386 LEU A C 1
ATOM 2919 O O . LEU A 1 395 ? 37.054 64.707 64.587 1.00 40.06 386 LEU A O 1
ATOM 2924 N N . LEU A 1 396 ? 38.879 65.530 63.528 1.00 40.45 387 LEU A N 1
ATOM 2925 C CA . LEU A 1 396 ? 39.786 64.622 64.240 1.00 39.95 387 LEU A CA 1
ATOM 2926 C C . LEU A 1 396 ? 39.568 64.731 65.741 1.00 39.94 387 LEU A C 1
ATOM 2927 O O . LEU A 1 396 ? 39.631 65.836 66.320 1.00 40.20 387 LEU A O 1
ATOM 2932 N N . GLY A 1 397 ? 39.281 63.590 66.360 1.00 38.74 388 GLY A N 1
ATOM 2933 C CA . GLY A 1 397 ? 39.096 63.511 67.797 1.00 38.87 388 GLY A CA 1
ATOM 2934 C C . GLY A 1 397 ? 37.694 63.836 68.274 1.00 39.75 388 GLY A C 1
ATOM 2935 O O . GLY A 1 397 ? 37.378 63.619 69.447 1.00 39.56 388 GLY A O 1
ATOM 2936 N N . LYS A 1 398 ? 36.865 64.380 67.382 1.00 39.53 389 LYS A N 1
ATOM 2937 C CA . LYS A 1 398 ? 35.522 64.843 67.745 1.00 39.72 389 LYS A CA 1
ATOM 2938 C C . LYS A 1 398 ? 34.513 63.755 67.473 1.00 39.91 389 LYS A C 1
ATOM 2939 O O . LYS A 1 398 ? 34.846 62.743 66.817 1.00 39.86 389 LYS A O 1
ATOM 2945 N N . ARG A 1 399 ? 33.285 63.952 67.958 1.00 39.20 390 ARG A N 1
ATOM 2946 C CA . ARG A 1 399 ? 32.226 62.996 67.655 1.00 38.57 390 ARG A CA 1
ATOM 2947 C C . ARG A 1 399 ? 31.867 63.035 66.158 1.00 39.64 390 ARG A C 1
ATOM 2948 O O . ARG A 1 399 ? 31.968 64.079 65.493 1.00 39.81 390 ARG A O 1
ATOM 2956 N N . MET A 1 400 ? 31.481 61.882 65.629 1.00 40.77 391 MET A N 1
ATOM 2957 C CA . MET A 1 400 ? 31.013 61.809 64.258 1.00 40.64 391 MET A CA 1
ATOM 2958 C C . MET A 1 400 ? 29.558 62.279 64.261 1.00 40.53 391 MET A C 1
ATOM 2959 O O . MET A 1 400 ? 28.691 61.650 64.896 1.00 40.62 391 MET A O 1
ATOM 2964 N N . PRO A 1 401 ? 29.272 63.375 63.534 1.00 40.46 392 PRO A N 1
ATOM 2965 C CA . PRO A 1 401 ? 27.893 63.860 63.418 1.00 41.52 392 PRO A CA 1
ATOM 2966 C C . PRO A 1 401 ? 27.077 62.819 62.647 1.00 41.35 392 PRO A C 1
ATOM 2967 O O . PRO A 1 401 ? 27.643 62.103 61.809 1.00 40.99 392 PRO A O 1
ATOM 2971 N N . ALA A 1 402 ? 25.770 62.738 62.908 1.00 41.08 393 ALA A N 1
ATOM 2972 C CA . ALA A 1 402 ? 24.906 61.825 62.160 1.00 40.72 393 ALA A CA 1
ATOM 2973 C C . ALA A 1 402 ? 25.045 62.084 60.656 1.00 41.35 393 ALA A C 1
ATOM 2974 O O . ALA A 1 402 ? 24.942 63.233 60.189 1.00 41.97 393 ALA A O 1
ATOM 2976 N N . LEU A 1 403 ? 25.287 61.015 59.905 1.00 40.51 394 LEU A N 1
ATOM 2977 C CA . LEU A 1 403 ? 25.460 61.100 58.465 1.00 40.17 394 LEU A CA 1
ATOM 2978 C C . LEU A 1 403 ? 24.626 60.022 57.776 1.00 40.75 394 LEU A C 1
ATOM 2979 O O . LEU A 1 403 ? 24.826 58.832 58.042 1.00 39.62 394 LEU A O 1
ATOM 2984 N N . GLU A 1 404 ? 23.693 60.441 56.910 1.00 40.99 395 GLU A N 1
ATOM 2985 C CA . GLU A 1 404 ? 22.896 59.516 56.096 1.00 42.11 395 GLU A CA 1
ATOM 2986 C C . GLU A 1 404 ? 23.779 58.887 55.018 1.00 41.33 395 GLU A C 1
ATOM 2987 O O . GLU A 1 404 ? 24.660 59.540 54.463 1.00 40.62 395 GLU A O 1
ATOM 2993 N N . LEU A 1 405 ? 23.511 57.623 54.712 1.00 40.71 396 LEU A N 1
ATOM 2994 C CA . LEU A 1 405 ? 24.353 56.825 53.832 1.00 40.35 396 LEU A CA 1
ATOM 2995 C C . LEU A 1 405 ? 23.526 55.892 52.956 1.00 39.95 396 LEU A C 1
ATOM 2996 O O . LEU A 1 405 ? 22.585 55.262 53.435 1.00 40.06 396 LEU A O 1
ATOM 3001 N N . THR A 1 406 ? 23.898 55.800 51.679 1.00 40.10 397 THR A N 1
ATOM 3002 C CA . THR A 1 406 ? 23.311 54.855 50.742 1.00 39.81 397 THR A CA 1
ATOM 3003 C C . THR A 1 406 ? 24.382 53.876 50.288 1.00 39.96 397 THR A C 1
ATOM 3004 O O . THR A 1 406 ? 25.328 54.254 49.579 1.00 39.16 397 THR A O 1
ATOM 3008 N N . THR A 1 407 ? 24.238 52.617 50.685 1.00 40.07 398 THR A N 1
ATOM 3009 C CA . THR A 1 407 ? 25.164 51.577 50.251 1.00 41.55 398 THR A CA 1
ATOM 3010 C C . THR A 1 407 ? 24.572 50.874 49.038 1.00 42.74 398 THR A C 1
ATOM 3011 O O . THR A 1 407 ? 23.463 51.198 48.614 1.00 43.46 398 THR A O 1
ATOM 3015 N N . ALA A 1 408 ? 25.315 49.918 48.484 1.00 44.05 399 ALA A N 1
ATOM 3016 C CA . ALA A 1 408 ? 24.858 49.140 47.338 1.00 44.85 399 ALA A CA 1
ATOM 3017 C C . ALA A 1 408 ? 23.523 48.449 47.600 1.00 46.26 399 ALA A C 1
ATOM 3018 O O . ALA A 1 408 ? 22.753 48.211 46.667 1.00 46.18 399 ALA A O 1
ATOM 3020 N N . THR A 1 409 ? 23.247 48.140 48.866 1.00 47.48 400 THR A N 1
ATOM 3021 C CA . THR A 1 409 ? 22.063 47.354 49.227 1.00 49.49 400 THR A CA 1
ATOM 3022 C C . THR A 1 409 ? 21.050 48.068 50.127 1.00 49.90 400 THR A C 1
ATOM 3023 O O . THR A 1 409 ? 19.867 47.749 50.087 1.00 49.87 400 THR A O 1
ATOM 3027 N N . ARG A 1 410 ? 21.498 49.014 50.948 1.00 49.85 401 ARG A N 1
ATOM 3028 C CA . ARG A 1 410 ? 20.582 49.623 51.915 1.00 50.75 401 ARG A CA 1
ATOM 3029 C C . ARG A 1 410 ? 20.798 51.114 52.174 1.00 48.81 401 ARG A C 1
ATOM 3030 O O . ARG A 1 410 ? 21.838 51.671 51.824 1.00 48.05 401 ARG A O 1
ATOM 3038 N N . GLU A 1 411 ? 19.779 51.744 52.765 1.00 47.94 402 GLU A N 1
ATOM 3039 C CA . GLU A 1 411 ? 19.879 53.091 53.300 1.00 46.19 402 GLU A CA 1
ATOM 3040 C C . GLU A 1 411 ? 20.113 52.934 54.781 1.00 45.76 402 GLU A C 1
ATOM 3041 O O . GLU A 1 411 ? 19.330 52.274 55.469 1.00 44.40 402 GLU A O 1
ATOM 3047 N N . THR A 1 412 ? 21.188 53.554 55.267 1.00 43.92 403 THR A N 1
ATOM 3048 C CA . THR A 1 412 ? 21.570 53.454 56.661 1.00 43.20 403 THR A CA 1
ATOM 3049 C C . THR A 1 412 ? 22.151 54.803 57.121 1.00 42.41 403 THR A C 1
ATOM 3050 O O . THR A 1 412 ? 21.844 55.853 56.540 1.00 43.00 403 THR A O 1
ATOM 3054 N N . SER A 1 413 ? 22.963 54.785 58.167 1.00 42.37 404 SER A N 1
ATOM 3055 C CA . SER A 1 413 ? 23.509 56.025 58.717 1.00 40.73 404 SER A CA 1
ATOM 3056 C C . SER A 1 413 ? 24.698 55.691 59.594 1.00 40.87 404 SER A C 1
ATOM 3057 O O . SER A 1 413 ? 24.834 54.544 60.062 1.00 40.45 404 SER A O 1
ATOM 3060 N N . SER A 1 414 ? 25.561 56.677 59.832 1.00 38.94 405 SER A N 1
ATOM 3061 C CA . SER A 1 414 ? 26.669 56.475 60.757 1.00 38.89 405 SER A CA 1
ATOM 3062 C C . SER A 1 414 ? 26.123 56.003 62.109 1.00 39.28 405 SER A C 1
ATOM 3063 O O . SER A 1 414 ? 26.645 55.068 62.709 1.00 40.04 405 SER A O 1
ATOM 3066 N N . THR A 1 415 ? 25.033 56.627 62.548 1.00 39.28 406 THR A N 1
ATOM 3067 C CA . THR A 1 415 ? 24.396 56.299 63.835 1.00 40.24 406 THR A CA 1
ATOM 3068 C C . THR A 1 415 ? 24.024 54.815 63.909 1.00 40.27 406 THR A C 1
ATOM 3069 O O . THR A 1 415 ? 24.366 54.124 64.872 1.00 39.32 406 THR A O 1
ATOM 3073 N N . GLU A 1 416 ? 23.345 54.325 62.876 1.00 40.10 407 GLU A N 1
ATOM 3074 C CA A GLU A 1 416 ? 22.884 52.948 62.849 0.50 40.46 407 GLU A CA 1
ATOM 3075 C CA B GLU A 1 416 ? 22.887 52.942 62.856 0.50 40.46 407 GLU A CA 1
ATOM 3076 C C . GLU A 1 416 ? 24.041 51.957 62.766 1.00 40.35 407 GLU A C 1
ATOM 3077 O O . GLU A 1 416 ? 23.989 50.880 63.359 1.00 39.72 407 GLU A O 1
ATOM 3088 N N . LEU A 1 417 ? 25.075 52.322 62.010 1.00 40.25 408 LEU A N 1
ATOM 3089 C CA . LEU A 1 417 ? 26.255 51.462 61.834 1.00 39.60 408 LEU A CA 1
ATOM 3090 C C . LEU A 1 417 ? 27.049 51.242 63.135 1.00 40.20 408 LEU A C 1
ATOM 3091 O O . LEU A 1 417 ? 27.857 50.304 63.238 1.00 41.32 408 LEU A O 1
ATOM 3096 N N . LEU A 1 418 ? 26.798 52.103 64.120 1.00 38.86 409 LEU A N 1
ATOM 3097 C CA . LEU A 1 418 ? 27.435 52.007 65.438 1.00 38.31 409 LEU A CA 1
ATOM 3098 C C . LEU A 1 418 ? 26.669 51.171 66.472 1.00 38.47 409 LEU A C 1
ATOM 3099 O O . LEU A 1 418 ? 27.147 51.029 67.604 1.00 39.19 409 LEU A O 1
ATOM 3104 N N . HIS A 1 419 ? 25.491 50.632 66.114 1.00 38.53 410 HIS A N 1
ATOM 3105 C CA . HIS A 1 419 ? 24.627 49.939 67.088 1.00 39.35 410 HIS A CA 1
ATOM 3106 C C . HIS A 1 419 ? 25.307 48.763 67.766 1.00 38.87 410 HIS A C 1
ATOM 3107 O O . HIS A 1 419 ? 25.033 48.488 68.937 1.00 39.15 410 HIS A O 1
ATOM 3114 N N . THR A 1 420 ? 26.201 48.086 67.040 1.00 39.56 411 THR A N 1
ATOM 3115 C CA . THR A 1 420 ? 26.907 46.903 67.578 1.00 40.09 411 THR A CA 1
ATOM 3116 C C . THR A 1 420 ? 28.257 47.235 68.281 1.00 40.23 411 THR A C 1
ATOM 3117 O O . THR A 1 420 ? 28.980 46.339 68.744 1.00 40.19 411 THR A O 1
ATOM 3121 N N . ALA A 1 421 ? 28.559 48.524 68.386 1.00 38.98 412 ALA A N 1
ATOM 3122 C CA . ALA A 1 421 ? 29.784 49.042 69.029 1.00 39.40 412 ALA A CA 1
ATOM 3123 C C . ALA A 1 421 ? 31.072 48.460 68.448 1.00 40.07 412 ALA A C 1
ATOM 3124 O O . ALA A 1 421 ? 31.959 48.017 69.186 1.00 40.30 412 ALA A O 1
ATOM 3126 N N . ARG A 1 422 ? 31.125 48.407 67.120 1.00 39.69 413 ARG A N 1
ATOM 3127 C CA . ARG A 1 422 ? 32.329 48.040 66.383 1.00 40.25 413 ARG A CA 1
ATOM 3128 C C . ARG A 1 422 ? 32.950 49.309 65.830 1.00 40.28 413 ARG A C 1
ATOM 3129 O O . ARG A 1 422 ? 32.328 50.381 65.865 1.00 39.52 413 ARG A O 1
ATOM 3137 N N . GLY A 1 423 ? 34.168 49.217 65.302 1.00 39.79 414 GLY A N 1
ATOM 3138 C CA . GLY A 1 423 ? 34.706 50.335 64.541 1.00 39.84 414 GLY A CA 1
ATOM 3139 C C . GLY A 1 423 ? 33.988 50.428 63.202 1.00 40.42 414 GLY A C 1
ATOM 3140 O O . GLY A 1 423 ? 33.448 49.442 62.706 1.00 40.75 414 GLY A O 1
ATOM 3141 N N . VAL A 1 424 ? 33.938 51.627 62.633 1.00 39.86 415 VAL A N 1
ATOM 3142 C CA . VAL A 1 424 ? 33.272 51.820 61.362 1.00 40.42 415 VAL A CA 1
ATOM 3143 C C . VAL A 1 424 ? 34.188 52.651 60.478 1.00 40.70 415 VAL A C 1
ATOM 3144 O O . VAL A 1 424 ? 34.572 53.769 60.852 1.00 41.07 415 VAL A O 1
ATOM 3148 N N . LEU A 1 425 ? 34.536 52.091 59.324 1.00 40.05 416 LEU A N 1
ATOM 3149 C CA . LEU A 1 425 ? 35.311 52.835 58.321 1.00 39.58 416 LEU A CA 1
ATOM 3150 C C . LEU A 1 425 ? 34.392 53.130 57.156 1.00 39.43 416 LEU A C 1
ATOM 3151 O O . LEU A 1 425 ? 33.901 52.207 56.493 1.00 40.51 416 LEU A O 1
ATOM 3156 N N . LEU A 1 426 ? 34.141 54.418 56.924 1.00 39.41 417 LEU A N 1
ATOM 3157 C CA . LEU A 1 426 ? 33.264 54.860 55.847 1.00 38.68 417 LEU A CA 1
ATOM 3158 C C . LEU A 1 426 ? 34.086 55.159 54.630 1.00 38.99 417 LEU A C 1
ATOM 3159 O O . LEU A 1 426 ? 34.979 55.991 54.674 1.00 38.43 417 LEU A O 1
ATOM 3164 N N . ASP A 1 427 ? 33.787 54.443 53.554 1.00 39.22 418 ASP A N 1
ATOM 3165 C CA . ASP A 1 427 ? 34.412 54.645 52.266 1.00 39.44 418 ASP A CA 1
ATOM 3166 C C . ASP A 1 427 ? 33.407 55.440 51.441 1.00 39.69 418 ASP A C 1
ATOM 3167 O O . ASP A 1 427 ? 32.492 54.875 50.822 1.00 39.98 418 ASP A O 1
ATOM 3172 N N . LEU A 1 428 ? 33.573 56.764 51.470 1.00 38.47 419 LEU A N 1
ATOM 3173 C CA . LEU A 1 428 ? 32.593 57.689 50.887 1.00 38.24 419 LEU A CA 1
ATOM 3174 C C . LEU A 1 428 ? 32.842 58.049 49.421 1.00 38.66 419 LEU A C 1
ATOM 3175 O O . LEU A 1 428 ? 32.050 58.783 48.810 1.00 37.66 419 LEU A O 1
ATOM 3180 N N . ALA A 1 429 ? 33.918 57.502 48.857 1.00 37.97 420 ALA A N 1
ATOM 3181 C CA . ALA A 1 429 ? 34.310 57.802 47.477 1.00 37.74 420 ALA A CA 1
ATOM 3182 C C . ALA A 1 429 ? 34.615 56.541 46.672 1.00 37.85 420 ALA A C 1
ATOM 3183 O O . ALA A 1 429 ? 35.417 56.579 45.728 1.00 38.16 420 ALA A O 1
ATOM 3185 N N . ASP A 1 430 ? 33.966 55.434 47.043 1.00 37.87 421 ASP A N 1
ATOM 3186 C CA . ASP A 1 430 ? 34.123 54.140 46.363 1.00 38.68 421 ASP A CA 1
ATOM 3187 C C . ASP A 1 430 ? 35.589 53.845 46.037 1.00 38.51 421 ASP A C 1
ATOM 3188 O O . ASP A 1 430 ? 35.948 53.669 44.879 1.00 37.03 421 ASP A O 1
ATOM 3193 N N . ASN A 1 431 ? 36.436 53.821 47.061 1.00 38.51 422 ASN A N 1
ATOM 3194 C CA . ASN A 1 431 ? 37.877 53.591 46.872 1.00 38.81 422 ASN A CA 1
ATOM 3195 C C . ASN A 1 431 ? 38.244 52.173 47.311 1.00 39.58 422 ASN A C 1
ATOM 3196 O O . ASN A 1 431 ? 38.390 51.921 48.507 1.00 40.50 42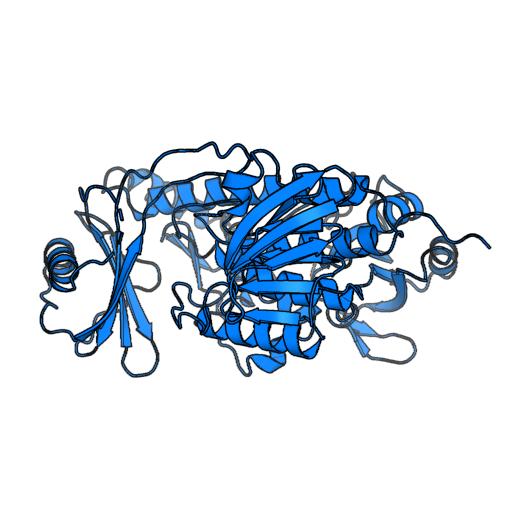2 ASN A O 1
ATOM 3201 N N . PRO A 1 432 ? 38.393 51.244 46.352 1.00 41.51 423 PRO A N 1
ATOM 3202 C CA . PRO A 1 432 ? 38.639 49.842 46.707 1.00 43.37 423 PRO A CA 1
ATOM 3203 C C . PRO A 1 432 ? 39.987 49.587 47.412 1.00 43.85 423 PRO A C 1
ATOM 3204 O O . PRO A 1 432 ? 40.107 48.633 48.199 1.00 43.88 423 PRO A O 1
ATOM 3208 N N . ARG A 1 433 ? 40.959 50.457 47.170 1.00 43.10 424 ARG A N 1
ATOM 3209 C CA . ARG A 1 433 ? 42.246 50.363 47.841 1.00 44.34 424 ARG A CA 1
ATOM 3210 C C . ARG A 1 433 ? 42.105 50.607 49.324 1.00 44.11 424 ARG A C 1
ATOM 3211 O O . ARG A 1 433 ? 42.738 49.941 50.145 1.00 42.92 424 ARG A O 1
ATOM 3219 N N . LEU A 1 434 ? 41.262 51.578 49.665 1.00 45.64 425 LEU A N 1
ATOM 3220 C CA . LEU A 1 434 ? 40.982 51.888 51.042 1.00 46.26 425 LEU A CA 1
ATOM 3221 C C . LEU A 1 434 ? 40.479 50.618 51.719 1.00 46.76 425 LEU A C 1
ATOM 3222 O O . LEU A 1 434 ? 40.958 50.231 52.784 1.00 46.87 425 LEU A O 1
ATOM 3227 N N . ARG A 1 435 ? 39.539 49.945 51.058 1.00 47.43 426 ARG A N 1
ATOM 3228 C CA . ARG A 1 435 ? 38.962 48.712 51.557 1.00 47.65 426 ARG A CA 1
ATOM 3229 C C . ARG A 1 435 ? 40.032 47.631 51.806 1.00 47.97 426 ARG A C 1
ATOM 3230 O O . ARG A 1 435 ? 39.964 46.911 52.796 1.00 49.38 426 ARG A O 1
ATOM 3238 N N . ALA A 1 436 ? 41.036 47.556 50.932 1.00 46.69 427 ALA A N 1
ATOM 3239 C CA . ALA A 1 436 ? 42.117 46.568 51.054 1.00 45.42 427 ALA A CA 1
ATOM 3240 C C . ALA A 1 436 ? 43.145 46.892 52.144 1.00 45.03 427 ALA A C 1
ATOM 3241 O O . ALA A 1 436 ? 43.687 45.986 52.783 1.00 44.98 427 ALA A O 1
ATOM 3243 N N . ARG A 1 437 ? 43.425 48.177 52.331 1.00 44.21 428 ARG A N 1
ATOM 3244 C CA . ARG A 1 437 ? 44.374 48.648 53.345 1.00 45.29 428 ARG A CA 1
ATOM 3245 C C . ARG A 1 437 ? 43.894 48.291 54.755 1.00 45.05 428 ARG A C 1
ATOM 3246 O O . ARG A 1 437 ? 44.708 48.032 55.649 1.00 44.28 428 ARG A O 1
ATOM 3254 N N . ALA A 1 438 ? 42.571 48.280 54.932 1.00 44.62 429 ALA A N 1
ATOM 3255 C CA . ALA A 1 438 ? 41.957 48.095 56.246 1.00 44.45 429 ALA A CA 1
ATOM 3256 C C . ALA A 1 438 ? 41.440 46.684 56.475 1.00 44.90 429 ALA A C 1
ATOM 3257 O O . ALA A 1 438 ? 41.040 46.347 57.588 1.00 44.01 429 ALA A O 1
ATOM 3259 N N . ALA A 1 439 ? 41.500 45.838 55.440 1.00 45.82 430 ALA A N 1
ATOM 3260 C CA . ALA A 1 439 ? 40.894 44.509 55.517 1.00 46.15 430 ALA A CA 1
ATOM 3261 C C . ALA A 1 439 ? 41.443 43.662 56.665 1.00 46.07 430 ALA A C 1
ATOM 3262 O O . ALA A 1 439 ? 40.719 42.836 57.227 1.00 46.44 430 ALA A O 1
ATOM 3264 N N . ALA A 1 440 ? 42.711 43.880 57.014 1.00 45.53 431 ALA A N 1
ATOM 3265 C CA . ALA A 1 440 ? 43.345 43.195 58.151 1.00 45.41 431 ALA A CA 1
ATOM 3266 C C . ALA A 1 440 ? 42.711 43.533 59.520 1.00 45.19 431 ALA A C 1
ATOM 3267 O O . ALA A 1 440 ? 43.011 42.891 60.533 1.00 44.78 431 ALA A O 1
ATOM 3269 N N . TRP A 1 441 ? 41.843 44.538 59.540 1.00 43.59 432 TRP A N 1
ATOM 3270 C CA . TRP A 1 441 ? 41.113 44.898 60.757 1.00 43.36 432 TRP A CA 1
ATOM 3271 C C . TRP A 1 441 ? 39.610 44.652 60.629 1.00 42.73 432 TRP A C 1
ATOM 3272 O O . TRP A 1 441 ? 38.830 45.032 61.516 1.00 41.48 432 TRP A O 1
ATOM 3283 N N . SER A 1 442 ? 39.211 44.008 59.534 1.00 42.96 433 SER A N 1
ATOM 3284 C CA . SER A 1 442 ? 37.793 43.798 59.254 1.00 43.65 433 SER A CA 1
ATOM 3285 C C . SER A 1 442 ? 37.062 42.917 60.281 1.00 43.23 433 SER A C 1
ATOM 3286 O O . SER A 1 442 ? 35.830 42.945 60.341 1.00 43.48 433 SER A O 1
ATOM 3289 N N . ASP A 1 443 ? 37.808 42.150 61.082 1.00 41.41 434 ASP A N 1
ATOM 3290 C CA . ASP A 1 443 ? 37.198 41.395 62.189 1.00 41.26 434 ASP A CA 1
ATOM 3291 C C . ASP A 1 443 ? 36.682 42.318 63.316 1.00 41.77 434 ASP A C 1
ATOM 3292 O O . ASP A 1 443 ? 35.743 41.962 64.045 1.00 41.03 434 ASP A O 1
ATOM 3297 N N . ARG A 1 444 ? 37.269 43.512 63.416 1.00 40.71 435 ARG A N 1
ATOM 3298 C CA . ARG A 1 444 ? 36.920 44.482 64.458 1.00 40.82 435 ARG A CA 1
ATOM 3299 C C . ARG A 1 444 ? 36.255 45.752 63.928 1.00 41.39 435 ARG A C 1
ATOM 3300 O O . ARG A 1 444 ? 35.674 46.536 64.703 1.00 41.75 435 ARG A O 1
ATOM 3308 N N . VAL A 1 445 ? 36.396 45.983 62.623 1.00 40.74 436 VAL A N 1
ATOM 3309 C CA . VAL A 1 445 ? 35.989 47.242 61.991 1.00 39.77 436 VAL A CA 1
ATOM 3310 C C . VAL A 1 445 ? 35.119 46.922 60.790 1.00 40.21 436 VAL A C 1
ATOM 3311 O O . VAL A 1 445 ? 35.539 46.190 59.887 1.00 40.18 436 VAL A O 1
ATOM 3315 N N . ASP A 1 446 ? 33.899 47.458 60.777 1.00 40.30 437 ASP A N 1
ATOM 3316 C CA . ASP A 1 446 ? 33.027 47.324 59.615 1.00 41.52 437 ASP A CA 1
ATOM 3317 C C . ASP A 1 446 ? 33.404 48.353 58.547 1.00 41.89 437 ASP A C 1
ATOM 3318 O O . ASP A 1 446 ? 33.370 49.563 58.787 1.00 43.34 437 ASP A O 1
ATOM 3323 N N . ILE A 1 447 ? 33.760 47.862 57.368 1.00 42.05 438 ILE A N 1
ATOM 3324 C CA . ILE A 1 447 ? 34.201 48.724 56.270 1.00 42.03 438 ILE A CA 1
ATOM 3325 C C . ILE A 1 447 ? 33.027 48.890 55.314 1.00 42.15 438 ILE A C 1
ATOM 3326 O O . ILE A 1 447 ? 32.600 47.928 54.668 1.00 41.38 438 ILE A O 1
ATOM 3331 N N . VAL A 1 448 ? 32.484 50.106 55.262 1.00 41.12 439 VAL A N 1
ATOM 3332 C CA . VAL A 1 448 ? 31.233 50.351 54.551 1.00 41.24 439 VAL A CA 1
ATOM 3333 C C . VAL A 1 448 ? 31.414 51.362 53.430 1.00 40.53 439 VAL A C 1
ATOM 3334 O O . VAL A 1 448 ? 31.772 52.515 53.676 1.00 40.41 439 VAL A O 1
ATOM 3338 N N . THR A 1 449 ? 31.147 50.915 52.209 1.00 41.03 440 THR A N 1
ATOM 3339 C CA . THR A 1 449 ? 31.186 51.778 51.027 1.00 41.22 440 THR A CA 1
ATOM 3340 C C . THR A 1 449 ? 29.802 52.390 50.858 1.00 41.29 440 THR A C 1
ATOM 3341 O O . THR A 1 449 ? 28.810 51.661 50.783 1.00 40.88 440 THR A O 1
ATOM 3345 N N . ALA A 1 450 ? 29.734 53.717 50.802 1.00 40.18 441 ALA A N 1
ATOM 3346 C CA . ALA A 1 450 ? 28.444 54.410 50.730 1.00 40.90 441 ALA A CA 1
ATOM 3347 C C . ALA A 1 450 ? 28.546 55.764 50.051 1.00 41.10 441 ALA A C 1
ATOM 3348 O O . ALA A 1 450 ? 29.617 56.376 50.023 1.00 40.75 441 ALA A O 1
ATOM 3350 N N . VAL A 1 451 ? 27.421 56.204 49.496 1.00 41.21 442 VAL A N 1
ATOM 3351 C CA . VAL A 1 451 ? 27.256 57.569 49.010 1.00 41.41 442 VAL A CA 1
ATOM 3352 C C . VAL A 1 451 ? 26.667 58.378 50.165 1.00 41.57 442 VAL A C 1
ATOM 3353 O O . VAL A 1 451 ? 25.582 58.041 50.675 1.00 40.98 442 VAL A O 1
ATOM 3357 N N . PRO A 1 452 ? 27.382 59.434 50.607 1.00 41.31 443 PRO A N 1
ATOM 3358 C CA . PRO A 1 452 ? 26.897 60.183 51.771 1.00 41.83 443 PRO A CA 1
ATOM 3359 C C . PRO A 1 452 ? 25.739 61.118 51.409 1.00 42.58 443 PRO A C 1
ATOM 3360 O O . PRO A 1 452 ? 25.636 61.557 50.267 1.00 41.95 443 PRO A O 1
ATOM 3364 N N . GLY A 1 453 ? 24.867 61.406 52.371 1.00 43.89 444 GLY A N 1
ATOM 3365 C CA . GLY A 1 453 ? 23.801 62.395 52.164 1.00 45.54 444 GLY A CA 1
ATOM 3366 C C . GLY A 1 453 ? 24.366 63.808 52.140 1.00 47.46 444 GLY A C 1
ATOM 3367 O O . GLY A 1 453 ? 25.576 64.001 52.290 1.00 47.51 444 GLY A O 1
ATOM 3368 N N . GLU A 1 454 ? 23.489 64.791 51.939 1.00 48.67 445 GLU A N 1
ATOM 3369 C CA . GLU A 1 454 ? 23.845 66.208 52.016 1.00 50.61 445 GLU A CA 1
ATOM 3370 C C . GLU A 1 454 ? 24.445 66.507 53.394 1.00 49.51 445 GLU A C 1
ATOM 3371 O O . GLU A 1 454 ? 23.954 66.018 54.404 1.00 48.78 445 GLU A O 1
ATOM 3377 N N . VAL A 1 455 ? 25.532 67.272 53.421 1.00 49.08 446 VAL A N 1
ATOM 3378 C CA . VAL A 1 455 ? 26.166 67.667 54.683 1.00 49.14 446 VAL A CA 1
ATOM 3379 C C . VAL A 1 455 ? 26.357 69.176 54.731 1.00 49.02 446 VAL A C 1
ATOM 3380 O O . VAL A 1 455 ? 26.591 69.820 53.689 1.00 48.21 446 VAL A O 1
ATOM 3384 N N . SER A 1 456 ? 26.252 69.734 55.936 1.00 48.02 447 SER A N 1
ATOM 3385 C CA . SER A 1 456 ? 26.365 71.180 56.124 1.00 47.69 447 SER A CA 1
ATOM 3386 C C . SER A 1 456 ? 27.812 71.650 56.067 1.00 47.46 447 SER A C 1
ATOM 3387 O O . SER A 1 456 ? 28.738 70.873 56.279 1.00 46.09 447 SER A O 1
ATOM 3390 N N . ALA A 1 457 ? 27.990 72.941 55.809 1.00 48.70 448 ALA A N 1
ATOM 3391 C CA . ALA A 1 457 ? 29.319 73.538 55.722 1.00 49.81 448 ALA A CA 1
ATOM 3392 C C . ALA A 1 457 ? 30.072 73.384 57.041 1.00 50.39 448 ALA A C 1
ATOM 3393 O O . ALA A 1 457 ? 31.281 73.141 57.049 1.00 51.60 448 ALA A O 1
ATOM 3395 N N . THR A 1 458 ? 29.332 73.477 58.144 1.00 50.02 449 THR A N 1
ATOM 3396 C CA . THR A 1 458 ? 29.897 73.452 59.488 1.00 49.84 449 THR A CA 1
ATOM 3397 C C . THR A 1 458 ? 30.008 72.066 60.140 1.00 49.37 449 THR A C 1
ATOM 3398 O O . THR A 1 458 ? 30.634 71.934 61.188 1.00 50.25 449 THR A O 1
ATOM 3402 N N . SER A 1 459 ? 29.427 71.033 59.523 1.00 47.49 450 SER A N 1
ATOM 3403 C CA . SER A 1 459 ? 29.478 69.672 60.072 1.00 45.98 450 SER A CA 1
ATOM 3404 C C . SER A 1 459 ? 30.891 69.097 60.114 1.00 45.39 450 SER A C 1
ATOM 3405 O O . SER A 1 459 ? 31.183 68.209 60.907 1.00 45.80 450 SER A O 1
ATOM 3408 N N . GLY A 1 460 ? 31.755 69.590 59.236 1.00 44.16 451 GLY A N 1
ATOM 3409 C CA . GLY A 1 460 ? 33.123 69.093 59.126 1.00 44.20 451 GLY A CA 1
ATOM 3410 C C . GLY A 1 460 ? 33.243 67.962 58.123 1.00 43.99 451 GLY A C 1
ATOM 3411 O O . GLY A 1 460 ? 34.334 67.431 57.911 1.00 43.95 451 GLY A O 1
ATOM 3412 N N . LEU A 1 461 ? 32.123 67.592 57.510 1.00 43.41 452 LEU A N 1
ATOM 3413 C CA . LEU A 1 461 ? 32.080 66.421 56.618 1.00 43.47 452 LEU A CA 1
ATOM 3414 C C . LEU A 1 461 ? 32.184 66.752 55.130 1.00 43.60 452 LEU A C 1
ATOM 3415 O O . LEU A 1 461 ? 32.324 65.846 54.296 1.00 43.38 452 LEU A O 1
ATOM 3420 N N . ARG A 1 462 ? 32.145 68.038 54.794 1.00 44.59 453 ARG A N 1
ATOM 3421 C CA . ARG A 1 462 ? 32.327 68.456 53.399 1.00 45.52 453 ARG A CA 1
ATOM 3422 C C . ARG A 1 462 ? 33.673 67.972 52.874 1.00 45.57 453 ARG A C 1
ATOM 3423 O O . ARG A 1 462 ? 34.686 68.030 53.581 1.00 45.70 453 ARG A O 1
ATOM 3431 N N . ASP A 1 463 ? 33.666 67.477 51.638 1.00 45.32 454 ASP A N 1
ATOM 3432 C CA . ASP A 1 463 ? 34.878 67.041 50.939 1.00 45.57 454 ASP A CA 1
ATOM 3433 C C . ASP A 1 463 ? 35.644 65.928 51.651 1.00 44.34 454 ASP A C 1
ATOM 3434 O O . ASP A 1 463 ? 36.846 65.778 51.463 1.00 44.84 454 ASP A O 1
ATOM 3439 N N . THR A 1 464 ? 34.942 65.157 52.473 1.00 42.82 455 THR A N 1
ATOM 3440 C CA . THR A 1 464 ? 35.559 64.051 53.180 1.00 41.88 455 THR A CA 1
ATOM 3441 C C . THR A 1 464 ? 35.350 62.759 52.385 1.00 41.29 455 THR A C 1
ATOM 3442 O O . THR A 1 464 ? 34.216 62.405 52.050 1.00 41.54 455 THR A O 1
ATOM 3446 N N . THR A 1 465 ? 36.449 62.063 52.101 1.00 40.12 456 THR A N 1
ATOM 3447 C CA . THR A 1 465 ? 36.416 60.841 51.303 1.00 39.78 456 THR A CA 1
ATOM 3448 C C . THR A 1 465 ? 36.335 59.584 52.145 1.00 39.25 456 THR A C 1
ATOM 3449 O O . THR A 1 465 ? 35.842 58.557 51.665 1.00 39.06 456 THR A O 1
ATOM 3453 N N . ALA A 1 466 ? 36.803 59.661 53.397 1.00 39.81 457 ALA A N 1
ATOM 3454 C CA . ALA A 1 466 ? 36.801 58.499 54.310 1.00 39.47 457 ALA A CA 1
ATOM 3455 C C . ALA A 1 466 ? 36.902 58.951 55.761 1.00 40.19 457 ALA A C 1
ATOM 3456 O O . ALA A 1 466 ? 37.513 59.986 56.062 1.00 39.76 457 ALA A O 1
ATOM 3458 N N . VAL A 1 467 ? 36.301 58.178 56.659 1.00 39.51 458 VAL A N 1
ATOM 3459 C CA . VAL A 1 467 ? 36.360 58.477 58.096 1.00 40.45 458 VAL A CA 1
ATOM 3460 C C . VAL A 1 467 ? 36.464 57.163 58.869 1.00 40.11 458 VAL A C 1
ATOM 3461 O O . VAL A 1 467 ? 35.703 56.226 58.603 1.00 39.76 458 VAL A O 1
ATOM 3465 N N . LEU A 1 468 ? 37.409 57.094 59.808 1.00 39.66 459 LEU A N 1
ATOM 3466 C CA . LEU A 1 468 ? 37.461 55.961 60.718 1.00 40.12 459 LEU A CA 1
ATOM 3467 C C . LEU A 1 468 ? 36.822 56.412 62.012 1.00 38.89 459 LEU A C 1
ATOM 3468 O O . LEU A 1 468 ? 37.239 57.412 62.603 1.00 40.14 459 LEU A O 1
ATOM 3473 N N . ILE A 1 469 ? 35.789 55.681 62.416 1.00 40.86 460 ILE A N 1
ATOM 3474 C CA . ILE A 1 469 ? 34.999 56.018 63.590 1.00 38.99 460 ILE A CA 1
ATOM 3475 C C . ILE A 1 469 ? 35.225 54.928 64.625 1.00 39.91 460 ILE A C 1
ATOM 3476 O O . ILE A 1 469 ? 35.075 53.723 64.319 1.00 40.10 460 ILE A O 1
ATOM 3481 N N . ARG A 1 470 ? 35.631 55.348 65.821 1.00 38.64 461 ARG A N 1
ATOM 3482 C CA . ARG A 1 470 ? 35.766 54.446 66.969 1.00 39.72 461 ARG A CA 1
ATOM 3483 C C . ARG A 1 470 ? 34.394 53.964 67.435 1.00 38.12 461 ARG A C 1
ATOM 3484 O O . ARG A 1 470 ? 33.372 54.586 67.124 1.00 39.89 461 ARG A O 1
ATOM 3492 N N . PRO A 1 471 ? 34.358 52.851 68.183 1.00 39.14 462 PRO A N 1
ATOM 3493 C CA . PRO A 1 471 ? 33.096 52.312 68.686 1.00 38.17 462 PRO A CA 1
ATOM 3494 C C . PRO A 1 471 ? 32.289 53.291 69.544 1.00 39.06 462 PRO A C 1
ATOM 3495 O O . PRO A 1 471 ? 31.064 53.151 69.638 1.00 39.85 462 PRO A O 1
ATOM 3499 N N . ASP A 1 472 ? 32.964 54.280 70.146 1.00 38.81 463 ASP A N 1
ATOM 3500 C CA . ASP A 1 472 ? 32.284 55.342 70.904 1.00 38.67 463 ASP A CA 1
ATOM 3501 C C . ASP A 1 472 ? 31.761 56.504 70.051 1.00 38.36 463 ASP A C 1
ATOM 3502 O O . ASP A 1 472 ? 31.119 57.430 70.571 1.00 39.19 463 ASP A O 1
ATOM 3507 N N . GLY A 1 473 ? 32.004 56.425 68.741 1.00 38.73 464 GLY A N 1
ATOM 3508 C CA . GLY A 1 473 ? 31.534 57.455 67.818 1.00 38.82 464 GLY A CA 1
ATOM 3509 C C . GLY A 1 473 ? 32.550 58.546 67.532 1.00 40.27 464 GLY A C 1
ATOM 3510 O O . GLY A 1 473 ? 32.277 59.428 66.730 1.00 41.14 464 GLY A O 1
ATOM 3511 N N . HIS A 1 474 ? 33.717 58.514 68.185 1.00 38.19 465 HIS A N 1
ATOM 3512 C CA . HIS A 1 474 ? 34.695 59.565 67.929 1.00 38.89 465 HIS A CA 1
ATOM 3513 C C . HIS A 1 474 ? 35.539 59.244 66.714 1.00 39.16 465 HIS A C 1
ATOM 3514 O O . HIS A 1 474 ? 35.885 58.090 66.471 1.00 39.24 465 HIS A O 1
ATOM 3521 N N . VAL A 1 475 ? 35.853 60.285 65.960 1.00 38.92 466 VAL A N 1
ATOM 3522 C CA . VAL A 1 475 ? 36.622 60.163 64.727 1.00 38.38 466 VAL A CA 1
ATOM 3523 C C . VAL A 1 475 ? 38.133 60.029 65.031 1.00 39.37 466 VAL A C 1
ATOM 3524 O O . VAL A 1 475 ? 38.753 60.924 65.632 1.00 39.18 466 VAL A O 1
ATOM 3528 N N . ALA A 1 476 ? 38.715 58.915 64.592 1.00 39.87 467 ALA A N 1
ATOM 3529 C CA . ALA A 1 476 ? 40.119 58.589 64.873 1.00 40.04 467 ALA A CA 1
ATOM 3530 C C . ALA A 1 476 ? 41.042 59.032 63.745 1.00 41.27 467 ALA A C 1
ATOM 3531 O O . ALA A 1 476 ? 42.250 59.260 63.944 1.00 40.79 467 ALA A O 1
ATOM 3533 N N . TRP A 1 477 ? 40.468 59.121 62.553 1.00 40.57 468 TRP A N 1
ATOM 3534 C CA . TRP A 1 477 ? 41.214 59.399 61.323 1.00 40.55 468 TRP A CA 1
ATOM 3535 C C . TRP A 1 477 ? 40.197 59.773 60.256 1.00 40.41 468 TRP A C 1
ATOM 3536 O O . TRP A 1 477 ? 39.042 59.337 60.300 1.00 39.89 468 TRP A O 1
ATOM 3547 N N . ALA A 1 478 ? 40.622 60.630 59.330 1.00 40.94 469 ALA A N 1
ATOM 3548 C CA . ALA A 1 478 ? 39.806 61.026 58.198 1.00 41.62 469 ALA A CA 1
ATOM 3549 C C . ALA A 1 478 ? 40.688 61.414 57.026 1.00 42.71 469 ALA A C 1
ATOM 3550 O O . ALA A 1 478 ? 41.857 61.808 57.207 1.00 42.61 469 ALA A O 1
ATOM 3552 N N . ALA A 1 479 ? 40.127 61.281 55.828 1.00 42.72 470 ALA A N 1
ATOM 3553 C CA . ALA A 1 479 ? 40.779 61.721 54.609 1.00 42.93 470 ALA A CA 1
ATOM 3554 C C . ALA A 1 479 ? 39.904 62.737 53.875 1.00 43.15 470 ALA A C 1
ATOM 3555 O O . ALA A 1 479 ? 38.678 62.565 53.801 1.00 42.70 470 ALA A O 1
ATOM 3557 N N . PRO A 1 480 ? 40.527 63.812 53.351 1.00 43.33 471 PRO A N 1
ATOM 3558 C CA . PRO A 1 480 ? 41.947 64.105 53.531 1.00 43.36 471 PRO A CA 1
ATOM 3559 C C . PRO A 1 480 ? 42.212 64.853 54.843 1.00 43.94 471 PRO A C 1
ATOM 3560 O O . PRO A 1 480 ? 41.267 65.255 55.528 1.00 44.49 471 PRO A O 1
ATOM 3564 N N . GLY A 1 481 ? 43.483 65.017 55.201 1.00 43.42 472 GLY A N 1
ATOM 3565 C CA . GLY A 1 481 ? 43.840 65.890 56.313 1.00 43.39 472 GLY A CA 1
ATOM 3566 C C . GLY A 1 481 ? 44.173 65.244 57.646 1.00 43.26 472 GLY A C 1
ATOM 3567 O O . GLY A 1 481 ? 43.977 65.865 58.685 1.00 42.74 472 GLY A O 1
ATOM 3568 N N . SER A 1 482 ? 44.683 64.010 57.621 1.00 42.44 473 SER A N 1
ATOM 3569 C CA . SER A 1 482 ? 45.249 63.402 58.824 1.00 42.14 473 SER A CA 1
ATOM 3570 C C . SER A 1 482 ? 46.749 63.242 58.640 1.00 42.37 473 SER A C 1
ATOM 3571 O O . SER A 1 482 ? 47.202 62.745 57.606 1.00 42.08 473 SER A O 1
ATOM 3574 N N . HIS A 1 483 ? 47.512 63.654 59.646 1.00 42.69 474 HIS A N 1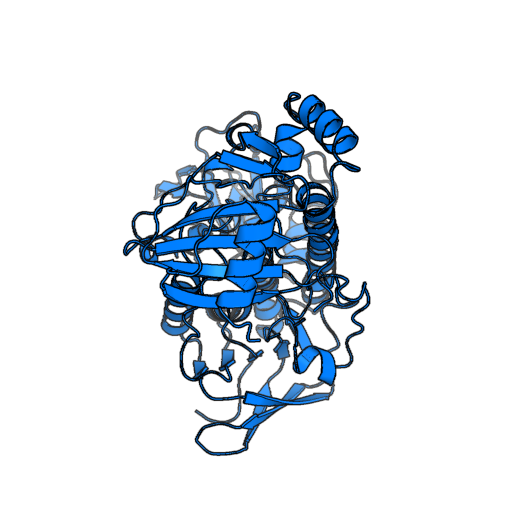
ATOM 3575 C CA . HIS A 1 483 ? 48.964 63.514 59.599 1.00 43.72 474 HIS A CA 1
ATOM 3576 C C . HIS A 1 483 ? 49.394 62.051 59.756 1.00 43.91 474 HIS A C 1
ATOM 3577 O O . HIS A 1 483 ? 50.328 61.598 59.090 1.00 44.91 474 HIS A O 1
ATOM 3584 N N . HIS A 1 484 ? 48.716 61.342 60.650 1.00 43.31 475 HIS A N 1
ATOM 3585 C CA . HIS A 1 484 ? 48.858 59.903 60.833 1.00 43.35 475 HIS A CA 1
ATOM 3586 C C . HIS A 1 484 ? 48.121 59.172 59.711 1.00 42.48 475 HIS A C 1
ATOM 3587 O O . HIS A 1 484 ? 47.139 59.681 59.166 1.00 41.82 475 HIS A O 1
ATOM 3594 N N . ASP A 1 485 ? 48.598 57.980 59.359 1.00 42.23 476 ASP A N 1
ATOM 3595 C CA . ASP A 1 485 ? 47.993 57.219 58.264 1.00 40.74 476 ASP A CA 1
ATOM 3596 C C . ASP A 1 485 ? 46.924 56.304 58.808 1.00 39.94 476 ASP A C 1
ATOM 3597 O O . ASP A 1 485 ? 46.813 56.131 60.020 1.00 40.31 476 ASP A O 1
ATOM 3602 N N . LEU A 1 486 ? 46.135 55.714 57.917 1.00 39.43 477 LEU A N 1
ATOM 3603 C CA . LEU A 1 486 ? 44.994 54.900 58.352 1.00 39.59 477 LEU A CA 1
ATOM 3604 C C . LEU A 1 486 ? 45.393 53.668 59.179 1.00 39.62 477 LEU A C 1
ATOM 3605 O O . LEU A 1 486 ? 44.804 53.431 60.239 1.00 38.71 477 LEU A O 1
ATOM 3610 N N . PRO A 1 487 ? 46.346 52.848 58.676 1.00 40.50 478 PRO A N 1
ATOM 3611 C CA . PRO A 1 487 ? 46.831 51.749 59.508 1.00 40.72 478 PRO A CA 1
ATOM 3612 C C . PRO A 1 487 ? 47.321 52.180 60.900 1.00 41.27 478 PRO A C 1
ATOM 3613 O O . PRO A 1 487 ? 47.081 51.462 61.865 1.00 41.16 478 PRO A O 1
ATOM 3617 N N . MET A 1 488 ? 47.990 53.333 61.016 1.00 40.81 479 MET A N 1
ATOM 3618 C CA . MET A 1 488 ? 48.390 53.822 62.331 1.00 41.95 479 MET A CA 1
ATOM 3619 C C . MET A 1 488 ? 47.168 53.997 63.230 1.00 41.03 479 MET A C 1
ATOM 3620 O O . MET A 1 488 ? 47.186 53.572 64.384 1.00 41.87 479 MET A O 1
ATOM 3625 N N . ALA A 1 489 ? 46.117 54.621 62.697 1.00 40.71 480 ALA A N 1
ATOM 3626 C CA . ALA A 1 489 ? 44.877 54.836 63.446 1.00 40.76 480 ALA A CA 1
ATOM 3627 C C . ALA A 1 489 ? 44.196 53.514 63.793 1.00 40.44 480 ALA A C 1
ATOM 3628 O O . ALA A 1 489 ? 43.723 53.326 64.920 1.00 40.65 480 ALA A O 1
ATOM 3630 N N . LEU A 1 490 ? 44.147 52.597 62.825 1.00 39.68 481 LEU A N 1
ATOM 3631 C CA . LEU A 1 490 ? 43.518 51.300 63.058 1.00 39.47 481 LEU A CA 1
ATOM 3632 C C . LEU A 1 490 ? 44.266 50.552 64.153 1.00 39.24 481 LEU A C 1
ATOM 3633 O O . LEU A 1 490 ? 43.662 50.017 65.086 1.00 39.98 481 LEU A O 1
ATOM 3638 N N . GLU A 1 491 ? 45.588 50.536 64.050 1.00 39.98 482 GLU A N 1
ATOM 3639 C CA . GLU A 1 491 ? 46.403 49.904 65.062 1.00 40.59 482 GLU A CA 1
ATOM 3640 C C . GLU A 1 491 ? 46.185 50.533 66.441 1.00 40.53 482 GLU A C 1
ATOM 3641 O O . GLU A 1 491 ? 46.006 49.809 67.424 1.00 40.54 482 GLU A O 1
ATOM 3647 N N . ARG A 1 492 ? 46.167 51.869 66.501 1.00 40.84 483 ARG A N 1
ATOM 3648 C CA . ARG A 1 492 ? 46.038 52.587 67.775 1.00 40.79 483 ARG A CA 1
ATOM 3649 C C . ARG A 1 492 ? 44.742 52.254 68.530 1.00 40.93 483 ARG A C 1
ATOM 3650 O O . ARG A 1 492 ? 44.770 52.053 69.738 1.00 41.81 483 ARG A O 1
ATOM 3658 N N . TRP A 1 493 ? 43.624 52.159 67.815 1.00 40.91 484 TRP A N 1
ATOM 3659 C CA . TRP A 1 493 ? 42.314 51.961 68.459 1.00 40.35 484 TRP A CA 1
ATOM 3660 C C . TRP A 1 493 ? 41.767 50.538 68.382 1.00 41.06 484 TRP A C 1
ATOM 3661 O O . TRP A 1 493 ? 40.839 50.201 69.104 1.00 41.24 484 TRP A O 1
ATOM 3672 N N . PHE A 1 494 ? 42.345 49.703 67.521 1.00 39.75 485 PHE A N 1
ATOM 3673 C CA . PHE A 1 494 ? 41.803 48.356 67.317 1.00 39.90 485 PHE A CA 1
ATOM 3674 C C . PHE A 1 494 ? 42.805 47.218 67.525 1.00 41.04 485 PHE A C 1
ATOM 3675 O O . PHE A 1 494 ? 42.409 46.052 67.615 1.00 40.77 485 PHE A O 1
ATOM 3683 N N . GLY A 1 495 ? 44.083 47.556 67.635 1.00 42.26 486 GLY A N 1
ATOM 3684 C CA . GLY A 1 495 ? 45.120 46.549 67.887 1.00 44.11 486 GLY A CA 1
ATOM 3685 C C . GLY A 1 495 ? 45.780 46.032 66.622 1.00 45.32 486 GLY A C 1
ATOM 3686 O O . GLY A 1 495 ? 45.721 46.676 65.568 1.00 45.45 486 GLY A O 1
ATOM 3687 N N . ALA A 1 496 ? 46.397 44.852 66.730 1.00 46.02 487 ALA A N 1
ATOM 3688 C CA . ALA A 1 496 ? 47.198 44.287 65.658 1.00 46.82 487 ALA A CA 1
ATOM 3689 C C . ALA A 1 496 ? 46.374 43.877 64.427 1.00 47.94 487 ALA A C 1
ATOM 3690 O O . ALA A 1 496 ? 45.249 43.382 64.563 1.00 48.14 487 ALA A O 1
ATOM 3692 N N . PRO A 1 497 ? 46.932 44.085 63.218 1.00 48.14 488 PRO A N 1
ATOM 3693 C CA . PRO A 1 497 ? 46.262 43.629 62.005 1.00 47.89 488 PRO A CA 1
ATOM 3694 C C . PRO A 1 497 ? 46.218 42.111 61.965 1.00 48.28 488 PRO A C 1
ATOM 3695 O O . PRO A 1 497 ? 47.097 41.454 62.543 1.00 47.13 488 PRO A O 1
ATOM 3699 N N . LEU A 1 498 ? 45.210 41.559 61.295 1.00 48.41 489 LEU A N 1
ATOM 3700 C CA . LEU A 1 498 ? 45.153 40.111 61.114 1.00 49.91 489 LEU A CA 1
ATOM 3701 C C . LEU A 1 498 ? 46.254 39.633 60.210 1.00 50.37 489 LEU A C 1
ATOM 3702 O O . LEU A 1 498 ? 46.586 40.293 59.222 1.00 50.24 489 LEU A O 1
ATOM 3707 N N . THR A 1 499 ? 46.793 38.464 60.561 1.00 51.81 490 THR A N 1
ATOM 3708 C CA . THR A 1 499 ? 47.842 37.815 59.830 1.00 52.49 490 THR A CA 1
ATOM 3709 C C . THR A 1 499 ? 47.230 36.950 58.718 1.00 53.21 490 THR A C 1
ATOM 3710 O O . THR A 1 499 ? 46.462 36.032 58.991 1.00 53.15 490 THR A O 1
ATOM 3714 N N . GLY A 1 500 ? 47.571 37.267 57.472 1.00 52.92 491 GLY A N 1
ATOM 3715 C CA . GLY A 1 500 ? 47.051 36.548 56.324 1.00 53.58 491 GLY A CA 1
ATOM 3716 C C . GLY A 1 500 ? 47.719 35.203 56.181 1.00 53.72 491 GLY A C 1
ATOM 3717 O O . GLY A 1 500 ? 48.756 35.064 55.532 1.00 53.27 491 GLY A O 1
#